Protein AF-A0A958AZQ7-F1 (afdb_monomer)

pLDDT: mean 82.46, std 14.63, range [29.91, 97.5]

Foldseek 3Di:
DVVVVVVPPDDDDDDPAFAADAQWDWDDLAFFKIKIAGPDPFAKDFADDPQVQKWKDKQNHTFAWDDWAADPPDGRIIMTGTFPHTDDAFIKMKMKGQQQGMAGPPPRHRSLVVQVPDRHHYPQDDPRMRIDMDGNNDHDDADAQWDKAFDDDPQFTFWIKTAGPDPFFKAADQWWWKAWDPPGDTFTWGKAAPVRDRTHRMITTGGPDPDTDDAQIKMKTKDFQQRMAGPDPPHTNQNVCVVNVHRYAQDRRHTIRIDIDGHHHDPDPPPPDDPVRVVVVVLVPDDADAQWDWDWDQDPVRFIKIKTAGDLDPDPPDPQDWFFPDQADKWKWFWAQPPVNDPPDGTDIDTQDPVQWDWADPDRRIIMIGGHPPVPNVPPHRFKMKIKGFQQPGWIAGPNDIDGNVVSCVVVSHHHAQPPVPTIRIDMDTDDDPPDPD

Solvent-accessible surface area (backbone atoms only — not comparable to full-atom values): 25036 Å² total; per-residue (Å²): 118,76,74,70,67,68,69,78,74,74,90,71,86,86,63,85,82,46,65,70,37,72,54,57,51,76,43,64,50,33,46,39,34,36,39,39,38,47,67,55,97,60,45,56,40,58,53,81,58,48,66,76,22,49,47,41,24,50,69,87,36,85,46,61,71,71,46,62,42,75,40,88,97,48,75,33,31,32,41,38,31,34,47,93,62,71,63,52,67,74,37,40,36,39,43,32,36,35,29,86,23,28,22,30,66,88,77,67,45,47,38,47,61,54,58,68,71,45,86,46,47,53,56,54,59,56,91,64,31,35,38,44,74,44,67,32,82,61,52,63,75,66,37,64,61,50,52,75,46,64,34,69,56,82,99,40,51,58,33,39,34,37,40,48,70,59,101,53,37,35,24,73,48,70,54,43,49,35,18,60,42,96,85,36,72,72,41,61,20,39,53,45,37,96,82,71,56,77,57,38,45,49,37,37,34,32,54,62,77,91,60,72,71,51,68,75,37,43,35,39,39,52,43,52,24,75,61,26,24,37,80,46,96,83,40,28,43,43,57,50,35,66,76,66,47,59,35,49,52,53,49,71,84,79,54,40,36,42,47,78,44,66,33,66,60,81,78,77,80,71,77,66,78,50,72,65,55,51,52,51,52,51,51,68,68,53,72,67,40,61,43,57,47,78,47,79,47,66,47,98,85,71,48,61,34,35,40,40,41,53,44,82,64,95,52,98,80,56,86,74,65,64,33,52,82,57,84,83,57,64,48,42,29,41,35,27,72,39,100,79,72,53,92,85,57,76,61,45,74,40,82,52,57,75,89,45,39,50,78,44,79,78,49,78,49,30,33,38,38,41,60,53,92,72,60,77,74,74,66,79,70,47,49,34,41,35,43,37,33,38,24,78,78,26,50,34,26,55,92,88,41,82,40,31,41,44,58,48,34,66,74,70,60,59,45,48,51,47,49,75,87,79,54,39,32,45,47,74,47,72,56,84,73,86,78,70,90,124

Mean predicted aligned error: 18.84 Å

Nearest PDB structures (foldseek):
  7bk7-assembly2_BBB  TM=6.916E-01  e=7.631E-02  Pseudomonas [fluorescens] SBW25
  6nfq-assembly1_A  TM=6.469E-01  e=5.346E-02  Pseudomonas fluorescens
  7bk5-assembly1_AAA  TM=6.348E-01  e=5.625E-02  Pseudomonas [fluorescens] SBW25
  6tpb-assembly1_A  TM=6.059E-01  e=8.888E-02  Pseudomonas fluorescens
  7b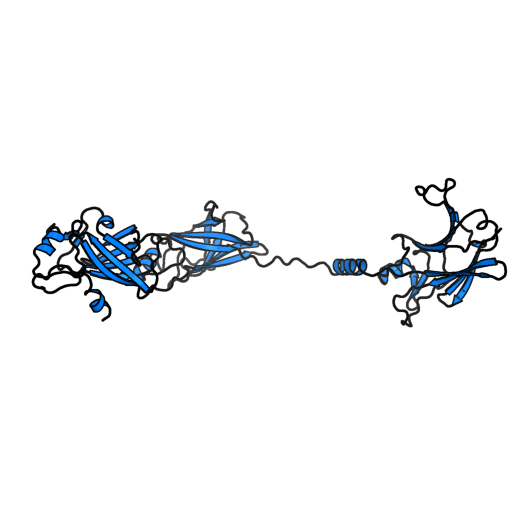k6-assembly1_AAA  TM=5.923E-01  e=1.478E-01  Pseudomonas [fluorescens] SBW25

Secondary structure (DSSP, 8-state):
-GGGTGGGS--------PPEE--EEEEE-SSSEEEEEE--SS-EEESS-GGGGEEEEETTEEE-EEEEEE-TT-TTEEEEEE-S----TT-EEEEEEEGGGEEETTT--BHHHHHHS-SSEETTEETTEEEEEEE----PPPB-SEEEEEEEETTEEEEEEEEE--SS-EE--SEEEEEESTTPPPEEEEEE-TT--SSBSEEEEE-STT----TT-EEEEEEETTT-EESSSS-BHHHHHHHHT--BTTB-SSSEEEEEEE---PPP---PPPHHHHHHHHHHHSPPB-SEEEEEEE-TTS-EEEEEEE---S-TT-SS--EESSSPPEEEEEEE--TT--TTSPPEEEEE-GGGEEEEEEETTEEEEEE---STTTSS---EEEEEEETTT-EEEETTEEEEHHHHHHHHT--BTTB-SSSEEEEEEEPPP-----

Sequence (438 aa):
QLIQELLLLGGGETAEAGELREFATVQVLNSTTLRVWLHHPEALEPVGDPLAALALAVNDQPFVLDDVTPVAGFDNLFTVTGDASRMSPGDRLALSFRLGNWQESNSGRPLLDVLEAAEYGYLGRDGGALTVYGLVERILPSRDLATVATQMRGNRAAGVHLWFHTAQPVRLPATIPVRRGPDGLPSNYTTSTPDNSQFSYEWLLTGPGNTQLRDGELLLIDFDLETVQVRNNLTTLADLVAAQHLSLVGYNGRQTVRLFYEVELPPQVQQGPSIDEILDEVARRLPTQPFVTIEVHVNDNGVPEFELWFHVDRRWDSPEAVVFMEEPRFIVLSERPNANNEMKEPPELRDIPRDAFSLTPIQSNVYRVEVQDTGLWFDFGSRYLRFVFLVGETIVIENGQDMTLEDYINGSRIKFEGHNGEDAIVAFVRVPGRGGIG

Radius of gyration: 49.09 Å; Cα contacts (8 Å, |Δi|>4): 866; chains: 1; bounding box: 98×66×125 Å

Structure (mmCIF, N/CA/C/O back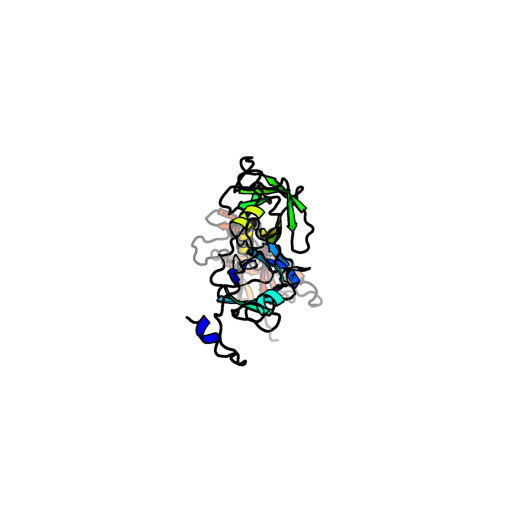bone):
data_AF-A0A958AZQ7-F1
#
_entry.id   AF-A0A958AZQ7-F1
#
loop_
_atom_site.group_PDB
_atom_site.id
_atom_site.type_symbol
_atom_site.label_atom_id
_atom_site.label_alt_id
_atom_site.label_comp_id
_atom_site.label_asym_id
_atom_site.label_entity_id
_atom_site.label_seq_id
_atom_site.pdbx_PDB_ins_code
_atom_site.Cartn_x
_atom_site.Cartn_y
_atom_site.Cartn_z
_atom_site.occupancy
_atom_site.B_iso_or_equiv
_atom_site.auth_seq_id
_atom_site.auth_comp_id
_atom_site.auth_asym_id
_atom_site.auth_atom_id
_atom_site.pdbx_PDB_model_num
ATOM 1 N N . GLN A 1 1 ? -35.970 -15.845 19.139 1.00 43.38 1 GLN A N 1
ATOM 2 C CA . GLN A 1 1 ? -36.552 -17.191 18.930 1.00 43.38 1 GLN A CA 1
ATOM 3 C C . GLN A 1 1 ? -35.487 -18.291 18.971 1.00 43.38 1 GLN A C 1
ATOM 5 O O . GLN A 1 1 ? -35.681 -19.221 19.732 1.00 43.38 1 GLN A O 1
ATOM 10 N N . LEU A 1 2 ? -34.326 -18.154 18.304 1.00 33.16 2 LEU A N 1
ATOM 11 C CA . LEU A 1 2 ? -33.222 -19.138 18.406 1.00 33.16 2 LEU A CA 1
ATOM 12 C C . LEU A 1 2 ? -32.578 -19.267 19.810 1.00 33.16 2 LEU A C 1
ATOM 14 O O . LEU A 1 2 ? -32.061 -20.323 20.149 1.00 33.16 2 LEU A O 1
ATOM 18 N N . ILE A 1 3 ? -32.630 -18.219 20.645 1.00 43.22 3 ILE A N 1
ATOM 19 C CA . ILE A 1 3 ? -32.064 -18.231 22.013 1.00 43.22 3 ILE A CA 1
ATOM 20 C C . ILE A 1 3 ? -32.876 -19.128 22.969 1.00 43.22 3 ILE A C 1
ATOM 22 O O . ILE A 1 3 ? -32.319 -19.693 23.903 1.00 43.22 3 ILE A O 1
ATOM 26 N N . GLN A 1 4 ? -34.173 -19.336 22.708 1.00 39.03 4 GLN A N 1
ATOM 27 C CA . GLN A 1 4 ? -35.008 -20.211 23.540 1.00 39.03 4 GLN A CA 1
ATOM 28 C C . GLN A 1 4 ? -34.748 -21.707 23.302 1.00 39.03 4 GLN A C 1
ATOM 30 O O . GLN A 1 4 ? -35.041 -22.506 24.185 1.00 39.03 4 GLN A O 1
ATOM 35 N N . GLU A 1 5 ? -34.166 -22.104 22.164 1.00 40.34 5 GLU A N 1
ATOM 36 C CA . GLU A 1 5 ? -33.932 -23.525 21.859 1.00 40.34 5 GLU A CA 1
ATOM 37 C C . GLU A 1 5 ? -32.606 -24.071 22.421 1.00 40.34 5 GLU A C 1
ATOM 39 O O . GLU A 1 5 ? -32.486 -25.276 22.630 1.00 40.34 5 GLU A O 1
ATOM 44 N N . LEU A 1 6 ? -31.633 -23.214 22.761 1.00 43.69 6 LEU A N 1
ATOM 45 C CA . LEU A 1 6 ? -30.358 -23.638 23.371 1.00 43.69 6 LEU A CA 1
ATOM 46 C C . LEU A 1 6 ? -30.434 -23.860 24.896 1.00 43.69 6 LEU A C 1
ATOM 48 O O . LEU A 1 6 ? -29.543 -24.483 25.469 1.00 43.69 6 LEU A O 1
ATOM 52 N N . LEU A 1 7 ? -31.510 -23.411 25.549 1.00 46.97 7 LEU A N 1
ATOM 53 C CA . LEU A 1 7 ? -31.722 -23.510 27.003 1.00 46.97 7 LEU A CA 1
ATOM 54 C C . LEU A 1 7 ? -32.177 -24.901 27.491 1.00 46.97 7 LEU A C 1
ATOM 56 O O . LEU A 1 7 ? -32.219 -25.139 28.693 1.00 46.97 7 LEU A O 1
ATOM 60 N N . LEU A 1 8 ? -32.495 -25.836 26.589 1.00 44.41 8 LEU A N 1
ATOM 61 C CA . LEU A 1 8 ? -33.061 -27.152 26.933 1.00 44.41 8 LEU A CA 1
ATOM 62 C C . LEU A 1 8 ? -32.029 -28.282 27.128 1.00 44.41 8 LEU A C 1
ATOM 64 O O . LEU A 1 8 ? -32.428 -29.418 27.376 1.00 44.41 8 LEU A O 1
ATOM 68 N N . LEU A 1 9 ? -30.720 -28.012 27.032 1.00 40.94 9 LEU A N 1
ATOM 69 C CA . LEU A 1 9 ? -29.678 -29.058 27.049 1.00 40.94 9 LEU A CA 1
ATOM 70 C C . LEU A 1 9 ? -28.787 -29.105 28.307 1.00 40.94 9 LEU A C 1
ATOM 72 O O . LEU A 1 9 ? -27.952 -30.001 28.412 1.00 40.94 9 LEU A O 1
ATOM 76 N N . GLY A 1 10 ? -28.967 -28.213 29.284 1.00 38.44 10 GLY A N 1
ATOM 77 C CA . GLY A 1 10 ? -28.204 -28.221 30.542 1.00 38.44 10 GLY A CA 1
ATOM 78 C C . GLY A 1 10 ? -29.018 -28.773 31.711 1.00 38.44 10 GLY A C 1
ATOM 79 O O . GLY A 1 10 ? -29.702 -28.015 32.387 1.00 38.44 10 GLY A O 1
ATOM 80 N N . GLY A 1 11 ? -28.974 -30.088 31.932 1.00 43.09 11 GLY A N 1
ATOM 81 C CA . GLY A 1 11 ? -29.674 -30.751 33.034 1.00 43.09 11 GLY A CA 1
ATOM 82 C C . GLY A 1 11 ? -29.106 -30.402 34.415 1.00 43.09 11 GLY A C 1
ATOM 83 O O . GLY A 1 11 ? -27.920 -30.589 34.670 1.00 43.09 11 GLY A O 1
ATOM 84 N N . GLY A 1 12 ? -29.988 -29.969 35.313 1.00 36.53 12 GLY A N 1
ATOM 85 C CA . GLY A 1 12 ? -29.762 -29.801 36.747 1.00 36.53 12 GLY A CA 1
ATOM 86 C C . GLY A 1 12 ? -31.101 -29.511 37.428 1.00 36.53 12 GLY A C 1
ATOM 87 O O . GLY A 1 12 ? -31.913 -28.778 36.877 1.00 36.53 12 GLY A O 1
ATOM 88 N N . GLU A 1 13 ? -31.365 -30.174 38.551 1.00 39.81 13 GLU A N 1
ATOM 89 C CA . GLU A 1 13 ? -32.666 -30.319 39.217 1.00 39.81 13 GLU A CA 1
ATOM 90 C C . GLU A 1 13 ? -33.511 -29.036 39.295 1.00 39.81 13 GLU A C 1
ATOM 92 O O . GLU A 1 13 ? -33.090 -27.997 39.801 1.00 39.81 13 GLU A O 1
ATOM 97 N N . THR A 1 14 ? -34.754 -29.148 38.823 1.00 43.28 14 THR A N 1
ATOM 98 C CA . THR A 1 14 ? -35.796 -28.126 38.909 1.00 43.28 14 THR A CA 1
ATOM 99 C C . THR A 1 14 ? -36.213 -27.904 40.364 1.00 43.28 14 THR A C 1
ATOM 101 O O . THR A 1 14 ? -37.169 -28.516 40.844 1.00 43.28 14 THR A O 1
ATOM 104 N N . ALA A 1 15 ? -35.502 -27.018 41.059 1.00 41.84 15 ALA A N 1
ATOM 105 C CA . ALA A 1 15 ? -36.099 -26.208 42.113 1.00 41.84 15 ALA A CA 1
ATOM 106 C C . ALA A 1 15 ? -37.144 -25.281 41.470 1.00 41.84 15 ALA A C 1
ATOM 108 O O . ALA A 1 15 ? -36.962 -24.856 40.328 1.00 41.84 15 ALA A O 1
ATOM 109 N N . GLU A 1 16 ? -38.256 -25.040 42.167 1.00 48.75 16 GLU A N 1
ATOM 110 C CA . GLU A 1 16 ? -39.397 -24.233 41.716 1.00 48.75 16 GLU A CA 1
ATOM 111 C C . GLU A 1 16 ? -38.930 -23.005 40.923 1.00 48.75 16 GLU A C 1
ATOM 113 O O . GLU A 1 16 ? -38.288 -22.110 41.468 1.00 48.75 16 GLU A O 1
ATOM 118 N N . ALA A 1 17 ? -39.171 -23.017 39.608 1.00 50.19 17 ALA A N 1
ATOM 119 C CA . ALA A 1 17 ? -38.591 -22.053 38.684 1.00 50.19 17 ALA A CA 1
ATOM 120 C C . ALA A 1 17 ? -39.208 -20.669 38.920 1.00 50.19 17 ALA A C 1
ATOM 122 O O . ALA A 1 17 ? -40.227 -20.315 38.323 1.00 50.19 17 ALA A O 1
ATOM 123 N N . GLY A 1 18 ? -38.588 -19.898 39.813 1.00 64.06 18 GLY A N 1
ATOM 124 C CA . GLY A 1 18 ? -38.772 -18.458 39.892 1.00 64.06 18 GLY A CA 1
ATOM 125 C C . GLY A 1 18 ? -38.478 -17.804 38.540 1.00 64.06 18 GLY A C 1
ATOM 126 O O . GLY A 1 18 ? -37.880 -18.405 37.644 1.00 64.06 18 GLY A O 1
ATOM 127 N N . GLU A 1 19 ? -38.922 -16.561 38.378 1.00 82.19 19 GLU A N 1
ATOM 128 C CA . GLU A 1 19 ? -38.651 -15.767 37.179 1.00 82.19 19 GLU A CA 1
ATOM 129 C C . GLU A 1 19 ? -37.139 -15.782 36.862 1.00 82.19 19 GLU A C 1
ATOM 131 O O . GLU A 1 19 ? -36.315 -15.526 37.739 1.00 82.19 19 GLU A O 1
ATOM 136 N N . LEU A 1 20 ? -36.757 -16.120 35.626 1.00 86.44 20 LEU A N 1
ATOM 137 C CA . LEU A 1 20 ? -35.364 -16.051 35.172 1.00 86.44 20 LEU A CA 1
ATOM 138 C C . LEU A 1 20 ? -35.129 -14.720 34.463 1.00 86.44 20 LEU A C 1
ATOM 140 O O . LEU A 1 20 ? -35.875 -14.367 33.549 1.00 86.44 20 LEU A O 1
ATOM 144 N N . ARG A 1 21 ? -34.078 -13.998 34.862 1.00 90.00 21 ARG A N 1
ATOM 145 C CA . ARG A 1 21 ? -33.735 -12.678 34.316 1.00 90.00 21 ARG A CA 1
ATOM 146 C C . ARG A 1 21 ? -32.408 -12.686 33.564 1.00 90.00 21 ARG A C 1
ATOM 148 O O . ARG A 1 21 ? -31.505 -13.470 33.857 1.00 90.00 21 ARG A O 1
ATOM 155 N N . GLU A 1 22 ? -32.282 -11.785 32.598 1.00 89.62 22 GLU A N 1
ATOM 156 C CA . GLU A 1 22 ? -30.996 -11.465 31.980 1.00 89.62 22 GLU A CA 1
ATOM 157 C C . GLU A 1 22 ? -30.172 -10.605 32.942 1.00 89.62 22 GLU A C 1
ATOM 159 O O . GLU A 1 22 ? -30.683 -9.648 33.520 1.00 89.62 22 GLU A O 1
ATOM 164 N N . PHE A 1 23 ? -28.897 -10.944 33.125 1.00 93.69 23 PHE A N 1
ATOM 165 C CA . PHE A 1 23 ? -28.012 -10.186 34.013 1.00 93.69 23 PHE A CA 1
ATOM 166 C C . PHE A 1 23 ? -27.329 -9.014 33.320 1.00 93.69 23 PHE A C 1
ATOM 168 O O . PHE A 1 23 ? -27.054 -8.008 33.961 1.00 93.69 23 PHE A O 1
ATOM 175 N N . ALA A 1 24 ? -27.028 -9.131 32.028 1.00 95.94 24 ALA A N 1
ATOM 176 C CA . ALA A 1 24 ? -26.366 -8.070 31.289 1.00 95.94 24 ALA A CA 1
ATOM 177 C C . ALA A 1 24 ? -26.747 -8.084 29.809 1.00 95.94 24 ALA A C 1
ATOM 179 O O . ALA A 1 24 ? -27.129 -9.116 29.260 1.00 95.94 24 ALA A O 1
ATOM 180 N N . THR A 1 25 ? -26.571 -6.941 29.154 1.00 92.69 25 THR A N 1
ATOM 181 C CA . THR A 1 25 ? -26.585 -6.809 27.696 1.00 92.69 25 THR A CA 1
ATOM 182 C C . THR A 1 25 ? -25.180 -6.476 27.210 1.00 92.69 25 THR A C 1
ATOM 184 O O . THR A 1 25 ? -24.509 -5.608 27.769 1.00 92.69 25 THR A O 1
ATOM 187 N N . VAL A 1 26 ? -24.745 -7.156 26.149 1.00 92.75 26 VAL A N 1
ATOM 188 C CA . VAL A 1 26 ? -23.443 -6.939 25.509 1.00 92.75 26 VAL A CA 1
ATOM 189 C C . VAL A 1 26 ? -23.661 -6.363 24.115 1.00 92.75 26 VAL A C 1
ATOM 191 O O . VAL A 1 26 ? -24.384 -6.938 23.305 1.00 92.75 26 VAL A O 1
ATOM 194 N N . GLN A 1 27 ? -23.014 -5.238 23.828 1.00 88.88 27 GLN A N 1
ATOM 195 C CA . GLN A 1 27 ? -22.997 -4.598 22.519 1.00 88.88 27 GLN A CA 1
ATOM 196 C C . GLN A 1 27 ? -21.565 -4.542 21.992 1.00 88.88 27 GLN A C 1
ATOM 198 O O . GLN A 1 27 ? -20.674 -4.005 22.644 1.00 88.88 27 GLN A O 1
ATOM 203 N N . VAL A 1 28 ? -21.342 -5.045 20.781 1.00 88.50 28 VAL A N 1
ATOM 204 C CA . VAL A 1 28 ? -20.046 -4.918 20.105 1.00 88.50 28 VAL A CA 1
ATOM 205 C C . VAL A 1 28 ? -19.943 -3.532 19.483 1.00 88.50 28 VAL A C 1
ATOM 207 O O . VAL A 1 28 ? -20.796 -3.145 18.686 1.00 88.50 28 VAL A O 1
ATOM 210 N N . LEU A 1 29 ? -18.907 -2.780 19.849 1.00 82.38 29 LEU A N 1
ATOM 211 C CA . LEU A 1 29 ? -18.670 -1.436 19.320 1.00 82.38 29 LEU A CA 1
ATOM 212 C C . LEU A 1 29 ? -17.739 -1.473 18.104 1.00 82.38 29 LEU A C 1
ATOM 214 O O . LEU A 1 29 ? -17.963 -0.771 17.119 1.00 82.38 29 LEU A O 1
ATOM 218 N N . ASN A 1 30 ? -16.699 -2.306 18.160 1.00 80.50 30 ASN A N 1
ATOM 219 C CA . ASN A 1 30 ? -15.752 -2.542 17.070 1.00 80.50 30 ASN A CA 1
ATOM 220 C C . ASN A 1 30 ? -15.113 -3.945 17.221 1.00 80.50 30 ASN A C 1
ATOM 222 O O . ASN A 1 30 ? -15.593 -4.762 18.000 1.00 80.50 30 ASN A O 1
ATOM 226 N N . SER A 1 31 ? -14.038 -4.241 16.483 1.00 84.81 31 SER A N 1
ATOM 227 C CA . SER A 1 31 ? -13.382 -5.559 16.506 1.00 84.81 31 SER A CA 1
ATOM 228 C C . SER A 1 31 ? -12.693 -5.939 17.819 1.00 84.81 31 SER A C 1
ATOM 230 O O . SER A 1 31 ? -12.351 -7.104 17.976 1.00 84.81 31 SER A O 1
ATOM 232 N N . THR A 1 32 ? -12.467 -5.006 18.741 1.00 87.12 32 THR A N 1
ATOM 233 C CA . THR A 1 32 ? -11.785 -5.257 20.022 1.00 87.12 32 THR A CA 1
ATOM 234 C C . THR A 1 32 ? -12.554 -4.720 21.230 1.00 87.12 32 THR A C 1
ATOM 236 O O . THR A 1 32 ? -12.232 -5.077 22.355 1.00 87.12 32 THR A O 1
ATOM 239 N N . THR A 1 33 ? -13.583 -3.891 21.038 1.00 87.62 33 THR A N 1
ATOM 240 C CA . THR A 1 33 ? -14.290 -3.208 22.130 1.00 87.62 33 THR A CA 1
ATOM 241 C C . THR A 1 33 ? -15.751 -3.639 22.233 1.00 87.62 33 THR A C 1
ATOM 243 O O . THR A 1 33 ? -16.503 -3.611 21.252 1.00 87.62 33 THR A O 1
ATOM 246 N N . LEU A 1 34 ? -16.169 -3.947 23.459 1.00 91.44 34 LEU A N 1
ATOM 247 C CA . LEU A 1 34 ? -17.544 -4.208 23.865 1.00 91.44 34 LEU A CA 1
ATOM 248 C C . LEU A 1 34 ? -18.042 -3.118 24.819 1.00 91.44 34 LEU A C 1
ATOM 250 O O . LEU A 1 34 ? -17.286 -2.551 25.608 1.00 91.44 34 LEU A O 1
ATOM 254 N N . ARG A 1 35 ? -19.350 -2.883 24.798 1.00 91.88 35 ARG A N 1
ATOM 255 C CA . ARG A 1 35 ? -20.084 -2.174 25.841 1.00 91.88 35 ARG A CA 1
ATOM 256 C C . ARG A 1 35 ? -20.975 -3.164 26.572 1.00 91.88 35 ARG A C 1
ATOM 258 O O . ARG A 1 35 ? -21.727 -3.903 25.943 1.00 91.88 35 ARG A O 1
ATOM 265 N N . VAL A 1 36 ? -20.857 -3.187 27.892 1.00 95.81 36 VAL A N 1
ATOM 266 C CA . VAL A 1 36 ? -21.518 -4.158 28.762 1.00 95.81 36 VAL A CA 1
ATOM 267 C C . VAL A 1 36 ? -22.370 -3.396 29.761 1.00 95.81 36 VAL A C 1
ATOM 269 O O . VAL A 1 36 ? -21.845 -2.593 30.527 1.00 95.81 36 VAL A O 1
ATOM 272 N N . TRP A 1 37 ? -23.677 -3.633 29.741 1.00 96.44 37 TRP A N 1
ATOM 273 C CA . TRP A 1 37 ? -24.620 -3.038 30.684 1.00 96.44 37 TRP A CA 1
ATOM 274 C C . TRP A 1 37 ? -25.159 -4.114 31.620 1.00 96.44 37 TRP A C 1
ATOM 276 O O . TRP A 1 37 ? -25.763 -5.067 31.136 1.00 96.44 37 TRP A O 1
ATOM 286 N N . LEU A 1 38 ? -24.937 -3.978 32.930 1.00 96.12 38 LEU A N 1
ATOM 287 C CA . LEU A 1 38 ? -25.457 -4.895 33.946 1.00 96.12 38 LEU A CA 1
ATOM 288 C C . LEU A 1 38 ? -26.856 -4.457 34.399 1.00 96.12 38 LEU A C 1
ATOM 290 O O . LEU A 1 38 ? -27.074 -3.315 34.806 1.00 96.12 38 LEU A O 1
ATOM 294 N N . HIS A 1 39 ? -27.799 -5.390 34.374 1.00 94.06 39 HIS A N 1
ATOM 295 C CA . HIS A 1 39 ? -29.191 -5.218 34.787 1.00 94.06 39 HIS A CA 1
ATOM 296 C C . HIS A 1 39 ? -29.347 -5.494 36.285 1.00 94.06 39 HIS A C 1
ATOM 298 O O . HIS A 1 39 ? -30.086 -6.389 36.701 1.00 94.06 39 HIS A O 1
ATOM 304 N N . HIS A 1 40 ? -28.618 -4.733 37.104 1.00 91.69 40 HIS A N 1
ATOM 305 C CA . HIS A 1 40 ? -28.732 -4.752 38.567 1.00 91.69 40 HIS A CA 1
ATOM 306 C C . HIS A 1 40 ? -29.329 -3.425 39.065 1.00 91.69 40 HIS A C 1
ATOM 308 O O . HIS A 1 40 ? -28.982 -2.376 38.520 1.00 91.69 40 HIS A O 1
ATOM 314 N N . PRO A 1 41 ? -30.244 -3.431 40.057 1.00 89.62 41 PRO A N 1
ATOM 315 C CA . PRO A 1 41 ? -30.836 -2.203 40.591 1.00 89.62 41 PRO A CA 1
ATOM 316 C C . PRO A 1 41 ? -29.835 -1.290 41.304 1.00 89.62 41 PRO A C 1
ATOM 318 O O . PRO A 1 41 ? -30.019 -0.076 41.290 1.00 89.62 41 PRO A O 1
ATOM 321 N N . GLU A 1 42 ? -28.800 -1.851 41.929 1.00 92.94 42 GLU A N 1
ATOM 322 C CA . GLU A 1 42 ? -27.732 -1.068 42.554 1.00 92.94 42 GLU A CA 1
ATOM 323 C C . GLU A 1 42 ? -26.517 -0.955 41.630 1.00 92.94 42 GLU A C 1
ATOM 325 O O . GLU A 1 42 ? -26.303 -1.801 40.761 1.00 92.94 42 GLU A O 1
ATOM 330 N N . ALA A 1 43 ? -25.711 0.091 41.812 1.00 94.94 43 ALA A N 1
ATOM 331 C CA . ALA A 1 43 ? -24.428 0.197 41.130 1.00 94.94 43 ALA A CA 1
ATOM 332 C C . ALA A 1 43 ? -23.506 -0.938 41.595 1.00 94.94 43 ALA A C 1
ATOM 334 O O . ALA A 1 43 ? -23.360 -1.179 42.794 1.00 94.94 43 ALA A O 1
ATOM 335 N N . LEU A 1 44 ? -22.908 -1.635 40.638 1.00 96.12 44 LEU A N 1
ATOM 336 C CA . LEU A 1 44 ? -21.953 -2.706 40.850 1.00 96.12 44 LEU A CA 1
ATOM 337 C C . LEU A 1 44 ? -20.547 -2.222 40.527 1.00 96.12 44 LEU A C 1
ATOM 339 O O . LEU A 1 44 ? -20.329 -1.490 39.562 1.00 96.12 44 LEU A O 1
ATOM 343 N N . GLU A 1 45 ? -19.583 -2.721 41.286 1.00 95.44 45 GLU A N 1
ATOM 344 C CA . GLU A 1 45 ? -18.166 -2.509 41.032 1.00 95.44 45 GLU A CA 1
ATOM 345 C C . GLU A 1 45 ? -17.369 -3.807 41.198 1.00 95.44 45 GLU A C 1
ATOM 347 O O . GLU A 1 45 ? -17.734 -4.669 42.010 1.00 95.44 45 GLU A O 1
ATOM 352 N N . PRO A 1 46 ? -16.283 -3.974 40.426 1.00 95.44 46 PRO A N 1
ATOM 353 C CA . PRO A 1 46 ? -15.385 -5.098 40.601 1.00 95.44 46 PRO A CA 1
ATOM 354 C C . PRO A 1 46 ? -14.580 -4.965 41.900 1.00 95.44 46 PRO A C 1
ATOM 356 O O . PRO A 1 46 ? -14.090 -3.892 42.254 1.00 95.44 46 PRO A O 1
ATOM 359 N N . VAL A 1 47 ? -14.387 -6.088 42.585 1.00 94.38 47 VAL A N 1
ATOM 360 C CA . VAL A 1 47 ? -13.532 -6.202 43.767 1.00 94.38 47 VAL A CA 1
ATOM 361 C C . VAL A 1 47 ? -12.129 -6.607 43.322 1.00 94.38 47 VAL A C 1
ATOM 363 O O . VAL A 1 47 ? -11.917 -7.712 42.822 1.00 94.38 47 VAL A O 1
ATOM 366 N N . GLY A 1 48 ? -11.150 -5.727 43.531 1.00 91.50 48 GLY A N 1
ATOM 367 C CA . GLY A 1 48 ? -9.762 -5.971 43.134 1.00 91.50 48 GLY A CA 1
ATOM 368 C C . GLY A 1 48 ? -9.500 -5.614 41.671 1.00 91.50 48 GLY A C 1
ATOM 369 O O . GLY A 1 48 ? -9.807 -4.503 41.254 1.00 91.50 48 GLY A O 1
ATOM 370 N N . ASP A 1 49 ? -8.876 -6.525 40.921 1.00 92.12 49 ASP A N 1
ATOM 371 C CA . ASP A 1 49 ? -8.545 -6.320 39.505 1.00 92.12 49 ASP A CA 1
ATOM 372 C C . ASP A 1 49 ? -9.794 -6.506 38.615 1.00 92.12 49 ASP A C 1
ATOM 374 O O . ASP A 1 49 ? -10.314 -7.627 38.535 1.00 92.12 49 ASP A O 1
ATOM 378 N N . PRO A 1 50 ? -10.269 -5.457 37.911 1.00 92.44 50 PRO A N 1
ATOM 379 C CA . PRO A 1 50 ? -11.414 -5.547 37.004 1.00 92.44 50 PRO A CA 1
ATOM 380 C C . PRO A 1 50 ? -11.260 -6.612 35.913 1.00 92.44 50 PRO A C 1
ATOM 382 O O . PRO A 1 50 ? -12.247 -7.245 35.534 1.00 92.44 50 PRO A O 1
ATOM 385 N N . LEU A 1 51 ? -10.035 -6.868 35.440 1.00 93.88 51 LEU A N 1
ATOM 386 C CA . LEU A 1 51 ? -9.776 -7.891 34.423 1.00 93.88 51 LEU A CA 1
ATOM 387 C C . LEU A 1 51 ? -9.996 -9.301 34.967 1.00 93.88 51 LEU A C 1
ATOM 389 O O . LEU A 1 51 ? -10.460 -10.181 34.247 1.00 93.88 51 LEU A O 1
ATOM 393 N N . ALA A 1 52 ? -9.731 -9.518 36.256 1.00 94.38 52 ALA A N 1
ATOM 394 C CA . ALA A 1 52 ? -9.985 -10.794 36.909 1.00 94.38 52 ALA A CA 1
ATOM 395 C C . ALA A 1 52 ? -11.480 -11.038 37.178 1.00 94.38 52 ALA A C 1
ATOM 397 O O . ALA A 1 52 ? -11.861 -12.170 37.487 1.00 94.38 52 ALA A O 1
ATOM 398 N N . ALA A 1 53 ? -12.327 -10.008 37.099 1.00 95.75 53 ALA A N 1
ATOM 399 C CA . ALA A 1 53 ? -13.766 -10.101 37.346 1.00 95.75 53 ALA A CA 1
ATOM 400 C C . ALA A 1 53 ? -14.561 -10.616 36.131 1.00 95.75 53 ALA A C 1
ATOM 402 O O . ALA A 1 53 ? -15.710 -11.048 36.286 1.00 95.75 53 ALA A O 1
ATOM 403 N N . LEU A 1 54 ? -13.945 -10.609 34.943 1.00 97.00 54 LEU A N 1
ATOM 404 C CA . LEU A 1 54 ? -14.546 -11.001 33.671 1.00 97.00 54 LEU A CA 1
ATOM 405 C C . LEU A 1 54 ? -13.703 -12.057 32.947 1.00 97.00 54 LEU A C 1
ATOM 407 O O . LEU A 1 54 ? -12.486 -12.126 33.087 1.00 97.00 54 LEU A O 1
ATOM 411 N N . ALA A 1 55 ? -14.353 -12.880 32.133 1.00 96.19 55 ALA A N 1
ATOM 412 C CA . ALA A 1 55 ? -13.695 -13.702 31.125 1.00 96.19 55 ALA A CA 1
ATOM 413 C C . ALA A 1 55 ? -14.530 -13.684 29.846 1.00 96.19 55 ALA A C 1
ATOM 415 O O . ALA A 1 55 ? -15.732 -13.939 29.892 1.00 96.19 55 ALA A O 1
ATOM 416 N N . LEU A 1 56 ? -13.904 -13.379 28.712 1.00 96.25 56 LEU A N 1
ATOM 417 C CA . LEU A 1 56 ? -14.562 -13.374 27.411 1.00 96.25 56 LEU A CA 1
ATOM 418 C C . LEU A 1 56 ? -14.081 -14.566 26.586 1.00 96.25 56 LEU A C 1
ATOM 420 O O . LEU A 1 56 ? -12.884 -14.840 26.516 1.00 96.25 56 LEU A O 1
ATOM 424 N N . ALA A 1 57 ? -15.017 -15.254 25.942 1.00 95.81 57 ALA A N 1
ATOM 425 C CA . ALA A 1 57 ? -14.724 -16.210 24.890 1.00 95.81 57 ALA A CA 1
ATOM 426 C C . ALA A 1 57 ? -15.428 -15.810 23.588 1.00 95.81 57 ALA A C 1
ATOM 428 O O . ALA A 1 57 ? -16.587 -15.390 23.598 1.00 95.81 57 ALA A O 1
ATOM 429 N N . VAL A 1 58 ? -14.716 -15.964 22.473 1.00 94.75 58 VAL A N 1
ATOM 430 C CA . VAL A 1 58 ? -15.204 -15.740 21.109 1.00 94.75 58 VAL A CA 1
ATOM 431 C C . VAL A 1 58 ? -15.122 -17.071 20.371 1.00 94.75 58 VAL A C 1
ATOM 433 O O . VAL A 1 58 ? -14.048 -17.655 20.265 1.00 94.75 58 VAL A O 1
ATOM 436 N N . ASN A 1 59 ? -16.256 -17.583 19.889 1.00 94.75 59 ASN A N 1
ATOM 437 C CA . ASN A 1 59 ? -16.366 -18.918 19.287 1.00 94.75 59 ASN A CA 1
ATOM 438 C C . ASN A 1 59 ? -15.736 -20.021 20.157 1.00 94.75 59 ASN A C 1
ATOM 440 O O . ASN A 1 59 ? -14.970 -20.852 19.671 1.00 94.75 59 ASN A O 1
ATOM 444 N N . ASP A 1 60 ? -16.049 -19.997 21.455 1.00 93.38 60 ASP A N 1
ATOM 445 C CA . ASP A 1 60 ? -15.550 -20.946 22.459 1.00 93.38 60 ASP A CA 1
ATOM 446 C C . ASP A 1 60 ? -14.023 -20.879 22.700 1.00 93.38 60 ASP A C 1
ATOM 448 O O . ASP A 1 60 ? -13.475 -21.698 23.438 1.00 93.38 60 ASP A O 1
ATOM 452 N N . GLN A 1 61 ? -13.323 -19.894 22.119 1.00 94.25 61 GLN A N 1
ATOM 453 C CA . GLN A 1 61 ? -11.902 -19.631 22.363 1.00 94.25 61 GLN A CA 1
ATOM 454 C C . GLN A 1 61 ? -11.718 -18.464 23.337 1.00 94.25 61 GLN A C 1
ATOM 456 O O . GLN A 1 61 ? -12.404 -17.451 23.186 1.00 94.25 61 GLN A O 1
ATOM 461 N N . PRO A 1 62 ? -10.790 -18.556 24.309 1.00 93.56 62 PRO A N 1
ATOM 462 C CA . PRO A 1 62 ? -10.476 -17.442 25.195 1.00 93.56 62 PRO A CA 1
ATOM 463 C C . PRO A 1 62 ? -10.066 -16.195 24.409 1.00 93.56 62 PRO A C 1
ATOM 465 O O . PRO A 1 62 ? -9.242 -16.269 23.499 1.00 93.56 62 PRO A O 1
ATOM 468 N N . PHE A 1 63 ? -10.619 -15.052 24.796 1.00 92.94 63 PHE A N 1
ATOM 469 C CA . PHE A 1 63 ? -10.295 -13.747 24.242 1.00 92.94 63 PHE A CA 1
ATOM 470 C C . PHE A 1 63 ? -9.704 -12.882 25.353 1.00 92.94 63 PHE A C 1
ATOM 472 O O . PHE A 1 63 ? -10.320 -12.699 26.407 1.00 92.94 63 PHE A O 1
ATOM 479 N N . VAL A 1 64 ? -8.477 -12.405 25.145 1.00 93.38 64 VAL A N 1
ATOM 480 C CA . VAL A 1 64 ? -7.714 -11.693 26.173 1.00 93.38 64 VAL A CA 1
ATOM 481 C C . VAL A 1 64 ? -8.268 -10.282 26.326 1.00 93.38 64 VAL A C 1
ATOM 483 O O . VAL A 1 64 ? -8.438 -9.562 25.344 1.00 93.38 64 VAL A O 1
ATOM 486 N N . LEU A 1 65 ? -8.572 -9.909 27.568 1.00 93.25 65 LEU A N 1
ATOM 487 C CA . LEU A 1 65 ? -9.017 -8.569 27.930 1.00 93.25 65 LEU A CA 1
ATOM 488 C C . LEU A 1 65 ? -7.810 -7.727 28.349 1.00 93.25 65 LEU A C 1
ATOM 490 O O . LEU A 1 65 ? -6.994 -8.181 29.149 1.00 93.25 65 LEU A O 1
ATOM 494 N N . ASP A 1 66 ? -7.750 -6.503 27.836 1.00 91.75 66 ASP A N 1
ATOM 495 C CA . ASP A 1 66 ? -6.724 -5.507 28.148 1.00 91.75 66 ASP A CA 1
ATOM 496 C C . ASP A 1 66 ? -7.227 -4.468 29.155 1.00 91.75 66 ASP A C 1
ATOM 498 O O . ASP A 1 66 ? -6.449 -3.982 29.976 1.00 91.75 66 ASP A O 1
ATOM 502 N N . ASP A 1 67 ? -8.514 -4.105 29.094 1.00 91.00 67 ASP A N 1
ATOM 503 C CA . ASP A 1 67 ? -9.088 -3.082 29.971 1.00 91.00 67 ASP A CA 1
ATOM 504 C C . ASP A 1 67 ? -10.588 -3.285 30.244 1.00 91.00 67 ASP A C 1
ATOM 506 O O . ASP A 1 67 ? -11.340 -3.763 29.389 1.00 91.00 67 ASP A O 1
ATOM 510 N N . VAL A 1 68 ? -11.027 -2.882 31.440 1.00 94.12 68 VAL A N 1
ATOM 511 C CA . VAL A 1 68 ? -12.434 -2.846 31.866 1.00 94.12 68 VAL A CA 1
ATOM 512 C C . VAL A 1 68 ? -12.660 -1.548 32.631 1.00 94.12 68 VAL A C 1
ATOM 514 O O . VAL A 1 68 ? -12.244 -1.408 33.781 1.00 94.12 68 VAL A O 1
ATOM 517 N N . THR A 1 69 ? -13.346 -0.599 32.000 1.00 92.00 69 THR A N 1
ATOM 518 C CA . THR A 1 69 ? -13.538 0.750 32.544 1.00 92.00 69 THR A CA 1
ATOM 519 C C . THR A 1 69 ? -15.015 1.108 32.687 1.00 92.00 69 THR A C 1
ATOM 521 O O . THR A 1 69 ? -15.796 0.893 31.754 1.00 92.00 69 THR A O 1
ATOM 524 N N . PRO A 1 70 ? -15.440 1.675 33.833 1.00 91.56 70 PRO A N 1
ATOM 525 C CA . PRO A 1 70 ? -16.795 2.187 33.983 1.00 91.56 70 PRO A CA 1
ATOM 526 C C . PRO A 1 70 ? -17.017 3.387 33.055 1.00 91.56 70 PRO A C 1
ATOM 528 O O . PRO A 1 70 ? -16.130 4.218 32.847 1.00 91.56 70 PRO A O 1
ATOM 531 N N . VAL A 1 71 ? -18.219 3.497 32.496 1.00 86.31 71 VAL A N 1
ATOM 532 C CA . VAL A 1 71 ? -18.608 4.627 31.652 1.00 86.31 71 VAL A CA 1
ATOM 533 C C . VAL A 1 71 ? -19.088 5.766 32.544 1.00 86.31 71 VAL A C 1
ATOM 535 O O . VAL A 1 71 ? -20.108 5.660 33.220 1.00 86.31 71 VAL A O 1
ATOM 538 N N . ALA A 1 72 ? -18.357 6.881 32.530 1.00 81.88 72 ALA A N 1
ATOM 539 C CA . ALA A 1 72 ? -18.656 8.034 33.370 1.00 81.88 72 ALA A CA 1
ATOM 540 C C . ALA A 1 72 ? -20.108 8.523 33.204 1.00 81.88 72 ALA A C 1
ATOM 542 O O . ALA A 1 72 ? -20.579 8.748 32.088 1.00 81.88 72 ALA A O 1
ATOM 543 N N . GLY A 1 73 ? -20.794 8.725 34.334 1.00 79.75 73 GLY A N 1
ATOM 544 C CA . GLY A 1 73 ? -22.178 9.206 34.379 1.00 79.75 73 GLY A CA 1
ATOM 545 C C . GLY A 1 73 ? -23.251 8.124 34.224 1.00 79.75 73 GLY A C 1
ATOM 546 O O . GLY A 1 73 ? -24.429 8.472 34.202 1.00 79.75 73 GLY A O 1
ATOM 547 N N . PHE A 1 74 ? -22.869 6.848 34.135 1.00 85.94 74 PHE A N 1
ATOM 548 C CA . PHE A 1 74 ? -23.795 5.720 34.058 1.00 85.94 74 PHE A CA 1
ATOM 549 C C . PHE A 1 74 ? -23.437 4.659 35.097 1.00 85.94 74 PHE A C 1
ATOM 551 O O . PHE A 1 74 ? -22.302 4.186 35.139 1.00 85.94 74 PHE A O 1
ATOM 558 N N . ASP A 1 75 ? -24.425 4.239 35.882 1.00 91.19 75 ASP A N 1
ATOM 559 C CA . ASP A 1 75 ? -24.283 3.075 36.752 1.00 91.19 75 ASP A CA 1
ATOM 560 C C . ASP A 1 75 ? -24.349 1.797 35.910 1.00 91.19 75 ASP A C 1
ATOM 562 O O . ASP A 1 75 ? -25.102 1.714 34.933 1.00 91.19 75 ASP A O 1
ATOM 566 N N . ASN A 1 76 ? -23.562 0.789 36.293 1.00 95.06 76 ASN A N 1
ATOM 567 C CA . ASN A 1 76 ? -23.569 -0.546 35.688 1.00 95.06 76 ASN A CA 1
ATOM 568 C C . ASN A 1 76 ? -23.203 -0.620 34.200 1.00 95.06 76 ASN A C 1
ATOM 570 O O . ASN A 1 76 ? -23.423 -1.655 33.567 1.00 95.06 76 ASN A O 1
ATOM 574 N N . LEU A 1 77 ? -22.642 0.442 33.627 1.00 94.69 77 LEU A N 1
ATOM 575 C CA . LEU A 1 77 ? -22.208 0.463 32.237 1.00 94.69 77 LEU A CA 1
ATOM 576 C C . LEU A 1 77 ? -20.684 0.451 32.160 1.00 94.69 77 LEU A C 1
ATOM 578 O O . LEU A 1 77 ? -20.017 1.343 32.678 1.00 94.69 77 LEU A O 1
ATOM 582 N N . PHE A 1 78 ? -20.138 -0.531 31.451 1.00 94.75 78 PHE A N 1
ATOM 583 C CA . PHE A 1 78 ? -18.702 -0.745 31.316 1.00 94.75 78 PHE A CA 1
ATOM 584 C C . PHE A 1 78 ? -18.289 -0.787 29.847 1.00 94.75 78 PHE A C 1
ATOM 586 O O . PHE A 1 78 ? -19.030 -1.250 28.975 1.00 94.75 78 PHE A O 1
ATOM 593 N N . THR A 1 79 ? -17.082 -0.304 29.573 1.00 93.25 79 THR A N 1
ATOM 594 C CA . THR A 1 79 ? -16.374 -0.535 28.316 1.00 93.25 79 THR A CA 1
ATOM 595 C C . THR A 1 79 ? -15.331 -1.613 28.571 1.00 93.25 79 THR A C 1
ATOM 597 O O . THR A 1 79 ? -14.526 -1.490 29.489 1.00 93.25 79 THR A O 1
ATOM 600 N N . VAL A 1 80 ? -15.381 -2.682 27.782 1.00 93.56 80 VAL A N 1
ATOM 601 C CA . VAL A 1 80 ? -14.459 -3.817 27.872 1.00 93.56 80 VAL A CA 1
ATOM 602 C C . VAL A 1 80 ? -13.656 -3.857 26.583 1.00 93.56 80 VAL A C 1
ATOM 604 O O . VAL A 1 80 ? -14.238 -3.945 25.500 1.00 93.56 80 VAL A O 1
ATOM 607 N N . THR A 1 81 ? -12.335 -3.780 26.690 1.00 90.44 81 THR A N 1
ATOM 608 C CA . THR A 1 81 ? -11.428 -3.751 25.539 1.00 90.44 81 THR A CA 1
ATOM 609 C C . THR A 1 81 ? -10.537 -4.980 25.565 1.00 90.44 81 THR A C 1
ATOM 611 O O . THR A 1 81 ? -9.963 -5.319 26.597 1.00 90.44 81 THR A O 1
ATOM 614 N N . GLY A 1 82 ? -10.464 -5.663 24.429 1.00 86.94 82 GLY A N 1
ATOM 615 C CA . GLY A 1 82 ? -9.561 -6.773 24.180 1.00 86.94 82 GLY A CA 1
ATOM 616 C C . GLY A 1 82 ? -8.188 -6.359 23.704 1.00 86.94 82 GLY A C 1
ATOM 617 O O . GLY A 1 82 ? -7.973 -5.206 23.329 1.00 86.94 82 GLY A O 1
ATOM 618 N N . ASP A 1 83 ? -7.315 -7.354 23.644 1.00 79.94 83 ASP A N 1
ATOM 619 C CA . ASP A 1 83 ? -6.001 -7.247 23.027 1.00 79.94 83 ASP A CA 1
ATOM 620 C C . ASP A 1 83 ? -6.069 -7.108 21.489 1.00 79.94 83 ASP A C 1
ATOM 622 O O . ASP A 1 83 ? -7.075 -6.719 20.887 1.00 79.94 83 ASP A O 1
ATOM 626 N N . ALA A 1 84 ? -4.963 -7.424 20.812 1.00 68.62 84 ALA A N 1
ATOM 627 C CA . ALA A 1 84 ? -4.887 -7.409 19.355 1.00 68.62 84 ALA A CA 1
ATOM 628 C C . ALA A 1 84 ? -5.783 -8.463 18.658 1.00 68.62 84 ALA A C 1
ATOM 630 O O . ALA A 1 84 ? -5.909 -8.422 17.427 1.00 68.62 84 ALA A O 1
ATOM 631 N N . SER A 1 85 ? -6.391 -9.398 19.397 1.00 75.25 85 SER A N 1
ATOM 632 C CA . SER A 1 85 ? -7.340 -10.384 18.874 1.00 75.25 85 SER A CA 1
ATOM 633 C C . SER A 1 85 ? -8.605 -9.689 18.378 1.00 75.25 85 SER A C 1
ATOM 635 O O . SER A 1 85 ? -9.142 -8.793 19.021 1.00 75.25 85 SER A O 1
ATOM 637 N N . ARG A 1 86 ? -9.105 -10.091 17.205 1.00 81.38 86 ARG A N 1
ATOM 638 C CA . ARG A 1 86 ? -10.232 -9.414 16.548 1.00 81.38 86 ARG A CA 1
ATOM 639 C C . ARG A 1 86 ? -11.472 -10.292 16.512 1.00 81.38 86 ARG A C 1
ATOM 641 O O . ARG A 1 86 ? -11.420 -11.414 16.022 1.00 81.38 86 ARG A O 1
ATOM 648 N N . MET A 1 87 ? -12.586 -9.724 16.953 1.00 87.69 87 MET A N 1
ATOM 649 C CA . MET A 1 87 ? -13.931 -10.212 16.669 1.00 87.69 87 MET A CA 1
ATOM 650 C C . MET A 1 87 ? -14.291 -9.946 15.202 1.00 87.69 87 MET A C 1
ATOM 652 O O . MET A 1 87 ? -13.840 -8.961 14.608 1.00 87.69 87 MET A O 1
ATOM 656 N N . SER A 1 88 ? -15.138 -10.801 14.639 1.00 86.75 88 SER A N 1
ATOM 657 C CA . SER A 1 88 ? -15.678 -10.730 13.279 1.00 86.75 88 SER A CA 1
ATOM 658 C C . SER A 1 88 ? -17.208 -10.841 13.287 1.00 86.75 88 SER A C 1
ATOM 660 O O . SER A 1 88 ? -17.770 -11.485 14.174 1.00 86.75 88 SER A O 1
ATOM 662 N N . PRO A 1 89 ? -17.926 -10.244 12.311 1.00 85.31 89 PRO A N 1
ATOM 663 C CA . PRO A 1 89 ? -19.369 -10.435 12.195 1.00 85.31 89 PRO A CA 1
ATOM 664 C C . PRO A 1 89 ? -19.741 -11.920 12.096 1.00 85.31 89 PRO A C 1
ATOM 666 O O . PRO A 1 89 ? -19.166 -12.652 11.294 1.00 85.31 89 PRO A O 1
ATOM 669 N N . GLY A 1 90 ? -20.718 -12.344 12.894 1.00 87.56 90 GLY A N 1
ATOM 670 C CA . GLY A 1 90 ? -21.150 -13.737 13.025 1.00 87.56 90 GLY A CA 1
ATOM 671 C C . GLY A 1 90 ? -20.494 -14.507 14.174 1.00 87.56 90 GLY A C 1
ATOM 672 O O . GLY A 1 90 ? -20.974 -15.591 14.504 1.00 87.56 90 GLY A O 1
ATOM 673 N N . ASP A 1 91 ? -19.460 -13.958 14.817 1.00 92.88 91 ASP A N 1
ATOM 674 C CA . ASP A 1 91 ? -18.838 -14.602 15.973 1.00 92.88 91 ASP A CA 1
ATOM 675 C C . ASP A 1 91 ? -19.803 -14.693 17.163 1.00 92.88 91 ASP A C 1
ATOM 677 O O . ASP A 1 91 ? -20.601 -13.787 17.431 1.00 92.88 91 ASP A O 1
ATOM 681 N N . ARG A 1 92 ? -19.707 -15.800 17.906 1.00 94.44 92 ARG A N 1
ATOM 682 C CA . ARG A 1 92 ? -20.468 -16.044 19.138 1.00 94.44 92 ARG A CA 1
ATOM 683 C C . ARG A 1 92 ? -19.658 -15.578 20.338 1.00 94.44 92 ARG A C 1
ATOM 685 O O . ARG A 1 92 ? -18.506 -15.976 20.486 1.00 94.44 92 ARG A O 1
ATOM 692 N N . LEU A 1 93 ? -20.268 -14.776 21.200 1.00 95.81 93 LEU A N 1
ATOM 693 C CA . LEU A 1 93 ? -19.656 -14.260 22.420 1.00 95.81 93 LEU A CA 1
ATOM 694 C C . LEU A 1 93 ? -20.193 -15.006 23.639 1.00 95.81 93 LEU A C 1
ATOM 696 O O . LEU A 1 93 ? -21.399 -15.231 23.739 1.00 95.81 93 LEU A O 1
ATOM 700 N N . ALA A 1 94 ? -19.309 -15.313 24.581 1.00 96.75 94 ALA A N 1
ATOM 701 C CA . ALA A 1 94 ? -19.654 -15.747 25.928 1.00 96.75 94 ALA A CA 1
ATOM 702 C C . ALA A 1 94 ? -18.867 -14.901 26.937 1.00 96.75 94 ALA A C 1
ATOM 704 O O . ALA A 1 94 ? -17.658 -15.072 27.092 1.00 96.75 94 ALA A O 1
ATOM 705 N N . LEU A 1 95 ? -19.547 -13.961 27.597 1.00 97.50 95 LEU A N 1
ATOM 706 C CA . LEU A 1 95 ? -18.971 -13.109 28.635 1.00 97.50 95 LEU A CA 1
ATOM 707 C C . LEU A 1 95 ? -19.357 -13.657 30.009 1.00 97.50 95 LEU A C 1
ATOM 709 O O . LEU A 1 95 ? -20.518 -13.595 30.406 1.00 97.50 95 LEU A O 1
ATOM 713 N N . SER A 1 96 ? -18.377 -14.199 30.722 1.00 97.31 96 SER A N 1
ATOM 714 C CA . SER A 1 96 ? -18.531 -14.752 32.066 1.00 97.31 96 SER A CA 1
ATOM 715 C C . SER A 1 96 ? -18.152 -13.725 33.130 1.00 97.31 96 SER A C 1
ATOM 717 O O . SER A 1 96 ? -17.028 -13.226 33.148 1.00 97.31 96 SER A O 1
ATOM 719 N N . PHE A 1 97 ? -19.068 -13.463 34.055 1.00 97.19 97 PHE A N 1
ATOM 720 C CA . PHE A 1 97 ? -18.866 -12.666 35.259 1.00 97.19 97 PHE A CA 1
ATOM 721 C C . PHE A 1 97 ? -18.510 -13.590 36.418 1.00 97.19 97 PHE A C 1
ATOM 723 O O . PHE A 1 97 ? -19.269 -14.507 36.732 1.00 97.19 97 PHE A O 1
ATOM 730 N N . ARG A 1 98 ? -17.374 -13.356 37.081 1.00 96.38 98 ARG A N 1
ATOM 731 C CA . ARG A 1 98 ? -16.997 -14.098 38.293 1.00 96.38 98 ARG A CA 1
ATOM 732 C C . ARG A 1 98 ? -17.629 -13.422 39.502 1.00 96.38 98 ARG A C 1
ATOM 734 O O . ARG A 1 98 ? -17.094 -12.436 39.991 1.00 96.38 98 ARG A O 1
ATOM 741 N N . LEU A 1 99 ? -18.759 -13.937 39.983 1.00 94.88 99 LEU A N 1
ATOM 742 C CA . LEU A 1 99 ? -19.633 -13.256 40.951 1.00 94.88 99 LEU A CA 1
ATOM 743 C C . LEU A 1 99 ? -18.937 -12.887 42.271 1.00 94.88 99 LEU A C 1
ATOM 745 O O . LEU A 1 99 ? -19.272 -11.871 42.868 1.00 94.88 99 LEU A O 1
ATOM 749 N N . GLY A 1 100 ? -17.942 -13.670 42.705 1.00 93.81 100 GLY A N 1
ATOM 750 C CA . GLY A 1 100 ? -17.139 -13.365 43.899 1.00 93.81 100 GLY A CA 1
ATOM 751 C C . GLY A 1 100 ? -16.230 -12.135 43.764 1.00 93.81 100 GLY A C 1
ATOM 752 O O . GLY A 1 100 ? -15.720 -11.647 44.766 1.00 93.81 100 GLY A O 1
ATOM 753 N N . ASN A 1 101 ? -16.050 -11.625 42.544 1.00 96.62 101 ASN A N 1
ATOM 754 C CA . ASN A 1 101 ? -15.243 -10.444 42.241 1.00 96.62 101 ASN A CA 1
ATOM 755 C C . ASN A 1 101 ? -16.115 -9.214 41.951 1.00 96.62 101 ASN A C 1
ATOM 757 O O . ASN A 1 101 ? -15.634 -8.270 41.335 1.00 96.62 101 ASN A O 1
ATOM 761 N N . TRP A 1 102 ? -17.386 -9.220 42.354 1.00 97.06 102 TRP A N 1
ATOM 762 C CA . TRP A 1 102 ? -18.307 -8.096 42.192 1.00 97.06 102 TRP A CA 1
ATOM 763 C C . TRP A 1 102 ? -19.009 -7.799 43.514 1.00 97.06 102 TRP A C 1
ATOM 765 O O . TRP A 1 102 ? -19.335 -8.715 44.270 1.00 97.06 102 TRP A O 1
ATOM 775 N N . GLN A 1 103 ? -19.270 -6.523 43.776 1.00 97.19 103 GLN A N 1
ATOM 776 C CA . GLN A 1 103 ? -20.038 -6.067 44.932 1.00 97.19 103 GLN A CA 1
ATOM 777 C C . GLN A 1 103 ? -20.933 -4.883 44.565 1.00 97.19 103 GLN A C 1
ATOM 779 O O . GLN A 1 103 ? -20.693 -4.197 43.573 1.00 97.19 103 GLN A O 1
ATOM 784 N N . GLU A 1 104 ? -21.949 -4.629 45.382 1.00 96.62 104 GLU A N 1
ATOM 785 C CA . GLU A 1 104 ? -22.721 -3.386 45.321 1.00 96.62 104 GLU A CA 1
ATOM 786 C C . GLU A 1 104 ? -21.879 -2.219 45.850 1.00 96.62 104 GLU A C 1
ATOM 788 O O . GLU A 1 104 ? -21.445 -2.241 47.003 1.00 96.62 104 GLU A O 1
ATOM 793 N N . SER A 1 105 ? -21.675 -1.177 45.042 1.00 92.69 105 SER A N 1
ATOM 794 C CA . SER A 1 105 ? -20.800 -0.043 45.373 1.00 92.69 105 SER A CA 1
ATOM 795 C C . SER A 1 105 ? -21.225 0.703 46.641 1.00 92.69 105 SER A C 1
ATOM 797 O O . SER A 1 105 ? -20.388 1.214 47.379 1.00 92.69 105 SER A O 1
ATOM 799 N N . ASN A 1 106 ? -22.532 0.775 46.917 1.00 90.69 106 ASN A N 1
ATOM 800 C CA . ASN A 1 106 ? -23.051 1.520 48.066 1.00 90.69 106 ASN A CA 1
ATOM 801 C C . ASN A 1 106 ? -23.028 0.706 49.364 1.00 90.69 106 ASN A C 1
ATOM 803 O O . ASN A 1 106 ? -22.759 1.254 50.434 1.00 90.69 106 ASN A O 1
ATOM 807 N N . SER A 1 107 ? -23.359 -0.584 49.286 1.00 93.06 107 SER A N 1
ATOM 808 C CA . SER A 1 107 ? -23.518 -1.447 50.459 1.00 93.06 107 SER A CA 1
ATOM 809 C C . SER A 1 107 ? -22.257 -2.263 50.772 1.00 93.06 107 SER A C 1
ATOM 811 O O . SER A 1 107 ? -22.101 -2.743 51.897 1.00 93.06 107 SER A O 1
ATOM 813 N N . GLY A 1 108 ? -21.360 -2.428 49.794 1.00 94.56 108 GLY A N 1
ATOM 814 C CA . GLY A 1 108 ? -20.198 -3.316 49.855 1.00 94.56 108 GLY A CA 1
ATOM 815 C C . GLY A 1 108 ? -20.569 -4.800 49.903 1.00 94.56 108 GLY A C 1
ATOM 816 O O . GLY A 1 108 ? -19.720 -5.635 50.215 1.00 94.56 108 GLY A O 1
ATOM 817 N N . ARG A 1 109 ? -21.839 -5.154 49.662 1.00 95.56 109 ARG A N 1
ATOM 818 C CA . ARG A 1 109 ? -22.295 -6.544 49.727 1.00 95.56 109 ARG A CA 1
ATOM 819 C C . ARG A 1 109 ? -21.778 -7.325 48.516 1.00 95.56 109 ARG A C 1
ATOM 821 O O . ARG A 1 109 ? -21.961 -6.850 47.392 1.00 95.56 109 ARG A O 1
ATOM 828 N N . PRO A 1 110 ? -21.193 -8.524 48.711 1.00 95.38 110 PRO A N 1
ATOM 829 C CA . PRO A 1 110 ? -20.785 -9.379 47.604 1.00 95.38 110 PRO A CA 1
ATOM 830 C C . PRO A 1 110 ? -21.975 -9.722 46.711 1.00 95.38 110 PRO A C 1
ATOM 832 O O . PRO A 1 110 ? -23.035 -10.116 47.202 1.00 95.38 110 PRO A O 1
ATOM 835 N N . LEU A 1 111 ? -21.791 -9.617 45.395 1.00 94.75 111 LEU A N 1
ATOM 836 C CA . LEU A 1 111 ? -22.856 -9.886 44.434 1.00 94.75 111 LEU A CA 1
ATOM 837 C C . LEU A 1 111 ? -23.374 -11.321 44.579 1.00 94.75 111 LEU A C 1
ATOM 839 O O . LEU A 1 111 ? -24.580 -11.532 44.528 1.00 94.75 111 LEU A O 1
ATOM 843 N N . LEU A 1 112 ? -22.492 -12.297 44.821 1.00 93.62 112 LEU A N 1
ATOM 844 C CA . LEU A 1 112 ? -22.897 -13.689 45.040 1.00 93.62 112 LEU A CA 1
ATOM 845 C C . LEU A 1 112 ? -23.950 -13.817 46.157 1.00 93.62 112 LEU A C 1
ATOM 847 O O . LEU A 1 112 ? -24.995 -14.421 45.923 1.00 93.62 112 LEU A O 1
ATOM 851 N N . ASP A 1 113 ? -23.727 -13.175 47.306 1.00 93.31 113 ASP A N 1
ATOM 852 C CA . ASP A 1 113 ? -24.650 -13.197 48.449 1.00 93.31 113 ASP A CA 1
ATOM 853 C C . ASP A 1 113 ? -25.980 -12.504 48.115 1.00 93.31 113 ASP A C 1
ATOM 855 O O . ASP A 1 113 ? -27.053 -12.944 48.532 1.00 93.31 113 ASP A O 1
ATOM 859 N N . VAL A 1 114 ? -25.924 -11.406 47.350 1.00 91.88 114 VAL A N 1
ATOM 860 C CA . VAL A 1 114 ? -27.119 -10.689 46.879 1.00 91.88 114 VAL A CA 1
ATOM 861 C C . VAL A 1 114 ? -27.955 -11.588 45.968 1.00 91.88 114 VAL A C 1
ATOM 863 O O . VAL A 1 114 ? -29.172 -11.666 46.137 1.00 91.88 114 VAL A O 1
ATOM 866 N N . LEU A 1 115 ? -27.313 -12.310 45.044 1.00 91.12 115 LEU A N 1
ATOM 867 C CA . LEU A 1 115 ? -28.002 -13.206 44.117 1.00 91.12 115 LEU A CA 1
ATOM 868 C C . LEU A 1 115 ? -28.456 -14.524 44.762 1.00 91.12 115 LEU A C 1
ATOM 870 O O . LEU A 1 115 ? -29.330 -15.184 44.208 1.00 91.12 115 LEU A O 1
ATOM 874 N N . GLU A 1 116 ? -27.858 -14.968 45.869 1.00 90.06 116 GLU A N 1
ATOM 875 C CA . GLU A 1 116 ? -28.335 -16.128 46.645 1.00 90.06 116 GLU A CA 1
ATOM 876 C C . GLU A 1 116 ? -29.555 -15.794 47.511 1.00 90.06 116 GLU A C 1
ATOM 878 O O . GLU A 1 116 ? -30.388 -16.661 47.762 1.00 90.06 116 GLU A O 1
ATOM 883 N N . ALA A 1 117 ? -29.687 -14.534 47.931 1.00 89.62 117 ALA A N 1
ATOM 884 C CA . ALA A 1 117 ? -30.833 -14.051 48.695 1.00 89.62 117 ALA A CA 1
ATOM 885 C C . ALA A 1 117 ? -32.023 -13.601 47.820 1.00 89.62 117 ALA A C 1
ATOM 887 O O . ALA A 1 117 ? -33.074 -13.254 48.361 1.00 89.62 117 ALA A O 1
ATOM 888 N N . ALA A 1 118 ? -31.865 -13.553 46.493 1.00 86.75 118 ALA A N 1
ATOM 889 C CA . ALA A 1 118 ? -32.893 -13.080 45.571 1.00 86.75 118 ALA A CA 1
ATOM 890 C C . ALA A 1 118 ? -34.022 -14.111 45.366 1.00 86.75 118 ALA A C 1
ATOM 892 O O . ALA A 1 118 ? -33.784 -15.312 45.292 1.00 86.75 118 ALA A O 1
ATOM 893 N N . GLU A 1 119 ? -35.258 -13.632 45.191 1.00 87.31 119 GLU A N 1
ATOM 894 C CA . GLU A 1 119 ? -36.439 -14.476 44.907 1.00 87.31 119 GLU A CA 1
ATOM 895 C C . GLU A 1 119 ? -36.518 -14.957 43.442 1.00 87.31 119 GLU A C 1
ATOM 897 O O . GLU A 1 119 ? -37.471 -15.626 43.044 1.00 87.31 119 GLU A O 1
ATOM 902 N N . TYR A 1 120 ? -35.541 -14.590 42.615 1.00 84.25 120 TYR A N 1
ATOM 903 C CA . TYR A 1 120 ? -35.507 -14.864 41.182 1.00 84.25 120 TYR A CA 1
ATOM 904 C C . TYR A 1 120 ? -34.113 -15.334 40.753 1.00 84.25 120 TYR A C 1
ATOM 906 O O . TYR A 1 120 ? -33.107 -15.046 41.405 1.00 84.25 120 TYR A O 1
ATOM 914 N N . GLY A 1 121 ? -34.054 -16.070 39.644 1.00 86.50 121 GLY A N 1
ATOM 915 C CA . GLY A 1 121 ? -32.807 -16.592 39.089 1.00 86.50 121 GLY A CA 1
ATOM 916 C C . GLY A 1 121 ? -32.277 -15.744 37.935 1.00 86.50 121 GLY A C 1
ATOM 917 O O . GLY A 1 121 ? -32.961 -14.865 37.410 1.00 86.50 121 GLY A O 1
ATOM 918 N N . TYR A 1 122 ? -31.059 -16.053 37.492 1.00 90.00 122 TYR A N 1
ATOM 919 C CA . TYR A 1 122 ? -30.460 -15.436 36.312 1.00 90.00 122 TYR A CA 1
ATOM 920 C C . TYR A 1 122 ? -30.098 -16.481 35.264 1.00 90.00 122 TYR A C 1
ATOM 922 O O . TYR A 1 122 ? -29.609 -17.566 35.589 1.00 90.00 122 TYR A O 1
ATOM 930 N N . LEU A 1 123 ? -30.313 -16.132 33.998 1.00 89.94 123 LEU A N 1
ATOM 931 C CA . LEU A 1 123 ? -29.904 -16.955 32.865 1.00 89.94 123 LEU A CA 1
ATOM 932 C C . LEU A 1 123 ? -28.376 -17.075 32.812 1.00 89.94 123 LEU A C 1
ATOM 934 O O . LEU A 1 123 ? -27.659 -16.096 33.011 1.00 89.94 123 LEU A O 1
ATOM 938 N N . GLY A 1 124 ? -27.888 -18.287 32.531 1.00 89.94 124 GLY A N 1
ATOM 939 C CA . GLY A 1 124 ? -26.456 -18.567 32.392 1.00 89.94 124 GLY A CA 1
ATOM 940 C C . GLY A 1 124 ? -25.671 -18.607 33.707 1.00 89.94 124 GLY A C 1
ATOM 941 O O . GLY A 1 124 ? -24.441 -18.609 33.669 1.00 89.94 124 GLY A O 1
ATOM 942 N N . ARG A 1 125 ? -26.348 -18.633 34.864 1.00 92.25 125 ARG A N 1
ATOM 943 C CA . ARG A 1 125 ? -25.701 -18.862 36.162 1.00 92.25 125 ARG A CA 1
ATOM 944 C C . ARG A 1 125 ? -25.184 -20.300 36.254 1.00 92.25 125 ARG A C 1
ATOM 946 O O . ARG A 1 125 ? -25.950 -21.241 36.075 1.00 92.25 125 ARG A O 1
ATOM 953 N N . ASP A 1 126 ? -23.910 -20.441 36.599 1.00 90.06 126 ASP A N 1
ATOM 954 C CA . ASP A 1 126 ? -23.252 -21.709 36.913 1.00 90.06 126 ASP A CA 1
ATOM 955 C C . ASP A 1 126 ? -22.357 -21.515 38.146 1.00 90.06 126 ASP A C 1
ATOM 957 O O . ASP A 1 126 ? -21.274 -20.924 38.085 1.00 90.06 126 ASP A O 1
ATOM 961 N N . GLY A 1 127 ? -22.865 -21.938 39.306 1.00 88.69 127 GLY A N 1
ATOM 962 C CA . GLY A 1 127 ? -22.202 -21.754 40.595 1.00 88.69 127 GLY A CA 1
ATOM 963 C C . GLY A 1 127 ? -21.831 -20.290 40.870 1.00 88.69 127 GLY A C 1
ATOM 964 O O . GLY A 1 127 ? -22.699 -19.424 40.992 1.00 88.69 127 GLY A O 1
ATOM 965 N N . GLY A 1 128 ? -20.524 -20.032 40.985 1.00 92.94 128 GLY A N 1
ATOM 966 C CA . GLY A 1 128 ? -19.947 -18.708 41.247 1.00 92.94 128 GLY A CA 1
ATOM 967 C C . GLY A 1 128 ? -19.728 -17.842 40.002 1.00 92.94 128 GLY A C 1
ATOM 968 O O . GLY A 1 128 ? -19.072 -16.803 40.101 1.00 92.94 128 GLY A O 1
ATOM 969 N N . ALA A 1 129 ? -20.225 -18.259 38.837 1.00 94.81 129 ALA A N 1
ATOM 970 C CA . ALA A 1 129 ? -20.128 -17.511 37.5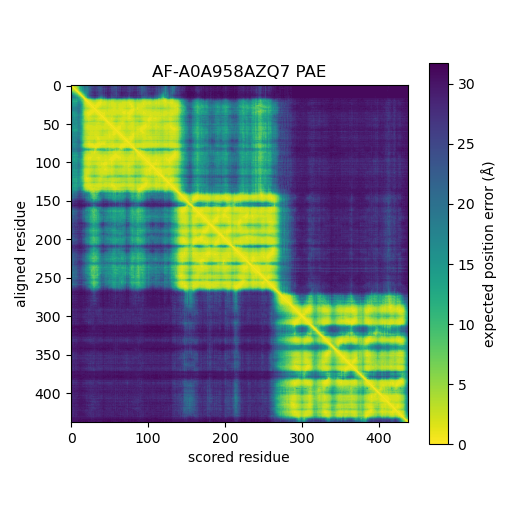94 1.00 94.81 129 ALA A CA 1
ATOM 971 C C . ALA A 1 129 ? -21.502 -17.284 36.956 1.00 94.81 129 ALA A C 1
ATOM 973 O O . ALA A 1 129 ? -22.452 -18.038 37.169 1.00 94.81 129 ALA A O 1
ATOM 974 N N . LEU A 1 130 ? -21.598 -16.236 36.146 1.00 95.81 130 LEU A N 1
ATOM 975 C CA . LEU A 1 130 ? -22.770 -15.948 35.332 1.00 95.81 130 LEU A CA 1
ATOM 976 C C . LEU A 1 130 ? -22.310 -15.634 33.918 1.00 95.81 130 LEU A C 1
ATOM 978 O O . LEU A 1 130 ? -21.518 -14.719 33.725 1.00 95.81 130 LEU A O 1
ATOM 982 N N . THR A 1 131 ? -22.783 -16.394 32.936 1.00 96.38 131 THR A N 1
ATOM 983 C CA . THR A 1 131 ? -22.376 -16.229 31.538 1.00 96.38 131 THR A CA 1
ATOM 984 C C . THR A 1 131 ? -23.496 -15.626 30.712 1.00 96.38 131 THR A C 1
ATOM 986 O O . THR A 1 131 ? -24.592 -16.176 30.633 1.00 96.38 131 THR A O 1
ATOM 989 N N . VAL A 1 132 ? -23.202 -14.510 30.053 1.00 95.50 132 VAL A N 1
ATOM 990 C CA . VAL A 1 132 ? -24.094 -13.879 29.081 1.00 95.50 132 VAL A CA 1
ATOM 991 C C . VAL A 1 132 ? -23.589 -14.176 27.678 1.00 95.50 132 VAL A C 1
ATOM 993 O O . VAL A 1 132 ? -22.400 -14.031 27.387 1.00 95.50 132 VAL A O 1
ATOM 996 N N . TYR A 1 133 ? -24.506 -14.583 26.805 1.00 93.06 133 TYR A N 1
ATOM 997 C CA . TYR A 1 133 ? -24.205 -14.900 25.415 1.00 93.06 133 TYR A CA 1
ATOM 998 C C . TYR A 1 133 ? -24.617 -13.757 24.494 1.00 93.06 133 TYR A C 1
ATOM 1000 O O . TYR A 1 133 ? -25.652 -13.123 24.692 1.00 93.06 133 TYR A O 1
ATOM 1008 N N . GLY A 1 134 ? -23.815 -13.521 23.461 1.00 89.81 134 GLY A N 1
ATOM 1009 C CA . GLY A 1 134 ? -24.083 -12.514 22.442 1.00 89.81 134 GLY A CA 1
ATOM 1010 C C . GLY A 1 134 ? -23.665 -12.985 21.056 1.00 89.81 134 GLY A C 1
ATOM 1011 O O . GLY A 1 134 ? -22.964 -13.986 20.903 1.00 89.81 134 GLY A O 1
ATOM 1012 N N . LEU A 1 135 ? -24.088 -12.242 20.039 1.00 90.06 135 LEU A N 1
ATOM 1013 C CA . LEU A 1 135 ? -23.622 -12.407 18.668 1.00 90.06 135 LEU A CA 1
ATOM 1014 C C . LEU A 1 135 ? -22.974 -11.102 18.218 1.00 90.06 135 LEU A C 1
ATOM 1016 O O . LEU A 1 135 ? -23.503 -10.017 18.465 1.00 90.06 135 LEU A O 1
ATOM 1020 N N . VAL A 1 136 ? -21.858 -11.201 17.507 1.00 88.94 136 VAL A N 1
ATOM 1021 C CA . VAL A 1 136 ? -21.296 -10.062 16.789 1.00 88.94 136 VAL A CA 1
ATOM 1022 C C . VAL A 1 136 ? -22.147 -9.806 15.542 1.00 88.94 136 VAL A C 1
ATOM 1024 O O . VAL A 1 136 ? -21.855 -10.302 14.460 1.00 88.94 136 VAL A O 1
ATOM 1027 N N . GLU A 1 137 ? -23.239 -9.054 15.681 1.00 81.19 137 GLU A N 1
ATOM 1028 C CA . GLU A 1 137 ? -24.163 -8.794 14.564 1.00 81.19 137 GLU A CA 1
ATOM 1029 C C . GLU A 1 137 ? -23.518 -7.959 13.454 1.00 81.19 137 GLU A C 1
ATOM 1031 O O . GLU A 1 137 ? -23.687 -8.226 12.263 1.00 81.19 137 GLU A O 1
ATOM 1036 N N . ARG A 1 138 ? -22.771 -6.922 13.845 1.00 74.62 138 ARG A N 1
ATOM 1037 C CA . ARG A 1 138 ? -22.118 -6.000 12.923 1.00 74.62 138 ARG A CA 1
ATOM 1038 C C . ARG A 1 138 ? -20.886 -5.392 13.573 1.00 74.62 138 ARG A C 1
ATOM 1040 O O . ARG A 1 138 ? -20.960 -4.847 14.666 1.00 74.62 138 ARG A O 1
ATOM 1047 N N . ILE A 1 139 ? -19.785 -5.395 12.835 1.00 74.38 139 ILE A N 1
ATOM 1048 C CA . ILE A 1 139 ? -18.634 -4.531 13.094 1.00 74.38 139 ILE A CA 1
ATOM 1049 C C . ILE A 1 139 ? -18.653 -3.472 12.000 1.00 74.38 139 ILE A C 1
ATOM 1051 O O . ILE A 1 139 ? -18.816 -3.797 10.820 1.00 74.38 139 ILE A O 1
ATOM 1055 N N . LEU A 1 140 ? -18.570 -2.195 12.376 1.00 66.12 140 LEU A N 1
ATOM 1056 C CA . LEU A 1 140 ? -18.464 -1.129 11.384 1.00 66.12 140 LEU A CA 1
ATOM 1057 C C . LEU A 1 140 ? -17.209 -1.372 10.531 1.00 66.12 140 LEU A C 1
ATOM 1059 O O . LEU A 1 140 ? -16.163 -1.691 11.097 1.00 66.12 140 LEU A O 1
ATOM 1063 N N . PRO A 1 141 ? -17.296 -1.246 9.194 1.00 65.50 141 PRO A N 1
ATOM 1064 C CA . PRO A 1 141 ? -16.159 -1.509 8.324 1.00 65.50 141 PRO A CA 1
ATOM 1065 C C . PRO A 1 141 ? -14.965 -0.657 8.757 1.00 65.50 141 PRO A C 1
ATOM 1067 O O . PRO A 1 141 ? -15.111 0.546 9.005 1.00 65.50 141 PRO A O 1
ATOM 1070 N N . SER A 1 142 ? -13.799 -1.294 8.865 1.00 74.38 142 SER A N 1
ATOM 1071 C CA . SER A 1 142 ? -12.553 -0.587 9.130 1.00 74.38 142 SER A CA 1
ATOM 1072 C C . SER A 1 142 ? -12.281 0.392 7.993 1.00 74.38 142 SER A C 1
ATOM 1074 O O . SER A 1 142 ? -12.454 0.053 6.822 1.00 74.38 142 SER A O 1
ATOM 1076 N N . ARG A 1 143 ? -11.871 1.609 8.341 1.00 82.25 143 ARG A N 1
ATOM 1077 C CA . ARG A 1 143 ? -11.465 2.638 7.380 1.00 82.25 143 ARG A CA 1
ATOM 1078 C C . ARG A 1 143 ? -10.003 3.000 7.598 1.00 82.25 143 ARG A C 1
ATOM 1080 O O . ARG A 1 143 ? -9.519 2.955 8.731 1.00 82.25 143 ARG A O 1
ATOM 1087 N N . ASP A 1 144 ? -9.315 3.394 6.540 1.00 86.31 144 ASP A N 1
ATOM 1088 C CA . ASP A 1 144 ? -7.998 4.004 6.684 1.00 86.31 144 ASP A CA 1
ATOM 1089 C C . ASP A 1 144 ? -8.133 5.374 7.349 1.00 86.31 144 ASP A C 1
ATOM 1091 O O . ASP A 1 144 ? -9.076 6.121 7.080 1.00 86.31 144 ASP A O 1
ATOM 1095 N N . LEU A 1 145 ? -7.187 5.716 8.226 1.00 92.88 145 LEU A N 1
ATOM 1096 C CA . LEU A 1 145 ? -7.143 7.053 8.818 1.00 92.88 145 LEU A CA 1
ATOM 1097 C C . LEU A 1 145 ? -6.797 8.110 7.761 1.00 92.88 145 LEU A C 1
ATOM 1099 O O . LEU A 1 145 ? -7.383 9.194 7.754 1.00 92.88 145 LEU A O 1
ATOM 1103 N N . ALA A 1 146 ? -5.854 7.791 6.877 1.00 94.75 146 ALA A N 1
ATOM 1104 C CA . ALA A 1 146 ? -5.443 8.657 5.788 1.00 94.75 146 ALA A CA 1
ATOM 1105 C C . ALA A 1 146 ? -4.953 7.847 4.584 1.00 94.75 146 ALA A C 1
ATOM 1107 O O . ALA A 1 146 ? -4.386 6.767 4.744 1.00 94.75 146 ALA A O 1
ATOM 1108 N N . THR A 1 147 ? -5.125 8.400 3.386 1.00 93.00 147 THR A N 1
ATOM 1109 C CA . THR A 1 147 ? -4.409 7.947 2.189 1.00 93.00 147 THR A CA 1
ATOM 1110 C C . THR A 1 147 ? -3.018 8.562 2.182 1.00 93.00 147 THR A C 1
ATOM 1112 O O . THR A 1 147 ? -2.859 9.750 2.469 1.00 93.00 147 THR A O 1
ATOM 1115 N N . VAL A 1 148 ? -2.020 7.756 1.831 1.00 94.19 148 VAL A N 1
ATOM 1116 C CA . VAL A 1 148 ? -0.617 8.160 1.742 1.00 94.19 148 VAL A CA 1
ATOM 1117 C C . VAL A 1 148 ? -0.191 8.143 0.274 1.00 94.19 148 VAL A C 1
ATOM 1119 O O . VAL A 1 148 ? -0.562 7.226 -0.452 1.00 94.19 148 VAL A O 1
ATOM 1122 N N . ALA A 1 149 ? 0.551 9.155 -0.172 1.00 92.06 149 ALA A N 1
ATOM 1123 C CA . ALA A 1 149 ? 1.088 9.226 -1.531 1.00 92.06 149 ALA A CA 1
ATOM 1124 C C . ALA A 1 149 ? 2.469 9.892 -1.553 1.00 92.06 149 ALA A C 1
ATOM 1126 O O . ALA A 1 149 ? 2.790 10.710 -0.694 1.00 92.06 149 ALA A O 1
ATOM 1127 N N . THR A 1 150 ? 3.300 9.591 -2.548 1.00 90.44 150 THR A N 1
ATOM 1128 C CA . THR A 1 150 ? 4.615 10.229 -2.691 1.00 90.44 150 THR A CA 1
ATOM 1129 C C . THR A 1 150 ? 4.474 11.592 -3.367 1.00 90.44 150 THR A C 1
ATOM 1131 O O . THR A 1 150 ? 3.843 11.708 -4.416 1.00 90.44 150 THR A O 1
ATOM 1134 N N . GLN A 1 151 ? 5.114 12.629 -2.819 1.00 84.56 151 GLN A N 1
ATOM 1135 C CA . GLN A 1 151 ? 5.226 13.928 -3.482 1.00 84.56 151 GLN A CA 1
ATOM 1136 C C . GLN A 1 151 ? 6.601 14.099 -4.136 1.00 84.56 151 GLN A C 1
ATOM 1138 O O . GLN A 1 151 ? 7.649 14.027 -3.486 1.00 84.56 151 GLN A O 1
ATOM 1143 N N . MET A 1 152 ? 6.591 14.394 -5.435 1.00 78.25 152 MET A N 1
ATOM 1144 C CA . MET A 1 152 ? 7.793 14.663 -6.223 1.00 78.25 152 MET A CA 1
ATOM 1145 C C . MET A 1 152 ? 8.180 16.147 -6.184 1.00 78.25 152 MET A C 1
ATOM 1147 O O . MET A 1 152 ? 7.328 17.028 -6.275 1.00 78.25 152 MET A O 1
ATOM 1151 N N . ARG A 1 153 ? 9.486 16.435 -6.127 1.00 67.81 153 ARG A N 1
ATOM 1152 C CA . ARG A 1 153 ? 10.064 17.767 -6.375 1.00 67.81 153 ARG A CA 1
ATOM 1153 C C . ARG A 1 153 ? 11.170 17.627 -7.414 1.00 67.81 153 ARG A C 1
ATOM 1155 O O . ARG A 1 153 ? 12.296 17.239 -7.103 1.00 67.81 153 ARG A O 1
ATOM 1162 N N . GLY A 1 154 ? 10.834 17.916 -8.669 1.00 65.00 154 GLY A N 1
ATOM 1163 C CA . GLY A 1 154 ? 11.690 17.571 -9.805 1.00 65.00 154 GLY A CA 1
ATOM 1164 C C . GLY A 1 154 ? 11.827 16.050 -9.946 1.00 65.00 154 GLY A C 1
ATOM 1165 O O . GLY A 1 154 ? 10.852 15.326 -9.770 1.00 65.00 154 GLY A O 1
ATOM 1166 N N . ASN A 1 155 ? 13.042 15.555 -10.201 1.00 60.03 155 ASN A N 1
ATOM 1167 C CA . ASN A 1 155 ? 13.305 14.125 -10.441 1.00 60.03 155 ASN A CA 1
ATOM 1168 C C . ASN A 1 155 ? 13.523 13.299 -9.154 1.00 60.03 155 ASN A C 1
ATOM 1170 O O . ASN A 1 155 ? 14.105 12.215 -9.207 1.00 60.03 155 ASN A O 1
ATOM 1174 N N . ARG A 1 156 ? 13.138 13.815 -7.980 1.00 61.09 156 ARG A N 1
ATOM 1175 C CA . ARG A 1 156 ? 13.308 13.139 -6.682 1.00 61.09 156 ARG A CA 1
ATOM 1176 C C . ARG A 1 156 ? 12.029 13.253 -5.857 1.00 61.09 156 ARG A C 1
ATOM 1178 O O . ARG A 1 156 ? 11.360 14.284 -5.912 1.00 61.09 156 ARG A O 1
ATOM 1185 N N . ALA A 1 157 ? 11.717 12.230 -5.064 1.00 62.84 157 ALA A N 1
ATOM 1186 C CA . ALA A 1 157 ? 10.711 12.365 -4.017 1.00 62.84 157 ALA A CA 1
ATOM 1187 C C . ALA A 1 157 ? 11.198 13.352 -2.955 1.00 62.84 157 ALA A C 1
ATOM 1189 O O . ALA A 1 157 ? 12.310 13.216 -2.439 1.00 62.84 157 ALA A O 1
ATOM 1190 N N . ALA A 1 158 ? 10.370 14.350 -2.660 1.00 70.25 158 ALA A N 1
ATOM 1191 C CA . ALA A 1 158 ? 10.650 15.373 -1.656 1.00 70.25 158 ALA A CA 1
ATOM 1192 C C . ALA A 1 158 ? 9.893 15.172 -0.351 1.00 70.25 158 ALA A C 1
ATOM 1194 O O . ALA A 1 158 ? 10.295 15.740 0.662 1.00 70.25 158 ALA A O 1
ATOM 1195 N N . GLY A 1 159 ? 8.824 14.382 -0.361 1.00 86.25 159 GLY A N 1
ATOM 1196 C CA . GLY A 1 159 ? 8.028 14.156 0.830 1.00 86.25 159 GLY A CA 1
ATOM 1197 C C . GLY A 1 159 ? 6.915 13.150 0.611 1.00 86.25 159 GLY A C 1
ATOM 1198 O O . GLY A 1 159 ? 6.764 12.574 -0.468 1.00 86.25 159 GLY A O 1
ATOM 1199 N N . VAL A 1 160 ? 6.143 12.954 1.671 1.00 92.12 160 VAL A N 1
ATOM 1200 C CA . VAL A 1 160 ? 4.992 12.060 1.714 1.00 92.12 160 VAL A CA 1
ATOM 1201 C C . VAL A 1 160 ? 3.751 12.895 1.963 1.00 92.12 160 VAL A C 1
ATOM 1203 O O . VAL A 1 160 ? 3.668 13.641 2.932 1.00 92.12 160 VAL A O 1
ATOM 1206 N N . HIS A 1 161 ? 2.792 12.772 1.071 1.00 94.19 161 HIS A N 1
ATOM 1207 C CA . HIS A 1 161 ? 1.503 13.413 1.138 1.00 94.19 161 HIS A CA 1
ATOM 1208 C C . HIS A 1 161 ? 0.510 12.553 1.923 1.00 94.19 161 HIS A C 1
ATOM 1210 O O . HIS A 1 161 ? 0.457 11.338 1.738 1.00 94.19 161 HIS A O 1
ATOM 1216 N N . LEU A 1 162 ? -0.287 13.186 2.775 1.00 96.69 162 LEU A N 1
ATOM 1217 C CA . LEU A 1 162 ? -1.321 12.563 3.590 1.00 96.69 162 LEU A CA 1
ATOM 1218 C C . LEU A 1 162 ? -2.667 13.229 3.319 1.00 96.69 162 LEU A C 1
ATOM 1220 O O . LEU A 1 162 ? -2.776 14.453 3.380 1.00 96.69 162 LEU A O 1
ATOM 1224 N N . TRP A 1 163 ? -3.695 12.414 3.107 1.00 96.69 163 TRP A N 1
ATOM 1225 C CA . TRP A 1 163 ? -5.084 12.854 3.001 1.00 96.69 163 TRP A CA 1
ATOM 1226 C C . TRP A 1 163 ? -5.946 12.161 4.057 1.00 96.69 163 TRP A C 1
ATOM 1228 O O . TRP A 1 163 ? -6.204 10.965 3.940 1.00 96.69 163 TRP A O 1
ATOM 1238 N N . PHE A 1 164 ? -6.396 12.886 5.080 1.00 95.31 164 PHE A N 1
ATOM 1239 C CA . PHE A 1 164 ? -7.157 12.333 6.205 1.00 95.31 164 PHE A CA 1
ATOM 1240 C C . PHE A 1 164 ? -8.634 12.098 5.875 1.00 95.31 164 PHE A C 1
ATOM 1242 O O . PHE A 1 164 ? -9.321 12.979 5.358 1.00 95.31 164 PHE A O 1
ATOM 1249 N N . HIS A 1 165 ? -9.147 10.933 6.278 1.00 91.44 165 HIS A N 1
ATOM 1250 C CA . HIS A 1 165 ? -10.535 10.489 6.073 1.00 91.44 165 HIS A CA 1
ATOM 1251 C C . HIS A 1 165 ? -11.419 10.738 7.300 1.00 91.44 165 HIS A C 1
ATOM 1253 O O . HIS A 1 165 ? -12.246 9.913 7.703 1.00 91.44 165 HIS A O 1
ATOM 1259 N N . THR A 1 166 ? -11.222 11.890 7.933 1.00 89.62 166 THR A N 1
ATOM 1260 C CA . THR A 1 166 ? -12.018 12.365 9.065 1.00 89.62 166 THR A CA 1
ATOM 1261 C C . THR A 1 166 ? -13.186 13.223 8.576 1.00 89.62 166 THR A C 1
ATOM 1263 O O . THR A 1 166 ? -13.147 13.811 7.502 1.00 89.62 166 THR A O 1
ATOM 1266 N N . ALA A 1 167 ? -14.251 13.340 9.375 1.00 86.38 167 ALA A N 1
ATOM 1267 C CA . ALA A 1 167 ? -15.381 14.220 9.041 1.00 86.38 167 ALA A CA 1
ATOM 1268 C C . ALA A 1 167 ? -15.056 15.722 9.201 1.00 86.38 167 ALA A C 1
ATOM 1270 O O . ALA A 1 167 ? -15.849 16.578 8.814 1.00 86.38 167 ALA A O 1
ATOM 1271 N N . GLN A 1 168 ? -13.933 16.037 9.850 1.00 91.75 168 GLN A N 1
ATOM 1272 C CA . GLN A 1 168 ? -13.471 17.384 10.184 1.00 91.75 168 GLN A CA 1
ATOM 1273 C C . GLN A 1 168 ? -11.953 17.462 9.982 1.00 91.75 168 GLN A C 1
ATOM 1275 O O . GLN A 1 168 ? -11.284 16.445 10.186 1.00 91.75 168 GLN A O 1
ATOM 1280 N N . PRO A 1 169 ? -11.394 18.630 9.616 1.00 94.50 169 PRO A N 1
ATOM 1281 C CA . PRO A 1 169 ? -9.967 18.754 9.351 1.00 94.50 169 PRO A CA 1
ATOM 1282 C C . PRO A 1 169 ? -9.156 18.532 10.629 1.00 94.50 169 PRO A C 1
ATOM 1284 O O . PRO A 1 169 ? -9.612 18.846 11.738 1.00 94.50 169 PRO A O 1
ATOM 1287 N N . VAL A 1 170 ? -7.944 18.006 10.461 1.00 96.62 170 VAL A N 1
ATOM 1288 C CA . VAL A 1 170 ? -7.053 17.660 11.568 1.00 96.62 170 VAL A CA 1
ATOM 1289 C C . VAL A 1 170 ? -5.882 18.624 11.659 1.00 96.62 170 VAL A C 1
ATOM 1291 O O . VAL A 1 170 ? -5.465 19.227 10.668 1.00 96.62 170 VAL A O 1
ATOM 1294 N N . ARG A 1 171 ? -5.329 18.746 12.859 1.00 97.44 171 ARG A N 1
ATOM 1295 C CA . ARG A 1 171 ? -4.061 19.411 13.118 1.00 97.44 171 ARG A CA 1
ATOM 1296 C C . ARG A 1 171 ? -3.054 18.384 13.604 1.00 97.44 171 ARG A C 1
ATOM 1298 O O . ARG A 1 171 ? -3.273 17.730 14.623 1.00 97.44 171 ARG A O 1
ATOM 1305 N N . LEU A 1 172 ? -1.955 18.266 12.866 1.00 96.88 172 LEU A N 1
ATOM 1306 C CA . LEU A 1 172 ? -0.842 17.398 13.226 1.00 96.88 172 LEU A CA 1
ATOM 1307 C C . LEU A 1 172 ? 0.136 18.114 14.172 1.00 96.88 172 LEU A C 1
ATOM 1309 O O . LEU A 1 172 ? 0.252 19.346 14.124 1.00 96.88 172 LEU A O 1
ATOM 1313 N N . PRO A 1 173 ? 0.871 17.367 15.018 1.00 96.12 173 PRO A N 1
ATOM 1314 C CA . PRO A 1 173 ? 2.040 17.908 15.703 1.00 96.12 173 PRO A CA 1
ATOM 1315 C C . PRO A 1 173 ? 3.091 18.358 14.680 1.00 96.12 173 PRO A C 1
ATOM 1317 O O . PRO A 1 173 ? 3.111 17.873 13.551 1.00 96.12 173 PRO A O 1
ATOM 1320 N N . ALA A 1 174 ? 4.000 19.255 15.076 1.00 95.00 174 ALA A N 1
ATOM 1321 C CA . ALA A 1 174 ? 5.030 19.811 14.184 1.00 95.00 174 ALA A CA 1
ATOM 1322 C C . ALA A 1 174 ? 5.951 18.746 13.557 1.00 95.00 174 ALA A C 1
ATOM 1324 O O . ALA A 1 174 ? 6.545 18.973 12.501 1.00 95.00 174 ALA A O 1
ATOM 1325 N N . THR A 1 175 ? 6.075 17.591 14.212 1.00 95.38 175 THR A N 1
ATOM 1326 C CA . THR A 1 175 ? 6.814 16.442 13.701 1.00 95.38 175 THR A CA 1
ATOM 1327 C C . THR A 1 175 ? 6.086 15.141 13.986 1.00 95.38 175 THR A C 1
ATOM 1329 O O . THR A 1 175 ? 5.496 14.999 15.056 1.00 95.38 175 THR A O 1
ATOM 1332 N N . ILE A 1 176 ? 6.205 14.178 13.074 1.00 95.19 176 ILE A N 1
ATOM 1333 C CA . ILE A 1 176 ? 5.659 12.825 13.212 1.00 95.19 176 ILE A CA 1
ATOM 1334 C C . ILE A 1 176 ? 6.787 11.798 13.070 1.00 95.19 176 ILE A C 1
ATOM 1336 O O . ILE A 1 176 ? 7.630 11.945 12.178 1.00 95.19 176 ILE A O 1
ATOM 1340 N N . PRO A 1 177 ? 6.830 10.762 13.926 1.00 94.12 177 PRO A N 1
ATOM 1341 C CA . PRO A 1 177 ? 7.787 9.678 13.780 1.00 94.12 177 PRO A CA 1
ATOM 1342 C C . PRO A 1 177 ? 7.436 8.794 12.576 1.00 94.12 177 PRO A C 1
ATOM 1344 O O . PRO A 1 177 ? 6.331 8.266 12.458 1.00 94.12 177 PRO A O 1
ATOM 1347 N N . VAL A 1 178 ? 8.414 8.593 11.694 1.00 94.50 178 VAL A N 1
ATOM 1348 C CA . VAL A 1 178 ? 8.317 7.693 10.539 1.00 94.50 178 VAL A CA 1
ATOM 1349 C C . VAL A 1 178 ? 9.491 6.723 10.562 1.00 94.50 178 VAL A C 1
ATOM 1351 O O . VAL A 1 178 ? 10.645 7.135 10.710 1.00 94.50 178 VAL A O 1
ATOM 1354 N N . ARG A 1 179 ? 9.218 5.427 10.400 1.00 93.81 179 ARG A N 1
ATOM 1355 C CA . ARG A 1 179 ? 10.240 4.378 10.269 1.00 93.81 179 ARG A CA 1
ATOM 1356 C C . ARG A 1 179 ? 10.353 3.961 8.806 1.00 93.81 179 ARG A C 1
ATOM 1358 O O . ARG A 1 179 ? 9.348 3.832 8.114 1.00 93.81 179 ARG A O 1
ATOM 1365 N N . ARG A 1 180 ? 11.584 3.745 8.348 1.00 90.94 180 ARG A N 1
ATOM 1366 C CA . ARG A 1 180 ? 11.894 3.225 7.010 1.00 90.94 180 ARG A CA 1
ATOM 1367 C C . ARG A 1 180 ? 12.173 1.727 7.143 1.00 90.94 180 ARG A C 1
ATOM 1369 O O . ARG A 1 180 ? 13.229 1.346 7.641 1.00 90.94 180 ARG A O 1
ATOM 1376 N N . GLY A 1 181 ? 11.203 0.899 6.771 1.00 87.06 181 GLY A N 1
ATOM 1377 C CA . GLY A 1 181 ? 11.201 -0.546 6.991 1.00 87.06 181 GLY A CA 1
ATOM 1378 C C . GLY A 1 181 ? 10.852 -0.967 8.430 1.00 87.06 181 GLY A C 1
ATOM 1379 O O . GLY A 1 181 ? 10.839 -0.138 9.346 1.00 87.06 181 GLY A O 1
ATOM 1380 N N . PRO A 1 182 ? 10.569 -2.265 8.651 1.00 79.69 182 PRO A N 1
ATOM 1381 C CA . PRO A 1 182 ? 10.116 -2.792 9.944 1.00 79.69 182 PRO A CA 1
ATOM 1382 C C . PRO A 1 182 ? 11.163 -2.647 11.062 1.00 79.69 182 PRO A C 1
ATOM 1384 O O . PRO A 1 182 ? 10.811 -2.372 12.212 1.00 79.69 182 PRO A O 1
ATOM 1387 N N . ASP A 1 183 ? 12.447 -2.742 10.710 1.00 83.94 183 ASP A N 1
ATOM 1388 C CA . ASP A 1 183 ? 13.575 -2.647 11.646 1.00 83.94 183 ASP A CA 1
ATOM 1389 C C . ASP A 1 183 ? 14.192 -1.240 11.706 1.00 83.94 183 ASP A C 1
ATOM 1391 O O . ASP A 1 183 ? 15.103 -0.983 12.493 1.00 83.94 183 ASP A O 1
ATOM 1395 N N . GLY A 1 184 ? 13.694 -0.299 10.898 1.00 85.50 184 GLY A N 1
ATOM 1396 C CA . GLY A 1 184 ? 14.221 1.061 10.843 1.00 85.50 184 GLY A CA 1
ATOM 1397 C C . GLY A 1 184 ? 14.043 1.806 12.165 1.00 85.50 184 GLY A C 1
ATOM 1398 O O . GLY A 1 184 ? 13.019 1.663 12.840 1.00 85.50 184 GLY A O 1
ATOM 1399 N N . LEU A 1 185 ? 15.015 2.641 12.536 1.00 89.38 185 LEU A N 1
ATOM 1400 C CA . LEU A 1 185 ? 14.846 3.572 13.653 1.00 89.38 185 LEU A CA 1
ATOM 1401 C C . LEU A 1 185 ? 13.882 4.705 13.253 1.00 89.38 185 LEU A C 1
ATOM 1403 O O . LEU A 1 185 ? 13.945 5.187 12.115 1.00 89.38 185 LEU A O 1
ATOM 1407 N N . PRO A 1 186 ? 12.987 5.142 14.158 1.00 91.31 186 PRO A N 1
ATOM 1408 C CA . PRO A 1 186 ? 12.082 6.248 13.880 1.00 91.31 186 PRO A CA 1
ATOM 1409 C C . PRO A 1 186 ? 12.863 7.541 13.638 1.00 91.31 186 PRO A C 1
ATOM 1411 O O . PRO A 1 186 ? 13.794 7.881 14.365 1.00 91.31 186 PRO A O 1
ATOM 1414 N N . SER A 1 187 ? 12.461 8.257 12.595 1.00 92.19 187 SER A N 1
ATOM 1415 C CA . SER A 1 187 ? 12.981 9.566 12.211 1.00 92.19 187 SER A CA 1
ATOM 1416 C C . SER A 1 187 ? 11.842 10.581 12.244 1.00 92.19 187 SER A C 1
ATOM 1418 O O . SER A 1 187 ? 10.741 10.281 11.789 1.00 92.19 187 SER A O 1
ATOM 1420 N N . ASN A 1 188 ? 12.094 11.785 12.756 1.00 93.44 188 ASN A N 1
ATOM 1421 C CA . ASN A 1 188 ? 11.066 12.823 12.850 1.00 93.44 188 ASN A CA 1
ATOM 1422 C C . ASN A 1 188 ? 10.905 13.543 11.509 1.00 93.44 188 ASN A C 1
ATOM 1424 O O . ASN A 1 188 ? 11.819 14.241 11.069 1.00 93.44 188 ASN A O 1
ATOM 1428 N N . TYR A 1 189 ? 9.744 13.380 10.880 1.00 94.06 189 TYR A N 1
ATOM 1429 C CA . TYR A 1 189 ? 9.355 14.107 9.675 1.00 94.06 189 TYR A CA 1
ATOM 1430 C C . TYR A 1 189 ? 8.629 15.380 10.082 1.00 94.06 189 TYR A C 1
ATOM 1432 O O . TYR A 1 189 ? 7.776 15.335 10.965 1.00 94.06 189 TYR A O 1
ATOM 1440 N N . THR A 1 190 ? 8.946 16.509 9.453 1.00 94.25 190 THR A N 1
ATOM 1441 C CA . THR A 1 190 ? 8.225 17.765 9.682 1.00 94.25 190 THR A CA 1
ATOM 1442 C C . THR A 1 190 ? 6.883 17.741 8.966 1.00 94.25 190 THR A C 1
ATOM 1444 O O . THR A 1 190 ? 6.782 17.226 7.853 1.00 94.25 190 THR A O 1
ATOM 1447 N N . THR A 1 191 ? 5.859 18.302 9.602 1.00 95.31 191 THR A N 1
ATOM 1448 C CA . THR A 1 191 ? 4.508 18.404 9.043 1.00 95.31 191 THR A CA 1
ATOM 1449 C C . THR A 1 191 ? 4.260 19.819 8.524 1.00 95.31 191 THR A C 1
ATOM 1451 O O . THR A 1 191 ? 4.603 20.809 9.172 1.00 95.31 191 THR A O 1
ATOM 1454 N N . SER A 1 192 ? 3.660 19.941 7.344 1.00 94.56 192 SER A N 1
ATOM 1455 C CA . SER A 1 192 ? 3.181 21.224 6.827 1.00 94.56 192 SER A CA 1
ATOM 1456 C C . SER A 1 192 ? 1.910 21.047 6.012 1.00 94.56 192 SER A C 1
ATOM 1458 O O . SER A 1 192 ? 1.659 19.978 5.463 1.00 94.56 192 SER A O 1
ATOM 1460 N N . THR A 1 193 ? 1.114 22.103 5.907 1.00 94.00 193 THR A N 1
ATOM 1461 C CA . THR A 1 193 ? -0.064 22.150 5.036 1.00 94.00 193 THR A CA 1
ATOM 1462 C C . THR A 1 193 ? 0.275 22.906 3.746 1.00 94.00 193 THR A C 1
ATOM 1464 O O . THR A 1 193 ? 1.136 23.791 3.773 1.00 94.00 193 THR A O 1
ATOM 1467 N N . PRO A 1 194 ? -0.363 22.589 2.605 1.00 85.12 194 PRO A N 1
ATOM 1468 C CA . PRO A 1 194 ? -0.111 23.292 1.341 1.00 85.12 194 PRO A CA 1
ATOM 1469 C C . PRO A 1 194 ? -0.402 24.802 1.396 1.00 85.12 194 PRO A C 1
ATOM 1471 O O . PRO A 1 194 ? 0.240 25.592 0.708 1.00 85.12 194 PRO A O 1
ATOM 1474 N N . ASP A 1 195 ? -1.367 25.203 2.222 1.00 88.00 195 ASP A N 1
ATOM 1475 C CA . ASP A 1 195 ? -1.896 26.561 2.356 1.00 88.00 195 ASP A CA 1
ATOM 1476 C C . ASP A 1 195 ? -1.485 27.249 3.676 1.00 88.00 195 ASP A C 1
ATOM 1478 O O . ASP A 1 195 ? -1.974 28.336 3.986 1.00 88.00 195 ASP A O 1
ATOM 1482 N N . ASN A 1 196 ? -0.581 26.641 4.458 1.00 88.94 196 ASN A N 1
ATOM 1483 C CA . ASN A 1 196 ? -0.191 27.081 5.806 1.00 88.94 196 ASN A CA 1
ATOM 1484 C C . ASN A 1 196 ? -1.363 27.200 6.806 1.00 88.94 196 ASN A C 1
ATOM 1486 O O . ASN A 1 196 ? -1.263 27.919 7.806 1.00 88.94 196 ASN A O 1
ATOM 1490 N N . SER A 1 197 ? -2.474 26.496 6.571 1.00 91.81 197 SER A N 1
ATOM 1491 C CA . SER A 1 197 ? -3.561 26.371 7.543 1.00 91.81 197 SER A CA 1
ATOM 1492 C C . SER A 1 197 ? -3.122 25.574 8.780 1.00 91.81 197 SER A C 1
ATOM 1494 O O . SER A 1 197 ? -2.257 24.699 8.714 1.00 91.81 197 SER A O 1
ATOM 1496 N N . GLN A 1 198 ? -3.727 25.867 9.938 1.00 93.56 198 GLN A N 1
ATOM 1497 C CA . GLN A 1 198 ? -3.495 25.091 11.166 1.00 93.56 198 GLN A CA 1
ATOM 1498 C C . GLN A 1 198 ? -4.255 23.759 11.189 1.00 93.56 198 GLN A C 1
ATOM 1500 O O . GLN A 1 198 ? -3.795 22.817 11.827 1.00 93.56 198 GLN A O 1
ATOM 1505 N N . PHE A 1 199 ? -5.410 23.693 10.523 1.00 96.00 199 PHE A N 1
ATOM 1506 C CA . PHE A 1 199 ? -6.250 22.504 10.406 1.00 96.00 199 PHE A CA 1
ATOM 1507 C C . PHE A 1 199 ? -6.478 22.224 8.927 1.00 96.00 199 PHE A C 1
ATOM 1509 O O . PHE A 1 199 ? -6.970 23.097 8.216 1.00 96.00 199 PHE A O 1
ATOM 1516 N N . SER A 1 200 ? -6.174 21.007 8.489 1.00 96.12 200 SER A N 1
ATOM 1517 C CA . SER A 1 200 ? -6.302 20.591 7.095 1.00 96.12 200 SER A CA 1
ATOM 1518 C C . SER A 1 200 ? -6.653 19.108 7.005 1.00 96.12 200 SER A C 1
ATOM 1520 O O . SER A 1 200 ? -6.356 18.330 7.913 1.00 96.12 200 SER A O 1
ATOM 1522 N N . TYR A 1 201 ? -7.286 18.713 5.903 1.00 95.38 201 TYR A N 1
ATOM 1523 C CA . TYR A 1 201 ? -7.375 17.302 5.508 1.00 95.38 201 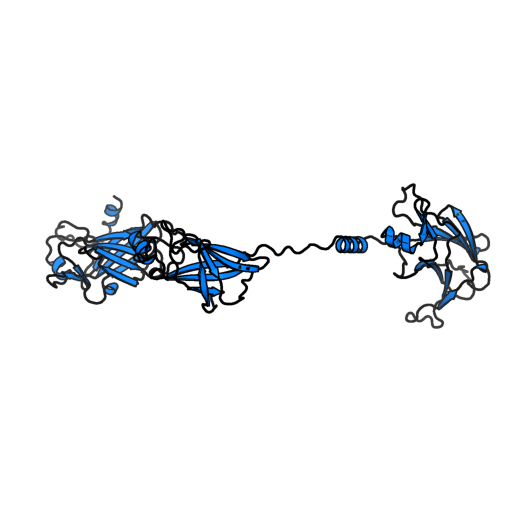TYR A CA 1
ATOM 1524 C C . TYR A 1 201 ? -6.097 16.834 4.807 1.00 95.38 201 TYR A C 1
ATOM 1526 O O . TYR A 1 201 ? -5.822 15.642 4.758 1.00 95.38 201 TYR A O 1
ATOM 1534 N N . GLU A 1 202 ? -5.316 17.781 4.295 1.00 96.50 202 GLU A N 1
ATOM 1535 C CA . GLU A 1 202 ? -4.152 17.572 3.451 1.00 96.50 202 GLU A CA 1
ATOM 1536 C C . GLU A 1 202 ? -2.875 18.012 4.172 1.00 96.50 202 GLU A C 1
ATOM 1538 O O . GLU A 1 202 ? -2.775 19.156 4.630 1.00 96.50 202 GLU A O 1
ATOM 1543 N N . TRP A 1 203 ? -1.901 17.108 4.265 1.00 96.44 203 TRP A N 1
ATOM 1544 C CA . TRP A 1 203 ? -0.629 17.351 4.941 1.00 96.44 203 TRP A CA 1
ATOM 1545 C C . TRP A 1 203 ? 0.546 16.797 4.144 1.00 96.44 203 TRP A C 1
ATOM 1547 O O . TRP A 1 203 ? 0.469 15.738 3.531 1.00 96.44 203 TRP A O 1
ATOM 1557 N N . LEU A 1 204 ? 1.671 17.498 4.212 1.00 94.12 204 LEU A N 1
ATOM 1558 C CA . LEU A 1 204 ? 2.955 17.074 3.682 1.00 94.12 204 LEU A CA 1
ATOM 1559 C C . LEU A 1 204 ? 3.892 16.719 4.837 1.00 94.12 204 LEU A C 1
ATOM 1561 O O . LEU A 1 204 ? 4.119 17.527 5.737 1.00 94.12 204 LEU A O 1
ATOM 1565 N N . LEU A 1 205 ? 4.468 15.523 4.777 1.00 94.38 205 LEU A N 1
ATOM 1566 C CA . LEU A 1 205 ? 5.566 15.082 5.622 1.00 94.38 205 LEU A CA 1
ATOM 1567 C C . LEU A 1 205 ? 6.886 15.237 4.870 1.00 94.38 205 LEU A C 1
ATOM 1569 O O . LEU A 1 205 ? 7.086 14.622 3.820 1.00 94.38 205 LEU A O 1
ATOM 1573 N N . THR A 1 206 ? 7.816 16.005 5.430 1.00 91.44 206 THR A N 1
ATOM 1574 C CA . THR A 1 206 ? 9.168 16.156 4.876 1.00 91.44 206 THR A CA 1
ATOM 1575 C C . THR A 1 206 ? 10.180 15.477 5.791 1.00 91.44 206 THR A C 1
ATOM 1577 O O . THR A 1 206 ? 10.222 15.740 6.992 1.00 91.44 206 THR A O 1
ATOM 1580 N N . GLY A 1 207 ? 10.987 14.574 5.231 1.00 89.12 207 GLY A N 1
ATOM 1581 C CA . GLY A 1 207 ? 12.008 13.854 5.991 1.00 89.12 207 GLY A CA 1
ATOM 1582 C C . GLY A 1 207 ? 13.111 14.782 6.521 1.00 89.12 207 GLY A C 1
ATOM 1583 O O . GLY A 1 207 ? 13.347 15.850 5.954 1.00 89.12 207 GLY A O 1
ATOM 1584 N N . PRO A 1 208 ? 13.819 14.395 7.595 1.00 86.06 208 PRO A N 1
ATOM 1585 C CA . PRO A 1 208 ? 14.915 15.197 8.127 1.00 86.06 208 PRO A CA 1
ATOM 1586 C C . PRO A 1 208 ? 16.095 15.240 7.142 1.00 86.06 208 PRO A C 1
ATOM 1588 O O . PRO A 1 208 ? 16.506 14.210 6.609 1.00 86.06 208 PRO A O 1
ATOM 1591 N N . GLY A 1 209 ? 16.679 16.422 6.920 1.00 72.00 209 GLY A N 1
ATOM 1592 C CA . GLY A 1 209 ? 17.815 16.616 6.005 1.00 72.00 209 GLY A CA 1
ATOM 1593 C C . GLY A 1 209 ? 17.472 16.404 4.521 1.00 72.00 209 GLY A C 1
ATOM 1594 O O . GLY A 1 209 ? 16.314 16.411 4.127 1.00 72.00 209 GLY A O 1
ATOM 1595 N N . ASN A 1 210 ? 18.487 16.184 3.676 1.00 65.88 210 ASN A N 1
ATOM 1596 C CA . ASN A 1 210 ? 18.307 15.825 2.255 1.00 65.88 210 ASN A CA 1
ATOM 1597 C C . ASN A 1 210 ? 18.051 14.315 2.071 1.00 65.88 210 ASN A C 1
ATOM 1599 O O . ASN A 1 210 ? 18.572 13.693 1.142 1.00 65.88 210 ASN A O 1
ATOM 1603 N N . THR A 1 211 ? 17.313 13.697 2.994 1.00 72.38 211 THR A N 1
ATOM 1604 C CA . THR A 1 211 ? 17.104 12.249 2.995 1.00 72.38 211 THR A CA 1
ATOM 1605 C C . THR A 1 211 ? 16.167 11.863 1.858 1.00 72.38 211 THR A C 1
ATOM 1607 O O . THR A 1 211 ? 14.989 12.203 1.862 1.00 72.38 211 THR A O 1
ATOM 1610 N N . GLN A 1 212 ? 16.709 11.158 0.867 1.00 80.25 212 GLN A N 1
ATOM 1611 C CA . GLN A 1 212 ? 15.973 10.766 -0.328 1.00 80.25 212 GLN A CA 1
ATOM 1612 C C . GLN A 1 212 ? 15.218 9.448 -0.092 1.00 80.25 212 GLN A C 1
ATOM 1614 O O . GLN A 1 212 ? 15.804 8.465 0.385 1.00 80.25 212 GLN A O 1
ATOM 1619 N N . LEU A 1 213 ? 13.927 9.440 -0.435 1.00 87.44 213 LEU A N 1
ATOM 1620 C CA . LEU A 1 213 ? 13.109 8.226 -0.490 1.00 87.44 213 LEU A CA 1
ATOM 1621 C C . LEU A 1 213 ? 13.479 7.404 -1.730 1.00 87.44 213 LEU A C 1
ATOM 1623 O O . LEU A 1 213 ? 13.814 7.9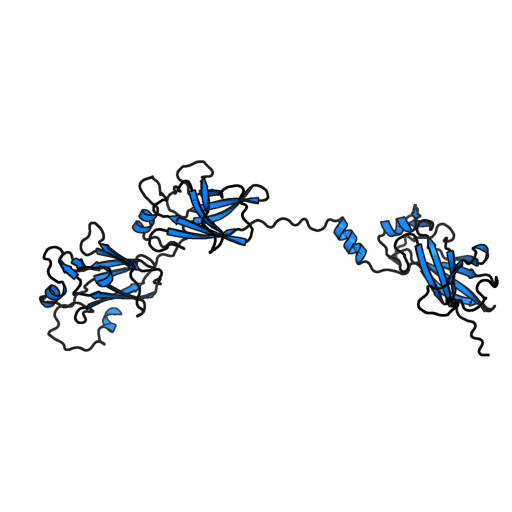73 -2.776 1.00 87.44 213 LEU A O 1
ATOM 1627 N N . ARG A 1 214 ? 13.454 6.076 -1.603 1.00 85.69 214 ARG A N 1
ATOM 1628 C CA . ARG A 1 214 ? 13.727 5.140 -2.704 1.00 85.69 214 ARG A CA 1
ATOM 1629 C C . ARG A 1 214 ? 12.430 4.496 -3.172 1.00 85.69 214 ARG A C 1
ATOM 1631 O O . ARG A 1 214 ? 11.545 4.276 -2.361 1.00 85.69 214 ARG A O 1
ATOM 1638 N N . ASP A 1 215 ? 12.351 4.187 -4.458 1.00 86.69 215 ASP A N 1
ATOM 1639 C CA . ASP A 1 215 ? 11.235 3.413 -5.005 1.00 86.69 215 ASP A CA 1
ATOM 1640 C C . ASP A 1 215 ? 11.164 2.024 -4.345 1.00 86.69 215 ASP A C 1
ATOM 1642 O O . ASP A 1 215 ? 12.210 1.421 -4.076 1.00 86.69 215 ASP A O 1
ATOM 1646 N N . GLY A 1 216 ? 9.954 1.557 -4.037 1.00 85.88 216 GLY A N 1
ATOM 1647 C CA . GLY A 1 216 ? 9.688 0.293 -3.337 1.00 85.88 216 GLY A CA 1
ATOM 1648 C C . GLY A 1 216 ? 10.021 0.298 -1.838 1.00 85.88 216 GLY A C 1
ATOM 1649 O O . GLY A 1 216 ? 9.996 -0.737 -1.171 1.00 85.88 216 GLY A O 1
ATOM 1650 N N . GLU A 1 217 ? 10.394 1.445 -1.270 1.00 90.06 217 GLU A N 1
ATOM 1651 C CA . GLU A 1 217 ? 10.729 1.538 0.147 1.00 90.06 217 GLU A CA 1
ATOM 1652 C C . GLU A 1 217 ? 9.479 1.546 1.032 1.00 90.06 217 GLU A C 1
ATOM 1654 O O . GLU A 1 217 ? 8.601 2.383 0.863 1.00 90.06 217 GLU A O 1
ATOM 1659 N N . LEU A 1 218 ? 9.429 0.677 2.045 1.00 92.06 218 LEU A N 1
ATOM 1660 C CA . LEU A 1 218 ? 8.329 0.665 3.008 1.00 92.06 218 LEU A CA 1
ATOM 1661 C C . LEU A 1 218 ? 8.497 1.757 4.077 1.00 92.06 218 LEU A C 1
ATOM 1663 O O . LEU A 1 218 ? 9.502 1.801 4.789 1.00 92.06 218 LEU A O 1
ATOM 1667 N N . LEU A 1 219 ? 7.471 2.579 4.260 1.00 93.31 219 LEU A N 1
ATOM 1668 C CA . LEU A 1 219 ? 7.335 3.553 5.337 1.00 93.31 219 LEU A CA 1
ATOM 1669 C C . LEU A 1 219 ? 6.274 3.096 6.339 1.00 93.31 219 LEU A C 1
ATOM 1671 O O . LEU A 1 219 ? 5.183 2.672 5.958 1.00 93.31 219 LEU A O 1
ATOM 1675 N N . LEU A 1 220 ? 6.598 3.210 7.626 1.00 94.12 220 LEU A N 1
ATOM 1676 C CA . LEU A 1 220 ? 5.675 3.007 8.739 1.00 94.12 220 LEU A CA 1
ATOM 1677 C C . LEU A 1 220 ? 5.491 4.358 9.433 1.00 94.12 220 LEU A C 1
ATOM 1679 O O . LEU A 1 220 ? 6.454 4.906 9.975 1.00 94.12 220 LEU A O 1
ATOM 1683 N N . ILE A 1 221 ? 4.275 4.898 9.396 1.00 95.56 221 ILE A N 1
ATOM 1684 C CA . ILE A 1 221 ? 3.941 6.222 9.935 1.00 95.56 221 ILE A CA 1
ATOM 1685 C C . ILE A 1 221 ? 3.050 6.022 11.156 1.00 95.56 221 ILE A C 1
ATOM 1687 O O . ILE A 1 221 ? 1.939 5.508 11.025 1.00 95.56 221 ILE A O 1
ATOM 1691 N N . ASP A 1 222 ? 3.534 6.423 12.328 1.00 92.75 222 ASP A N 1
ATOM 1692 C CA . ASP A 1 222 ? 2.817 6.251 13.591 1.00 92.75 222 ASP A CA 1
ATOM 1693 C C . ASP A 1 222 ? 2.128 7.555 14.003 1.00 92.75 222 ASP A C 1
ATOM 1695 O O . ASP A 1 222 ? 2.785 8.557 14.290 1.00 92.75 222 ASP A O 1
ATOM 1699 N N . PHE A 1 223 ? 0.798 7.531 14.067 1.00 95.50 223 PHE A N 1
ATOM 1700 C CA . PHE A 1 223 ? -0.005 8.623 14.608 1.00 95.50 223 PHE A CA 1
ATOM 1701 C C . PHE A 1 223 ? -0.384 8.320 16.047 1.00 95.50 223 PHE A C 1
ATOM 1703 O O . PHE A 1 223 ? -1.143 7.385 16.298 1.00 95.50 223 PHE A O 1
ATOM 1710 N N . ASP A 1 224 ? 0.100 9.138 16.976 1.00 95.06 224 ASP A N 1
ATOM 1711 C CA . ASP A 1 224 ? -0.431 9.194 18.334 1.00 95.06 224 ASP A CA 1
ATOM 1712 C C . ASP A 1 224 ? -1.731 10.008 18.327 1.00 95.06 224 ASP A C 1
ATOM 1714 O O . ASP A 1 224 ? -1.720 11.224 18.100 1.00 95.06 224 ASP A O 1
ATOM 1718 N N . LEU A 1 225 ? -2.853 9.322 18.542 1.00 93.94 225 LEU A N 1
ATOM 1719 C CA . LEU A 1 225 ? -4.196 9.882 18.433 1.00 93.94 225 LEU A CA 1
ATOM 1720 C C . LEU A 1 225 ? -4.478 10.985 19.462 1.00 93.94 225 LEU A C 1
ATOM 1722 O O . LEU A 1 225 ? -5.351 11.817 19.211 1.00 93.94 225 LEU A O 1
ATOM 1726 N N . GLU A 1 226 ? -3.743 11.031 20.576 1.00 94.31 226 GLU A N 1
ATOM 1727 C CA . GLU A 1 226 ? -3.865 12.100 21.578 1.00 94.31 226 GLU A CA 1
ATOM 1728 C C . GLU A 1 226 ? -3.182 13.398 21.122 1.00 94.31 226 GLU A C 1
ATOM 1730 O O . GLU A 1 226 ? -3.558 14.495 21.533 1.00 94.31 226 GLU A O 1
ATOM 1735 N N . THR A 1 227 ? -2.191 13.294 20.233 1.00 95.00 227 THR A N 1
ATOM 1736 C CA . THR A 1 227 ? -1.443 14.455 19.718 1.00 95.00 227 THR A CA 1
ATOM 1737 C C . THR A 1 227 ? -2.081 15.085 18.483 1.00 95.00 227 THR A C 1
ATOM 1739 O O . THR A 1 227 ? -1.774 16.230 18.141 1.00 95.00 227 THR A O 1
ATOM 1742 N N . VAL A 1 228 ? -2.973 14.354 17.809 1.00 95.69 228 VAL A N 1
ATOM 1743 C CA . VAL A 1 228 ? -3.701 14.830 16.631 1.00 95.69 228 VAL A CA 1
ATOM 1744 C C . VAL A 1 228 ? -4.994 15.496 17.081 1.00 95.69 228 VAL A C 1
ATOM 1746 O O . VAL A 1 228 ? -5.851 14.864 17.690 1.00 95.69 228 VAL A O 1
ATOM 1749 N N . GLN A 1 229 ? -5.155 16.775 16.756 1.00 96.56 229 GLN A N 1
ATOM 1750 C CA . GLN A 1 229 ? -6.341 17.555 17.114 1.00 96.56 229 GLN A CA 1
ATOM 1751 C C . GLN A 1 229 ? -7.353 17.565 15.965 1.00 96.56 229 GLN A C 1
ATOM 1753 O O . GLN A 1 229 ? -6.971 17.581 14.796 1.00 96.56 229 GLN A O 1
ATOM 1758 N N . VAL A 1 230 ? -8.646 17.598 16.279 1.00 92.69 230 VAL A N 1
ATOM 1759 C CA . VAL A 1 230 ? -9.741 17.601 15.299 1.00 92.69 230 VAL A CA 1
ATOM 1760 C C . VAL A 1 230 ? -10.587 18.850 15.502 1.00 92.69 230 VAL A C 1
ATOM 1762 O O . VAL A 1 230 ? -11.086 19.078 16.601 1.00 92.69 230 VAL A O 1
ATOM 1765 N N . ARG A 1 231 ? -10.791 19.642 14.435 1.00 82.62 231 ARG A N 1
ATOM 1766 C CA . ARG A 1 231 ? -11.592 20.891 14.392 1.00 82.62 231 ARG A CA 1
ATOM 1767 C C . ARG A 1 231 ? -11.097 22.050 15.264 1.00 82.62 231 ARG A C 1
ATOM 1769 O O . ARG A 1 231 ? -11.172 23.197 14.831 1.00 82.62 231 ARG A O 1
ATOM 1776 N N . ASN A 1 232 ? -10.694 21.789 16.499 1.00 83.44 232 ASN A N 1
ATOM 1777 C CA . ASN A 1 232 ? -10.223 22.759 17.477 1.00 83.44 232 ASN A CA 1
ATOM 1778 C C . ASN A 1 232 ? -9.091 22.140 18.316 1.00 83.44 232 ASN A C 1
ATOM 1780 O O . ASN A 1 232 ? -8.769 20.967 18.172 1.00 83.44 232 ASN A O 1
ATOM 1784 N N . ASN A 1 233 ? -8.490 22.929 19.207 1.00 84.38 233 ASN A N 1
ATOM 1785 C CA . ASN A 1 233 ? -7.370 22.469 20.036 1.00 84.38 233 ASN A CA 1
ATOM 1786 C C . ASN A 1 233 ? -7.799 21.673 21.290 1.00 84.38 233 ASN A C 1
ATOM 1788 O O . ASN A 1 233 ? -6.954 21.401 22.137 1.00 84.38 233 ASN A O 1
ATOM 1792 N N . LEU A 1 234 ? -9.092 21.376 21.455 1.00 86.44 234 LEU A N 1
ATOM 1793 C CA . LEU A 1 234 ? -9.656 20.724 22.644 1.00 86.44 234 LEU A CA 1
ATOM 1794 C C . LEU A 1 234 ? -10.048 19.267 22.391 1.00 86.44 234 LEU A C 1
ATOM 1796 O O . LEU A 1 234 ? -10.039 18.481 23.327 1.00 86.44 234 LEU A O 1
ATOM 1800 N N . THR A 1 235 ? -10.424 18.922 21.160 1.00 91.38 235 THR A N 1
ATOM 1801 C CA . THR A 1 235 ? -10.833 17.566 20.786 1.00 91.38 235 THR A CA 1
ATOM 1802 C C . THR A 1 235 ? -9.689 16.867 20.070 1.00 91.38 235 THR A C 1
ATOM 1804 O O . THR A 1 235 ? -9.200 17.350 19.047 1.00 91.38 235 THR A O 1
ATOM 1807 N N . THR A 1 236 ? -9.270 15.725 20.598 1.00 94.25 236 THR A N 1
ATOM 1808 C CA . THR A 1 236 ? -8.254 14.869 19.984 1.00 94.25 236 THR A CA 1
ATOM 1809 C C . THR A 1 236 ? -8.889 13.869 19.020 1.00 94.25 236 THR A C 1
ATOM 1811 O O . THR A 1 236 ? -10.103 13.638 19.012 1.00 94.25 236 THR A O 1
ATOM 1814 N N . LEU A 1 237 ? -8.068 13.251 18.177 1.00 92.19 237 LEU A N 1
ATOM 1815 C CA . LEU A 1 237 ? -8.513 12.161 17.323 1.00 92.19 237 LEU A CA 1
ATOM 1816 C C . LEU A 1 237 ? -8.870 10.922 18.159 1.00 92.19 237 LEU A C 1
ATOM 1818 O O . LEU A 1 237 ? -9.786 10.196 17.777 1.00 92.19 237 LEU A O 1
ATOM 1822 N N . ALA A 1 238 ? -8.224 10.723 19.314 1.00 90.00 238 ALA A N 1
ATOM 1823 C CA . ALA A 1 238 ? -8.594 9.688 20.279 1.00 90.00 238 ALA A CA 1
ATOM 1824 C C . ALA A 1 238 ? -10.035 9.880 20.785 1.00 90.00 238 ALA A C 1
ATOM 1826 O O . ALA A 1 238 ? -10.829 8.939 20.736 1.00 90.00 238 ALA A O 1
ATOM 1827 N N . ASP A 1 239 ? -10.410 11.113 21.151 1.00 89.06 239 ASP A N 1
ATOM 1828 C CA . ASP A 1 239 ? -11.781 11.441 21.573 1.00 89.06 239 ASP A CA 1
ATOM 1829 C C . ASP A 1 239 ? -12.797 11.127 20.470 1.00 89.06 239 ASP A C 1
ATOM 1831 O O . ASP A 1 239 ? -13.869 10.579 20.730 1.00 89.06 239 ASP A O 1
ATOM 1835 N N . LEU A 1 240 ? -12.458 11.447 19.215 1.00 87.25 240 LEU A N 1
ATOM 1836 C CA . LEU A 1 240 ? -13.321 11.178 18.066 1.00 87.25 240 LEU A CA 1
ATOM 1837 C C . LEU A 1 240 ? -13.493 9.673 17.821 1.00 87.25 240 LEU A C 1
ATOM 1839 O O . LEU A 1 240 ? -14.613 9.216 17.585 1.00 87.25 240 LEU A O 1
ATOM 1843 N N . VAL A 1 241 ? -12.396 8.910 17.877 1.00 84.62 241 VAL A N 1
ATOM 1844 C CA . VAL A 1 241 ? -12.401 7.448 17.722 1.00 84.62 241 VAL A CA 1
ATOM 1845 C C . VAL A 1 241 ? -13.259 6.800 18.804 1.00 84.62 241 VAL A C 1
ATOM 1847 O O . VAL A 1 241 ? -14.100 5.961 18.477 1.00 84.62 241 VAL A O 1
ATOM 1850 N N . ALA A 1 242 ? -13.113 7.239 20.056 1.00 81.38 242 ALA A N 1
ATOM 1851 C CA . ALA A 1 242 ? -13.896 6.748 21.182 1.00 81.38 242 ALA A CA 1
ATOM 1852 C C . ALA A 1 242 ? -15.386 7.111 21.059 1.00 81.38 242 ALA A C 1
ATOM 1854 O O . ALA A 1 242 ? -16.244 6.241 21.200 1.00 81.38 242 ALA A O 1
ATOM 1855 N N . ALA A 1 243 ? -15.704 8.372 20.748 1.00 82.00 243 ALA A N 1
ATOM 1856 C CA . ALA A 1 243 ? -17.080 8.864 20.681 1.00 82.00 243 ALA A CA 1
ATOM 1857 C C . ALA A 1 243 ? -17.876 8.299 19.494 1.00 82.00 243 ALA A C 1
ATOM 1859 O O . ALA A 1 243 ? -19.089 8.125 19.593 1.00 82.00 243 ALA A O 1
ATOM 1860 N N . GLN A 1 244 ? -17.215 8.038 18.362 1.00 78.88 244 GLN A N 1
ATOM 1861 C CA . GLN A 1 244 ? -17.858 7.529 17.143 1.00 78.88 244 GLN A CA 1
ATOM 1862 C C . GLN A 1 244 ? -17.646 6.028 16.922 1.00 78.88 244 GLN A C 1
ATOM 1864 O O . GLN A 1 244 ? -18.094 5.503 15.902 1.00 78.88 244 GLN A O 1
ATOM 1869 N N . HIS A 1 245 ? -16.954 5.349 17.840 1.00 75.38 245 HIS A N 1
ATOM 1870 C CA . HIS A 1 245 ? -16.607 3.930 17.738 1.00 75.38 245 HIS A CA 1
ATOM 1871 C C . HIS A 1 245 ? -15.946 3.586 16.392 1.00 75.38 245 HIS A C 1
ATOM 1873 O O . HIS A 1 245 ? -16.325 2.641 15.697 1.00 75.38 245 HIS A O 1
ATOM 1879 N N . LEU A 1 246 ? -14.967 4.402 15.989 1.00 78.56 246 LEU A N 1
ATOM 1880 C CA . LEU A 1 246 ? -14.294 4.244 14.702 1.00 78.56 246 LEU A CA 1
ATOM 1881 C C . LEU A 1 246 ? -13.431 2.978 14.700 1.00 78.56 246 LEU A C 1
ATOM 1883 O O . LEU A 1 246 ? -12.530 2.834 15.520 1.00 78.56 246 LEU A O 1
ATOM 1887 N N . SER A 1 247 ? -13.657 2.091 13.730 1.00 78.62 247 SER A N 1
ATOM 1888 C CA . SER A 1 247 ? -12.701 1.032 13.402 1.00 78.62 247 SER A CA 1
ATOM 1889 C C . SER A 1 247 ? -11.686 1.584 12.400 1.00 78.62 247 SER A C 1
ATOM 1891 O O . SER A 1 247 ? -12.054 1.942 11.278 1.00 78.62 247 SER A O 1
ATOM 1893 N N . LEU A 1 248 ? -10.422 1.691 12.814 1.00 84.69 248 LEU A N 1
ATOM 1894 C CA . LEU A 1 248 ? -9.327 2.195 11.982 1.00 84.69 248 LEU A CA 1
ATOM 1895 C C . LEU A 1 248 ? -8.333 1.078 11.653 1.00 84.69 248 LEU A C 1
ATOM 1897 O O . LEU A 1 248 ? -7.937 0.298 12.523 1.00 84.69 248 LEU A O 1
ATOM 1901 N N . VAL A 1 249 ? -7.905 1.017 10.392 1.00 81.12 249 VAL A N 1
ATOM 1902 C CA . VAL A 1 249 ? -6.819 0.123 9.969 1.00 81.12 249 VAL A CA 1
ATOM 1903 C C . VAL A 1 249 ? -5.525 0.549 10.664 1.00 81.12 249 VAL A C 1
ATOM 1905 O O . VAL A 1 249 ? -5.219 1.734 10.751 1.00 81.12 249 VAL A O 1
ATOM 1908 N N . GLY A 1 250 ? -4.778 -0.420 11.198 1.00 80.12 250 GLY A N 1
ATOM 1909 C CA . GLY A 1 250 ? -3.517 -0.161 11.900 1.00 80.12 250 GLY A CA 1
ATOM 1910 C C . GLY A 1 250 ? -3.661 0.430 13.307 1.00 80.12 250 GLY A C 1
ATOM 1911 O O . GLY A 1 250 ? -2.644 0.763 13.912 1.00 80.12 250 GLY A O 1
ATOM 1912 N N . TYR A 1 251 ? -4.883 0.549 13.843 1.00 85.06 251 TYR A N 1
ATOM 1913 C CA . TYR A 1 251 ? -5.106 0.946 15.234 1.00 85.06 251 TYR A CA 1
ATOM 1914 C C . TYR A 1 251 ? -4.685 -0.160 16.199 1.00 85.06 251 TYR A C 1
ATOM 1916 O O . TYR A 1 251 ? -5.062 -1.320 16.024 1.00 85.06 251 TYR A O 1
ATOM 1924 N N . ASN A 1 252 ? -3.934 0.204 17.236 1.00 73.81 252 ASN A N 1
ATOM 1925 C CA . ASN A 1 252 ? -3.481 -0.727 18.267 1.00 73.81 252 ASN A CA 1
ATOM 1926 C C . ASN A 1 252 ? -4.503 -0.961 19.394 1.00 73.81 252 ASN A C 1
ATOM 1928 O O . ASN A 1 252 ? -4.153 -1.576 20.393 1.00 73.81 252 ASN A O 1
ATOM 1932 N N . GLY A 1 253 ? -5.724 -0.432 19.270 1.00 66.44 253 GLY A N 1
ATOM 1933 C CA . GLY A 1 253 ? -6.774 -0.560 20.285 1.00 66.44 253 GLY A CA 1
ATOM 1934 C C . GLY A 1 253 ? -6.689 0.455 21.426 1.00 66.44 253 GLY A C 1
ATOM 1935 O O . GLY A 1 253 ? -7.596 0.502 22.249 1.00 66.44 253 GLY A O 1
ATOM 1936 N N . ARG A 1 254 ? -5.639 1.290 21.469 1.00 72.50 254 ARG A N 1
ATOM 1937 C CA . ARG A 1 254 ? -5.426 2.251 22.557 1.00 72.50 254 ARG A CA 1
ATOM 1938 C C . ARG A 1 254 ? -5.112 3.655 22.057 1.00 72.50 254 ARG A C 1
ATOM 1940 O O . ARG A 1 254 ? -5.981 4.519 22.075 1.00 72.50 254 ARG A O 1
ATOM 1947 N N . GLN A 1 255 ? -3.895 3.882 21.576 1.00 83.12 255 GLN A N 1
ATOM 1948 C CA . GLN A 1 255 ? -3.358 5.235 21.397 1.00 83.12 255 GLN A CA 1
ATOM 1949 C C . GLN A 1 255 ? -2.834 5.509 19.992 1.00 83.12 255 GLN A C 1
ATOM 1951 O O . GLN A 1 255 ? -2.795 6.665 19.584 1.00 83.12 255 GLN A O 1
ATOM 1956 N N . THR A 1 256 ? -2.432 4.486 19.236 1.00 88.88 256 THR A N 1
ATOM 1957 C CA . THR A 1 256 ? -1.717 4.711 17.979 1.00 88.88 256 THR A CA 1
ATOM 1958 C C . THR A 1 256 ? -2.379 4.048 16.792 1.00 88.88 256 THR A C 1
ATOM 1960 O O . THR A 1 256 ? -2.862 2.919 16.869 1.00 88.88 256 THR A O 1
ATOM 1963 N N . VAL A 1 257 ? -2.363 4.760 15.668 1.00 91.81 257 VAL A N 1
ATOM 1964 C CA . VAL A 1 257 ? -2.678 4.217 14.348 1.00 91.81 257 VAL A CA 1
ATOM 1965 C C . VAL A 1 257 ? -1.405 4.208 13.519 1.00 91.81 257 VAL A C 1
ATOM 1967 O O . VAL A 1 257 ? -0.795 5.256 13.309 1.00 91.81 257 VAL A O 1
ATOM 1970 N N . ARG A 1 258 ? -1.018 3.027 13.035 1.00 92.12 258 ARG A N 1
ATOM 1971 C CA . ARG A 1 258 ? 0.114 2.856 12.124 1.00 92.12 258 ARG A CA 1
ATOM 1972 C C . ARG A 1 258 ? -0.366 2.742 10.684 1.00 92.12 258 ARG A C 1
ATOM 1974 O O . ARG A 1 258 ? -1.099 1.814 10.353 1.00 92.12 258 ARG A O 1
ATOM 1981 N N . LEU A 1 259 ? 0.114 3.634 9.824 1.00 93.25 259 LEU A N 1
ATOM 1982 C CA . LEU A 1 259 ? -0.036 3.506 8.376 1.00 93.25 259 LEU A CA 1
ATOM 1983 C C . LEU A 1 259 ? 1.197 2.834 7.772 1.00 93.25 259 LEU A C 1
ATOM 1985 O O . LEU A 1 259 ? 2.321 3.056 8.226 1.00 93.25 259 LEU A O 1
ATOM 1989 N N . PHE A 1 260 ? 0.969 2.043 6.728 1.00 92.12 260 PHE A N 1
ATOM 1990 C CA . PHE A 1 260 ? 2.001 1.393 5.928 1.00 92.12 260 PHE A CA 1
ATOM 1991 C C . PHE A 1 260 ? 1.911 1.936 4.509 1.00 92.12 260 PHE A C 1
ATOM 1993 O O . PHE A 1 260 ? 0.820 1.995 3.946 1.00 92.12 260 PHE A O 1
ATOM 2000 N N . TYR A 1 261 ? 3.040 2.339 3.941 1.00 92.75 261 TYR A N 1
ATOM 2001 C CA . TYR A 1 261 ? 3.080 2.871 2.586 1.00 92.75 261 TYR A CA 1
ATOM 2002 C C . TYR A 1 261 ? 4.355 2.434 1.883 1.00 92.75 261 TYR A C 1
ATOM 2004 O O . TYR A 1 261 ? 5.444 2.632 2.412 1.00 92.75 261 TYR A O 1
ATOM 2012 N N . GLU A 1 262 ? 4.223 1.844 0.703 1.00 91.06 262 GLU A N 1
ATOM 2013 C CA . GLU A 1 262 ? 5.350 1.586 -0.185 1.00 91.06 262 GLU A CA 1
ATOM 2014 C C . GLU A 1 262 ? 5.577 2.827 -1.050 1.00 91.06 262 GLU A C 1
ATOM 2016 O O . GLU A 1 262 ? 4.649 3.347 -1.662 1.00 91.06 262 GLU A O 1
ATOM 2021 N N . VAL A 1 263 ? 6.799 3.355 -1.052 1.00 90.25 263 VAL A N 1
ATOM 2022 C CA . VAL A 1 263 ? 7.134 4.545 -1.832 1.00 90.25 263 VAL A CA 1
ATOM 2023 C C . VAL A 1 263 ? 7.065 4.206 -3.310 1.00 90.25 263 VAL A C 1
ATOM 2025 O O . VAL A 1 263 ? 7.924 3.506 -3.832 1.00 90.25 263 VAL A O 1
ATOM 2028 N N . GLU A 1 264 ? 6.089 4.797 -3.984 1.00 86.81 264 GLU A N 1
ATOM 2029 C CA . GLU A 1 264 ? 5.984 4.765 -5.437 1.00 86.81 264 GLU A CA 1
ATOM 2030 C C . GLU A 1 264 ? 6.659 6.010 -6.026 1.00 86.81 264 GLU A C 1
ATOM 2032 O O . GLU A 1 264 ? 6.262 7.146 -5.732 1.00 86.81 264 GLU A O 1
ATOM 2037 N N . LEU A 1 265 ? 7.699 5.817 -6.840 1.00 81.75 265 LEU A N 1
ATOM 2038 C CA . LEU A 1 265 ? 8.291 6.854 -7.683 1.00 81.75 265 LEU A CA 1
ATOM 2039 C C . LEU A 1 265 ? 7.866 6.621 -9.137 1.00 81.75 265 LEU A C 1
ATOM 2041 O O . LEU A 1 265 ? 7.872 5.482 -9.601 1.00 81.75 265 LEU A O 1
ATOM 2045 N N . PRO A 1 266 ? 7.535 7.676 -9.907 1.00 70.44 266 PRO A N 1
ATOM 2046 C CA . PRO A 1 266 ? 7.287 7.504 -11.330 1.00 70.44 266 PRO A CA 1
ATOM 2047 C C . PRO A 1 266 ? 8.527 6.871 -11.979 1.00 70.44 266 PRO A C 1
ATOM 2049 O O . PRO A 1 266 ? 9.651 7.260 -11.629 1.00 70.44 266 PRO A O 1
ATOM 2052 N N . PRO A 1 267 ? 8.347 5.916 -12.912 1.00 63.34 267 PRO A N 1
ATOM 2053 C CA . PRO A 1 267 ? 9.462 5.248 -13.558 1.00 63.34 267 PRO A CA 1
ATOM 2054 C C . PRO A 1 267 ? 10.396 6.308 -14.132 1.00 63.34 267 PRO A C 1
ATOM 2056 O O . PRO A 1 267 ? 9.975 7.188 -14.889 1.00 63.34 267 PRO A O 1
ATOM 2059 N N . GLN A 1 268 ? 11.668 6.253 -13.728 1.00 59.84 268 GLN A N 1
ATOM 2060 C CA . GLN A 1 268 ? 12.706 7.055 -14.361 1.00 59.84 268 GLN A CA 1
ATOM 2061 C C . GLN A 1 268 ? 12.620 6.719 -15.847 1.00 59.84 268 GLN A C 1
ATOM 2063 O O . GLN A 1 268 ? 12.754 5.549 -16.210 1.00 59.84 268 GLN A O 1
ATOM 2068 N N . VAL A 1 269 ? 12.330 7.712 -16.691 1.00 51.97 269 VAL A N 1
ATOM 2069 C CA . VAL A 1 269 ? 12.355 7.527 -18.140 1.00 51.97 269 VAL A CA 1
ATOM 2070 C C . VAL A 1 269 ? 13.784 7.122 -18.477 1.00 51.97 269 VAL A C 1
ATOM 2072 O O . VAL A 1 269 ? 14.666 7.974 -18.574 1.00 51.97 269 VAL A O 1
ATOM 2075 N N . GLN A 1 270 ? 14.038 5.818 -18.591 1.00 49.16 270 GLN A N 1
ATOM 2076 C CA . GLN A 1 270 ? 15.201 5.334 -19.308 1.00 49.16 270 GLN A CA 1
ATOM 2077 C C . GLN A 1 270 ? 15.013 5.898 -20.707 1.00 49.16 270 GLN A C 1
ATOM 2079 O O . GLN A 1 270 ? 14.093 5.499 -21.422 1.00 49.16 270 GLN A O 1
ATOM 2084 N N . GLN A 1 271 ? 15.807 6.912 -21.052 1.00 52.59 271 GLN A N 1
ATOM 2085 C CA . GLN A 1 271 ? 15.944 7.302 -22.442 1.00 52.59 271 GLN A CA 1
ATOM 2086 C C . GLN A 1 271 ? 16.327 6.016 -23.167 1.00 52.59 271 GLN A C 1
ATOM 2088 O O . GLN A 1 271 ? 17.341 5.399 -22.837 1.00 52.59 271 GLN A O 1
ATOM 2093 N N . GLY A 1 272 ? 15.435 5.547 -24.042 1.00 53.75 272 GLY A N 1
ATOM 2094 C CA . GLY A 1 272 ? 15.725 4.404 -24.892 1.00 53.75 272 GLY A CA 1
ATOM 2095 C C . GLY A 1 272 ? 17.004 4.665 -25.690 1.00 53.75 272 GLY A C 1
ATOM 2096 O O . GLY A 1 272 ? 17.454 5.816 -25.752 1.00 53.75 272 GLY A O 1
ATOM 2097 N N . PRO A 1 273 ? 17.586 3.617 -26.290 1.00 62.38 273 PRO A N 1
ATOM 2098 C CA . PRO A 1 273 ? 18.795 3.783 -27.073 1.00 62.38 273 PRO A CA 1
ATOM 2099 C C . PRO A 1 273 ? 18.593 4.879 -28.118 1.00 62.38 273 PRO A C 1
ATOM 2101 O O . PRO A 1 273 ? 17.499 5.017 -28.683 1.00 62.38 273 PRO A O 1
ATOM 2104 N N . SER A 1 274 ? 19.624 5.692 -28.329 1.00 77.19 274 SER A N 1
ATOM 2105 C CA . SER A 1 274 ? 19.560 6.764 -29.320 1.00 77.19 274 SER A CA 1
ATOM 2106 C C . SER A 1 274 ? 19.251 6.178 -30.705 1.00 77.19 274 SER A C 1
ATOM 2108 O O . SER A 1 274 ? 19.469 4.991 -30.963 1.00 77.19 274 SER A O 1
ATOM 2110 N N . ILE A 1 275 ? 18.733 7.003 -31.622 1.00 71.31 275 ILE A N 1
ATOM 2111 C CA . ILE A 1 275 ? 18.525 6.568 -33.013 1.00 71.31 275 ILE A CA 1
ATOM 2112 C C . ILE A 1 275 ? 19.831 5.992 -33.574 1.00 71.31 275 ILE A C 1
ATOM 2114 O O . ILE A 1 275 ? 19.788 4.950 -34.218 1.00 71.31 275 ILE A O 1
ATOM 2118 N N . ASP A 1 276 ? 20.972 6.598 -33.248 1.00 71.06 276 ASP A N 1
ATOM 2119 C CA . ASP A 1 276 ? 22.294 6.138 -33.673 1.00 71.06 276 ASP A CA 1
ATOM 2120 C C . ASP A 1 276 ? 22.644 4.760 -33.086 1.00 71.06 276 ASP A C 1
ATOM 2122 O O . ASP A 1 276 ? 23.072 3.877 -33.821 1.00 71.06 276 ASP A O 1
ATOM 2126 N N . GLU A 1 277 ? 22.353 4.507 -31.807 1.00 73.75 277 GLU A N 1
ATOM 2127 C CA . GLU A 1 277 ? 22.585 3.198 -31.173 1.00 73.75 277 GLU A CA 1
ATOM 2128 C C . GLU A 1 277 ? 21.714 2.086 -31.778 1.00 73.75 277 GLU A C 1
ATOM 2130 O O . GLU A 1 277 ? 22.175 0.958 -31.975 1.00 73.75 277 GLU A O 1
ATOM 2135 N N . ILE A 1 278 ? 20.456 2.393 -32.110 1.00 76.31 278 ILE A N 1
ATOM 2136 C CA . ILE A 1 278 ? 19.559 1.460 -32.808 1.00 76.31 278 ILE A CA 1
ATOM 2137 C C . ILE A 1 278 ? 20.096 1.179 -34.212 1.00 76.31 278 ILE A C 1
ATOM 2139 O O . ILE A 1 278 ? 20.135 0.033 -34.660 1.00 76.31 278 ILE A O 1
ATOM 2143 N N . LEU A 1 279 ? 20.511 2.231 -34.906 1.00 72.75 279 LEU A N 1
ATOM 2144 C CA . LEU A 1 279 ? 21.053 2.179 -36.252 1.00 72.75 279 LEU A CA 1
ATOM 2145 C C . LEU A 1 279 ? 22.360 1.368 -36.315 1.00 72.75 279 LEU A C 1
ATOM 2147 O O . LEU A 1 279 ? 22.528 0.596 -37.262 1.00 72.75 279 LEU A O 1
ATOM 2151 N N . ASP A 1 280 ? 23.223 1.473 -35.308 1.00 72.19 280 ASP A N 1
ATOM 2152 C CA . ASP A 1 280 ? 24.458 0.693 -35.178 1.00 72.19 280 ASP A CA 1
ATOM 2153 C C . ASP A 1 280 ? 24.192 -0.781 -34.860 1.00 72.19 280 ASP A C 1
ATOM 2155 O O . ASP A 1 280 ? 24.852 -1.673 -35.397 1.00 72.19 280 ASP A O 1
ATOM 2159 N N . GLU A 1 281 ? 23.213 -1.070 -34.001 1.00 76.62 281 GLU A N 1
ATOM 2160 C CA . GLU A 1 281 ? 22.822 -2.446 -33.683 1.00 76.62 281 GLU A CA 1
ATOM 2161 C C . GLU A 1 281 ? 22.160 -3.136 -34.886 1.00 76.62 281 GLU A C 1
ATOM 2163 O O . GLU A 1 281 ? 22.452 -4.298 -35.183 1.00 76.62 281 GLU A O 1
ATOM 2168 N N . VAL A 1 282 ? 21.319 -2.417 -35.636 1.00 75.50 282 VAL A N 1
ATOM 2169 C CA . VAL A 1 282 ? 20.749 -2.912 -36.897 1.00 75.50 282 VAL A CA 1
ATOM 2170 C C . VAL A 1 282 ? 21.860 -3.163 -37.914 1.00 75.50 282 VAL A C 1
ATOM 2172 O O . VAL A 1 282 ? 21.903 -4.248 -38.491 1.00 75.50 282 VAL A O 1
ATOM 2175 N N . ALA A 1 283 ? 22.802 -2.228 -38.083 1.00 70.44 283 ALA A N 1
ATOM 2176 C CA . ALA A 1 283 ? 23.956 -2.418 -38.960 1.00 70.44 283 ALA A CA 1
ATOM 2177 C C . ALA A 1 283 ? 24.797 -3.637 -38.544 1.00 70.44 283 ALA A C 1
ATOM 2179 O O . ALA A 1 283 ? 25.208 -4.433 -39.393 1.00 70.44 283 ALA A O 1
ATOM 2180 N N . ARG A 1 284 ? 24.988 -3.870 -37.237 1.00 72.88 284 ARG A N 1
ATOM 2181 C CA . ARG A 1 284 ? 25.679 -5.061 -36.718 1.00 72.88 284 ARG A CA 1
ATOM 2182 C C . ARG A 1 284 ? 25.002 -6.374 -37.110 1.00 72.88 284 ARG A C 1
ATOM 2184 O O . ARG A 1 284 ? 25.716 -7.339 -37.371 1.00 72.88 284 ARG A O 1
ATOM 2191 N N . ARG A 1 285 ? 23.676 -6.400 -37.234 1.00 75.75 285 ARG A N 1
ATOM 2192 C CA . ARG A 1 285 ? 22.895 -7.602 -37.575 1.00 75.75 285 ARG A CA 1
ATOM 2193 C C . ARG A 1 285 ? 22.691 -7.837 -39.070 1.00 75.75 285 ARG A C 1
ATOM 2195 O O . ARG A 1 285 ? 22.170 -8.890 -39.432 1.00 75.75 285 ARG A O 1
ATOM 2202 N N . LEU A 1 286 ? 23.075 -6.897 -39.935 1.00 76.06 286 LEU A N 1
ATOM 2203 C CA . LEU A 1 286 ? 22.969 -7.100 -41.380 1.00 76.06 286 LEU A CA 1
ATOM 2204 C C . LEU A 1 286 ? 23.901 -8.242 -41.822 1.00 76.06 286 LEU A C 1
ATOM 2206 O O . LEU A 1 286 ? 25.052 -8.285 -41.371 1.00 76.06 286 LEU A O 1
ATOM 2210 N N . PRO A 1 287 ? 23.425 -9.166 -42.678 1.00 79.88 287 PRO A N 1
ATOM 2211 C CA . PRO A 1 287 ? 24.259 -10.233 -43.211 1.00 79.88 287 PRO A CA 1
ATOM 2212 C C . PRO A 1 287 ? 25.393 -9.647 -44.059 1.00 79.88 287 PRO A C 1
ATOM 2214 O O . PRO A 1 287 ? 25.224 -8.614 -44.714 1.00 79.88 287 PRO A O 1
ATOM 2217 N N . THR A 1 288 ? 26.547 -10.311 -44.034 1.00 84.19 288 THR A N 1
ATOM 2218 C CA . THR A 1 288 ? 27.620 -10.072 -45.001 1.00 84.19 288 THR A CA 1
ATOM 2219 C C . THR A 1 288 ? 27.210 -10.634 -46.358 1.00 84.19 288 THR A C 1
ATOM 2221 O O . THR A 1 288 ? 26.571 -11.684 -46.418 1.00 84.19 288 THR A O 1
ATOM 2224 N N . GLN A 1 289 ? 27.576 -9.948 -47.436 1.00 85.50 289 GLN A N 1
ATOM 2225 C CA . GLN A 1 289 ? 27.392 -10.415 -48.809 1.00 85.50 289 GLN A CA 1
ATOM 2226 C C . GLN A 1 289 ? 28.746 -10.499 -49.524 1.00 85.50 289 GLN A C 1
ATOM 2228 O O . GLN A 1 289 ? 29.654 -9.739 -49.178 1.00 85.50 289 GLN A O 1
ATOM 2233 N N . PRO A 1 290 ? 28.930 -11.398 -50.501 1.00 87.56 290 PRO A N 1
ATOM 2234 C CA . PRO A 1 290 ? 30.159 -11.423 -51.284 1.00 87.56 290 PRO A CA 1
ATOM 2235 C C . PRO A 1 290 ? 30.323 -10.095 -52.031 1.00 87.56 290 PRO A C 1
ATOM 2237 O O . PRO A 1 290 ? 29.371 -9.615 -52.630 1.00 87.56 290 PRO A O 1
ATOM 2240 N N . PHE A 1 291 ? 31.515 -9.496 -52.002 1.00 89.19 291 PHE A N 1
ATOM 2241 C CA . PHE A 1 291 ? 31.825 -8.323 -52.836 1.00 89.19 291 PHE A CA 1
ATOM 2242 C C . PHE A 1 291 ? 32.076 -8.716 -54.290 1.00 89.19 291 PHE A C 1
ATOM 2244 O O . PHE A 1 291 ? 31.647 -8.040 -55.221 1.00 89.19 291 PHE A O 1
ATOM 2251 N N . VAL A 1 292 ? 32.767 -9.840 -54.474 1.00 89.56 292 VAL A N 1
ATOM 2252 C CA . VAL A 1 292 ? 33.099 -10.400 -55.776 1.00 89.56 292 VAL A CA 1
ATOM 2253 C C . VAL A 1 292 ? 33.008 -11.921 -55.712 1.00 89.56 292 VAL A C 1
ATOM 2255 O O . VAL A 1 292 ? 33.439 -12.542 -54.740 1.00 89.56 292 VAL A O 1
ATOM 2258 N N . THR A 1 293 ? 32.448 -12.532 -56.749 1.00 91.50 293 THR A N 1
ATOM 2259 C CA . THR A 1 293 ? 32.554 -13.972 -56.999 1.00 91.50 293 THR A CA 1
ATOM 2260 C C . THR A 1 293 ? 33.618 -14.204 -58.058 1.00 91.50 293 THR A C 1
ATOM 2262 O O . THR A 1 293 ? 33.642 -13.511 -59.070 1.00 91.50 293 THR A O 1
ATOM 2265 N N . ILE A 1 294 ? 34.506 -15.167 -57.812 1.00 92.88 294 ILE A N 1
ATOM 2266 C CA . ILE A 1 294 ? 35.603 -15.497 -58.721 1.00 92.88 294 ILE A CA 1
ATOM 2267 C C . ILE A 1 294 ? 35.322 -16.862 -59.337 1.00 92.88 294 ILE A C 1
ATOM 2269 O O . ILE A 1 294 ? 35.368 -17.878 -58.638 1.00 92.88 294 ILE A O 1
ATOM 2273 N N . GLU A 1 295 ? 35.062 -16.889 -60.638 1.00 92.56 295 GLU A N 1
ATOM 2274 C CA . GLU A 1 295 ? 35.016 -18.127 -61.413 1.00 92.56 295 GLU A CA 1
ATOM 2275 C C . GLU A 1 295 ? 36.380 -18.389 -62.047 1.00 92.56 295 GLU A C 1
ATOM 2277 O O . GLU A 1 295 ? 37.079 -17.456 -62.442 1.00 92.56 295 GLU A O 1
ATOM 2282 N N . VAL A 1 296 ? 36.788 -19.659 -62.107 1.00 89.44 296 VAL A N 1
ATOM 2283 C CA . VAL A 1 296 ? 38.070 -20.046 -62.704 1.00 89.44 296 VAL A CA 1
ATOM 2284 C C . VAL A 1 296 ? 37.833 -20.937 -63.901 1.00 89.44 296 VAL A C 1
ATOM 2286 O O . VAL A 1 296 ? 37.222 -22.002 -63.791 1.00 89.44 296 VAL A O 1
ATOM 2289 N N . HIS A 1 297 ? 38.413 -20.535 -65.019 1.00 86.56 297 HIS A N 1
ATOM 2290 C CA . HIS A 1 297 ? 38.462 -21.298 -66.250 1.00 86.56 297 HIS A CA 1
ATOM 2291 C C . HIS A 1 297 ? 39.910 -21.646 -66.562 1.00 86.56 297 HIS A C 1
ATOM 2293 O O . HIS A 1 297 ? 40.844 -21.020 -66.072 1.00 86.56 297 HIS A O 1
ATOM 2299 N N . VAL A 1 298 ? 40.109 -22.683 -67.362 1.00 80.88 298 VAL A N 1
ATOM 2300 C CA . VAL A 1 298 ? 41.415 -23.006 -67.927 1.00 80.88 298 VAL A CA 1
ATOM 2301 C C . VAL A 1 298 ? 41.239 -22.924 -69.429 1.00 80.88 298 VAL A C 1
ATOM 2303 O O . VAL A 1 298 ? 40.398 -23.636 -69.977 1.00 80.88 298 VAL A O 1
ATOM 2306 N N . ASN A 1 299 ? 41.982 -22.034 -70.078 1.00 80.25 299 ASN A N 1
ATOM 2307 C CA . ASN A 1 299 ? 41.888 -21.877 -71.522 1.00 80.25 299 ASN A CA 1
ATOM 2308 C C . ASN A 1 299 ? 42.537 -23.047 -72.269 1.00 80.25 299 ASN A C 1
ATOM 2310 O O . ASN A 1 299 ? 43.176 -23.916 -71.670 1.00 80.25 299 ASN A O 1
ATOM 2314 N N . ASP A 1 300 ? 42.406 -23.056 -73.595 1.00 80.38 300 ASP A N 1
ATOM 2315 C CA . ASP A 1 300 ? 42.916 -24.133 -74.453 1.00 80.38 300 ASP A CA 1
ATOM 2316 C C . ASP A 1 300 ? 44.438 -24.348 -74.325 1.00 80.38 300 ASP A C 1
ATOM 2318 O O . ASP A 1 300 ? 44.942 -25.442 -74.584 1.00 80.38 300 ASP A O 1
ATOM 2322 N N . ASN A 1 301 ? 45.179 -23.334 -73.864 1.00 77.31 301 ASN A N 1
ATOM 2323 C CA . ASN A 1 301 ? 46.622 -23.406 -73.615 1.00 77.31 301 ASN A CA 1
ATOM 2324 C C . ASN A 1 301 ? 46.965 -23.914 -72.201 1.00 77.31 301 ASN A C 1
ATOM 2326 O O . ASN A 1 301 ? 48.137 -24.032 -71.830 1.00 77.31 301 ASN A O 1
ATOM 2330 N N . GLY A 1 302 ? 45.957 -24.241 -71.393 1.00 75.19 302 GLY A N 1
ATOM 2331 C CA . GLY A 1 302 ? 46.124 -24.709 -70.027 1.00 75.19 302 GLY A CA 1
ATOM 2332 C C . GLY A 1 302 ? 46.545 -23.609 -69.051 1.00 75.19 302 GLY A C 1
ATOM 2333 O O . GLY A 1 302 ? 47.209 -23.938 -68.065 1.00 75.19 302 GLY A O 1
ATOM 2334 N N . VAL A 1 303 ? 46.227 -22.344 -69.353 1.00 78.50 303 VAL A N 1
ATOM 2335 C CA . VAL A 1 303 ? 46.458 -21.166 -68.501 1.00 78.50 303 VAL A CA 1
ATOM 2336 C C . VAL A 1 303 ? 45.141 -20.822 -67.787 1.00 78.50 303 VAL A C 1
ATOM 2338 O O . VAL A 1 303 ? 44.092 -20.833 -68.435 1.00 78.50 303 VAL A O 1
ATOM 2341 N N . PRO A 1 304 ? 45.152 -20.573 -66.465 1.00 80.56 304 PRO A N 1
ATOM 2342 C CA . PRO A 1 304 ? 43.965 -20.189 -65.728 1.00 80.56 304 PRO A CA 1
ATOM 2343 C C . PRO A 1 304 ? 43.538 -18.763 -66.091 1.00 80.56 304 PRO A C 1
ATOM 2345 O O . PRO A 1 304 ? 44.346 -17.835 -66.095 1.00 80.56 304 PRO A O 1
ATOM 2348 N N . GLU A 1 305 ? 42.248 -18.609 -66.343 1.00 87.75 305 GLU A N 1
ATOM 2349 C CA . GLU A 1 305 ? 41.555 -17.341 -66.539 1.00 87.75 305 GLU A CA 1
ATOM 2350 C C . GLU A 1 305 ? 40.543 -17.176 -65.408 1.00 87.75 305 GLU A C 1
ATOM 2352 O O . GLU A 1 305 ? 39.900 -18.146 -64.996 1.00 87.75 305 GLU A O 1
ATOM 2357 N N . PHE A 1 306 ? 40.407 -15.960 -64.888 1.00 92.12 306 PHE A N 1
ATOM 2358 C CA . PHE A 1 306 ? 39.507 -15.671 -63.775 1.00 92.12 306 PHE A CA 1
ATOM 2359 C C . PHE A 1 306 ? 38.418 -14.711 -64.232 1.00 92.12 306 PHE A C 1
ATOM 2361 O O . PHE A 1 306 ? 38.725 -13.674 -64.813 1.00 92.12 306 PHE A O 1
ATOM 2368 N N . GLU A 1 307 ? 37.160 -15.020 -63.945 1.00 93.81 307 GLU A N 1
ATOM 2369 C CA . GLU A 1 307 ? 36.051 -14.089 -64.146 1.00 93.81 307 GLU A CA 1
ATOM 2370 C C . GLU A 1 307 ? 35.618 -13.527 -62.790 1.00 93.81 307 GLU A C 1
ATOM 2372 O O . GLU A 1 307 ? 35.226 -14.264 -61.885 1.00 93.81 307 GLU A O 1
ATOM 2377 N N . LEU A 1 308 ? 35.751 -12.209 -62.638 1.00 92.44 308 LEU A N 1
ATOM 2378 C CA . LEU A 1 308 ? 35.393 -11.455 -61.442 1.00 92.44 308 LEU A CA 1
ATOM 2379 C C . LEU A 1 308 ? 33.993 -10.870 -61.616 1.00 92.44 308 LEU A C 1
ATOM 2381 O O . LEU A 1 308 ? 33.809 -9.949 -62.409 1.00 92.44 308 LEU A O 1
ATOM 2385 N N . TRP A 1 309 ? 33.033 -11.387 -60.856 1.00 90.69 309 TRP A N 1
ATOM 2386 C CA . TRP A 1 309 ? 31.640 -10.944 -60.829 1.00 90.69 309 TRP A CA 1
ATOM 2387 C C . TRP A 1 309 ? 31.398 -10.076 -59.599 1.00 90.69 309 TRP A C 1
ATOM 2389 O O . TRP A 1 309 ? 31.333 -10.597 -58.487 1.00 90.69 309 TRP A O 1
ATOM 2399 N N . PHE A 1 310 ? 31.287 -8.763 -59.774 1.00 87.62 310 PHE A N 1
ATOM 2400 C CA . PHE A 1 310 ? 31.120 -7.825 -58.665 1.00 87.62 310 PHE A CA 1
ATOM 2401 C C . PHE A 1 310 ? 29.650 -7.647 -58.269 1.00 87.62 310 PHE A C 1
ATOM 2403 O O . PHE A 1 310 ? 28.779 -7.457 -59.124 1.00 87.62 310 PHE A O 1
ATOM 2410 N N . HIS A 1 311 ? 29.399 -7.650 -56.958 1.00 85.62 311 HIS A N 1
ATOM 2411 C CA . HIS A 1 311 ? 28.074 -7.566 -56.333 1.00 85.62 311 HIS A CA 1
ATOM 2412 C C . HIS A 1 311 ? 27.986 -6.326 -55.443 1.00 85.62 311 HIS A C 1
ATOM 2414 O O . HIS A 1 311 ? 27.996 -6.413 -54.218 1.00 85.62 311 HIS A O 1
ATOM 2420 N N . VAL A 1 312 ? 27.966 -5.146 -56.058 1.00 77.69 312 VAL A N 1
ATOM 2421 C CA . VAL A 1 312 ? 28.040 -3.885 -55.306 1.00 77.69 312 VAL A CA 1
ATOM 2422 C C . VAL A 1 312 ? 26.677 -3.481 -54.714 1.00 77.69 312 VAL A C 1
ATOM 2424 O O . VAL A 1 312 ? 26.647 -2.824 -53.682 1.00 77.69 312 VAL A O 1
ATOM 2427 N N . ASP A 1 313 ? 25.555 -3.961 -55.267 1.00 69.94 313 ASP A N 1
ATOM 2428 C CA . ASP A 1 313 ? 24.193 -3.675 -54.779 1.00 69.94 313 ASP A CA 1
ATOM 2429 C C . ASP A 1 313 ? 23.625 -4.816 -53.897 1.00 69.94 313 ASP A C 1
ATOM 2431 O O . ASP A 1 313 ? 23.949 -5.992 -54.063 1.00 69.94 313 ASP A O 1
ATOM 2435 N N . ARG A 1 314 ? 22.732 -4.476 -52.959 1.00 57.16 314 ARG A N 1
ATOM 2436 C CA . ARG A 1 314 ? 21.872 -5.413 -52.210 1.00 57.16 314 ARG A CA 1
ATOM 2437 C C . ARG A 1 314 ? 20.696 -5.939 -53.033 1.00 57.16 314 ARG A C 1
ATOM 2439 O O . ARG A 1 314 ? 20.104 -6.957 -52.667 1.00 57.16 314 ARG A O 1
ATOM 2446 N N . ARG A 1 315 ? 20.289 -5.216 -54.075 1.00 54.94 315 ARG A N 1
ATOM 2447 C CA . ARG A 1 315 ? 19.111 -5.511 -54.891 1.00 54.94 315 ARG A CA 1
ATOM 2448 C C . ARG A 1 315 ? 19.533 -5.846 -56.312 1.00 54.94 315 ARG A C 1
ATOM 2450 O O . ARG A 1 315 ? 19.830 -4.972 -57.109 1.00 54.94 315 ARG A O 1
ATOM 2457 N N . TRP A 1 316 ? 19.491 -7.133 -56.646 1.00 47.53 316 TRP A N 1
ATOM 2458 C CA . TRP A 1 316 ? 19.716 -7.634 -58.009 1.00 47.53 316 TRP A CA 1
ATOM 2459 C C . TRP A 1 316 ? 18.717 -7.072 -59.047 1.00 47.53 316 TRP A C 1
ATOM 2461 O O . TRP A 1 316 ? 18.895 -7.295 -60.242 1.00 47.53 316 TRP A O 1
ATOM 2471 N N . ASP A 1 317 ? 17.664 -6.377 -58.600 1.00 46.81 317 ASP A N 1
ATOM 2472 C CA . ASP A 1 317 ? 16.555 -5.845 -59.391 1.00 46.81 317 ASP A CA 1
ATOM 2473 C C . ASP A 1 317 ? 16.476 -4.304 -59.437 1.00 46.81 317 ASP A C 1
ATOM 2475 O O . ASP A 1 317 ? 15.552 -3.768 -60.057 1.00 46.81 317 ASP A O 1
ATOM 2479 N N . SER A 1 318 ? 17.416 -3.572 -58.823 1.00 51.22 318 SER A N 1
ATOM 2480 C CA . SER A 1 318 ? 17.443 -2.107 -58.915 1.00 51.22 318 SER A CA 1
ATOM 2481 C C . SER A 1 318 ? 18.101 -1.652 -60.229 1.00 51.22 318 SER A C 1
ATOM 2483 O O . SER A 1 318 ? 19.234 -2.037 -60.511 1.00 51.22 318 SER A O 1
ATOM 2485 N N . PRO A 1 319 ? 17.440 -0.817 -61.055 1.00 46.16 319 PRO A N 1
ATOM 2486 C CA . PRO A 1 319 ? 18.037 -0.257 -62.270 1.00 46.16 319 PRO A CA 1
ATOM 2487 C C . PRO A 1 319 ? 19.082 0.841 -61.989 1.00 46.16 319 PRO A C 1
ATOM 2489 O O . PRO A 1 319 ? 19.698 1.342 -62.930 1.00 46.16 319 PRO A O 1
ATOM 2492 N N . GLU A 1 320 ? 19.299 1.212 -60.723 1.00 56.44 320 GLU A N 1
ATOM 2493 C CA . GLU A 1 320 ? 20.391 2.089 -60.279 1.00 56.44 320 GLU A CA 1
ATOM 2494 C C . GLU A 1 320 ? 21.696 1.276 -60.209 1.00 56.44 320 GLU A C 1
ATOM 2496 O O . GLU A 1 320 ? 22.222 0.987 -59.141 1.00 56.44 320 GLU A O 1
ATOM 2501 N N . ALA A 1 321 ? 22.183 0.825 -61.368 1.00 57.66 321 ALA A N 1
ATOM 2502 C CA . ALA A 1 321 ? 23.365 -0.023 -61.449 1.00 57.66 321 ALA A CA 1
ATOM 2503 C C . ALA A 1 321 ? 24.594 0.718 -60.904 1.00 57.66 321 ALA A C 1
ATOM 2505 O O . ALA A 1 321 ? 25.059 1.685 -61.510 1.00 57.66 321 ALA A O 1
ATOM 2506 N N . VAL A 1 322 ? 25.138 0.237 -59.786 1.00 62.28 322 VAL A N 1
ATOM 2507 C CA . VAL A 1 322 ? 26.465 0.646 -59.335 1.00 62.28 322 VAL A CA 1
ATOM 2508 C C . VAL A 1 322 ? 27.501 -0.012 -60.244 1.00 62.28 322 VAL A C 1
ATOM 2510 O O . VAL A 1 322 ? 27.585 -1.239 -60.327 1.00 62.28 322 VAL A O 1
ATOM 2513 N N . VAL A 1 323 ? 28.264 0.807 -60.966 1.00 64.69 323 VAL A N 1
ATOM 2514 C CA . VAL A 1 323 ? 29.268 0.371 -61.951 1.00 64.69 323 VAL A CA 1
ATOM 2515 C C . VAL A 1 323 ? 30.626 0.966 -61.576 1.00 64.69 323 VAL A C 1
ATOM 2517 O O . VAL A 1 323 ? 30.690 2.069 -61.028 1.00 64.69 323 VAL A O 1
ATOM 2520 N N . PHE A 1 324 ? 31.721 0.260 -61.866 1.00 68.81 324 PHE A N 1
ATOM 2521 C CA . PHE A 1 324 ? 33.059 0.848 -61.759 1.00 68.81 324 PHE A CA 1
ATOM 2522 C C . PHE A 1 324 ? 33.272 1.854 -62.894 1.00 68.81 324 PHE A C 1
ATOM 2524 O O . PHE A 1 324 ? 33.044 1.540 -64.062 1.00 68.81 324 PHE A O 1
ATOM 2531 N N . MET A 1 325 ? 33.698 3.071 -62.553 1.00 56.66 325 MET A N 1
ATOM 2532 C CA . MET A 1 325 ? 33.940 4.136 -63.537 1.00 56.66 325 MET A CA 1
ATOM 2533 C C . MET A 1 325 ? 35.114 3.817 -64.474 1.00 56.66 325 MET A C 1
ATOM 2535 O O . MET A 1 325 ? 35.071 4.120 -65.666 1.00 56.66 325 MET A O 1
ATOM 2539 N N . GLU A 1 326 ? 36.159 3.202 -63.922 1.00 65.56 326 GLU A N 1
ATOM 2540 C CA . GLU A 1 326 ? 37.362 2.746 -64.619 1.00 65.56 326 GLU A CA 1
ATOM 2541 C C . GLU A 1 326 ? 37.546 1.237 -64.389 1.00 65.56 326 GLU A C 1
ATOM 2543 O O . GLU A 1 326 ? 36.807 0.616 -63.623 1.00 65.56 326 GLU A O 1
ATOM 2548 N N . GLU A 1 327 ? 38.540 0.628 -65.042 1.00 73.94 327 GLU A N 1
ATOM 2549 C CA . GLU A 1 327 ? 39.014 -0.707 -64.664 1.00 73.94 327 GLU A CA 1
ATOM 2550 C C . GLU A 1 327 ? 39.206 -0.797 -63.134 1.00 73.94 327 GLU A C 1
ATOM 2552 O O . GLU A 1 327 ? 39.923 0.043 -62.574 1.00 73.94 327 GLU A O 1
ATOM 2557 N N . PRO A 1 328 ? 38.588 -1.776 -62.437 1.00 76.50 328 PRO A N 1
ATOM 2558 C CA . PRO A 1 328 ? 38.713 -1.893 -60.992 1.00 76.50 328 PRO A CA 1
ATOM 2559 C C . PRO A 1 328 ? 40.184 -2.022 -60.604 1.00 76.50 328 PRO A C 1
ATOM 2561 O O . PRO A 1 328 ? 40.938 -2.812 -61.178 1.00 76.50 328 PRO A O 1
ATOM 2564 N N . ARG A 1 329 ? 40.592 -1.232 -59.610 1.00 83.06 329 ARG A N 1
ATOM 2565 C CA . ARG A 1 329 ? 41.962 -1.234 -59.099 1.00 83.06 329 ARG A CA 1
ATOM 2566 C C . ARG A 1 329 ? 42.074 -2.260 -57.989 1.00 83.06 329 ARG A C 1
ATOM 2568 O O . ARG A 1 329 ? 41.418 -2.153 -56.957 1.00 83.06 329 ARG A O 1
ATOM 2575 N N . PHE A 1 330 ? 42.902 -3.267 -58.218 1.00 89.19 330 PHE A N 1
ATOM 2576 C CA . PHE A 1 330 ? 43.172 -4.299 -57.232 1.00 89.19 330 PHE A CA 1
ATOM 2577 C C . PHE A 1 330 ? 44.597 -4.819 -57.352 1.00 89.19 330 PHE A C 1
ATOM 2579 O O . PHE A 1 330 ? 45.227 -4.757 -58.411 1.00 89.19 330 PHE A O 1
ATOM 2586 N N . ILE A 1 331 ? 45.083 -5.358 -56.241 1.00 91.50 331 ILE A N 1
ATOM 2587 C CA . ILE A 1 331 ? 46.361 -6.054 -56.150 1.00 91.50 331 ILE A CA 1
ATOM 2588 C C . ILE A 1 331 ? 46.078 -7.552 -56.218 1.00 91.50 331 ILE A C 1
ATOM 2590 O O . ILE A 1 331 ? 45.152 -8.046 -55.570 1.00 91.50 331 ILE A O 1
ATOM 2594 N N . VAL A 1 332 ? 46.879 -8.284 -56.990 1.00 90.25 332 VAL A N 1
ATOM 2595 C CA . VAL A 1 332 ? 46.824 -9.748 -57.017 1.00 90.25 332 VAL A CA 1
ATOM 2596 C C . VAL A 1 332 ? 48.013 -10.290 -56.240 1.00 90.25 332 VAL A C 1
ATOM 2598 O O . VAL A 1 332 ? 49.160 -9.983 -56.552 1.00 90.25 332 VAL A O 1
ATOM 2601 N N . LEU A 1 333 ? 47.740 -11.115 -55.234 1.00 89.88 333 LEU A N 1
ATOM 2602 C CA . LEU A 1 333 ? 48.752 -11.792 -54.431 1.00 89.88 333 LEU A CA 1
ATOM 2603 C C . LEU A 1 333 ? 48.695 -13.290 -54.706 1.00 89.88 333 LEU A C 1
ATOM 2605 O O . LEU A 1 333 ? 47.621 -13.892 -54.677 1.00 89.88 333 LEU A O 1
ATOM 2609 N N . SER A 1 334 ? 49.849 -13.912 -54.916 1.00 87.06 334 SER A N 1
ATOM 2610 C CA . SER A 1 334 ? 49.969 -15.370 -54.873 1.00 87.06 334 SER A CA 1
ATOM 2611 C C . SER A 1 334 ? 50.266 -15.832 -53.452 1.00 87.06 334 SER A C 1
ATOM 2613 O O . SER A 1 334 ? 51.125 -15.268 -52.774 1.00 87.06 334 SER A O 1
ATOM 2615 N N . GLU A 1 335 ? 49.541 -16.853 -52.997 1.00 84.50 335 GLU A N 1
ATOM 2616 C CA . GLU A 1 335 ? 49.711 -17.435 -51.670 1.00 84.50 335 GLU A CA 1
ATOM 2617 C C . GLU A 1 335 ? 50.505 -18.740 -51.758 1.00 84.50 335 GLU A C 1
ATOM 2619 O O . GLU A 1 335 ? 50.042 -19.725 -52.351 1.00 84.50 335 GLU A O 1
ATOM 2624 N N . ARG A 1 336 ? 51.687 -18.757 -51.136 1.00 77.06 336 ARG A N 1
ATOM 2625 C CA . ARG A 1 336 ? 52.547 -19.938 -51.030 1.00 77.06 336 ARG A CA 1
ATOM 2626 C C . ARG A 1 336 ? 52.510 -20.506 -49.609 1.00 77.06 336 ARG A C 1
ATOM 2628 O O . ARG A 1 336 ? 52.568 -19.738 -48.645 1.00 77.06 336 ARG A O 1
ATOM 2635 N N . PRO A 1 337 ? 52.454 -21.843 -49.451 1.00 71.00 337 PRO A N 1
ATOM 2636 C CA . PRO A 1 337 ? 52.759 -22.461 -48.167 1.00 71.00 337 PRO A CA 1
ATOM 2637 C C . PRO A 1 337 ? 54.141 -21.996 -47.696 1.00 71.00 337 PRO A C 1
ATOM 2639 O O . PRO A 1 337 ? 55.059 -21.886 -48.511 1.00 71.00 337 PRO A O 1
ATOM 2642 N N . ASN A 1 338 ? 54.295 -21.724 -46.401 1.00 72.69 338 ASN A N 1
ATOM 2643 C CA . ASN A 1 338 ? 55.602 -21.397 -45.834 1.00 72.69 338 ASN A CA 1
ATOM 2644 C C . ASN A 1 338 ? 56.621 -22.526 -46.114 1.00 72.69 338 ASN A C 1
ATOM 2646 O O . ASN A 1 338 ? 56.252 -23.689 -46.307 1.00 72.69 338 ASN A O 1
ATOM 2650 N N . ALA A 1 339 ? 57.913 -22.186 -46.140 1.00 64.75 339 ALA A N 1
ATOM 2651 C CA . ALA A 1 339 ? 58.992 -23.085 -46.569 1.00 64.75 339 ALA A CA 1
ATOM 2652 C C . ALA A 1 339 ? 59.080 -24.413 -45.780 1.00 64.75 339 ALA A C 1
ATOM 2654 O O . ALA A 1 339 ? 59.656 -25.379 -46.279 1.00 64.75 339 ALA A O 1
ATOM 2655 N N . ASN A 1 340 ? 58.476 -24.480 -44.587 1.00 64.75 340 ASN A N 1
ATOM 2656 C CA . ASN A 1 340 ? 58.471 -25.657 -43.712 1.00 64.75 340 ASN A CA 1
ATOM 2657 C C . ASN A 1 340 ? 57.124 -26.410 -43.690 1.00 64.75 340 ASN A C 1
ATOM 2659 O O . ASN A 1 340 ? 57.003 -27.431 -43.015 1.00 64.75 34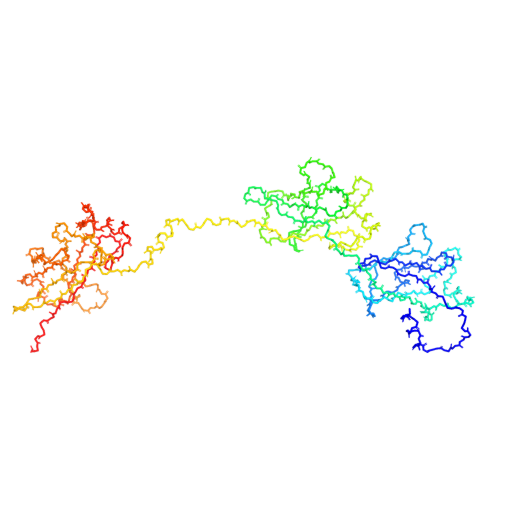0 ASN A O 1
ATOM 2663 N N . ASN A 1 341 ? 56.116 -25.937 -44.432 1.00 58.94 341 ASN A N 1
ATOM 2664 C CA . ASN A 1 341 ? 54.747 -26.463 -44.456 1.00 58.94 341 ASN A CA 1
ATOM 2665 C C . ASN A 1 341 ? 54.097 -26.572 -43.053 1.00 58.94 341 ASN A C 1
ATOM 2667 O O . ASN A 1 341 ? 53.228 -27.415 -42.812 1.00 58.94 341 ASN A O 1
ATOM 2671 N N . GLU A 1 342 ? 54.535 -25.736 -42.107 1.00 58.19 342 GLU A N 1
ATOM 2672 C CA . GLU A 1 342 ? 54.050 -25.722 -40.730 1.00 58.19 342 GLU A CA 1
ATOM 2673 C C . GLU A 1 342 ? 52.772 -24.883 -40.639 1.00 58.19 342 GLU A C 1
ATOM 2675 O O . GLU A 1 342 ? 52.784 -23.685 -40.890 1.00 58.19 342 GLU A O 1
ATOM 2680 N N . MET A 1 343 ? 51.657 -25.478 -40.208 1.00 58.44 343 MET A N 1
ATOM 2681 C CA . MET A 1 343 ? 50.346 -24.806 -40.076 1.00 58.44 343 MET A CA 1
ATOM 2682 C C . MET A 1 343 ? 50.319 -23.566 -39.154 1.00 58.44 343 MET A C 1
ATOM 2684 O O . MET A 1 343 ? 49.277 -22.926 -39.043 1.00 58.44 343 MET A O 1
ATOM 2688 N N . LYS A 1 344 ? 51.410 -23.262 -38.440 1.00 62.12 344 LYS A N 1
ATOM 2689 C CA . LYS A 1 344 ? 51.474 -22.196 -37.428 1.00 62.12 344 LYS A CA 1
ATOM 2690 C C . LYS A 1 344 ? 52.016 -20.865 -37.943 1.00 62.12 344 LYS A C 1
ATOM 2692 O O . LYS A 1 344 ? 51.800 -19.860 -37.271 1.00 62.12 344 LYS A O 1
ATOM 2697 N N . GLU A 1 345 ? 52.697 -20.840 -39.085 1.00 72.50 345 G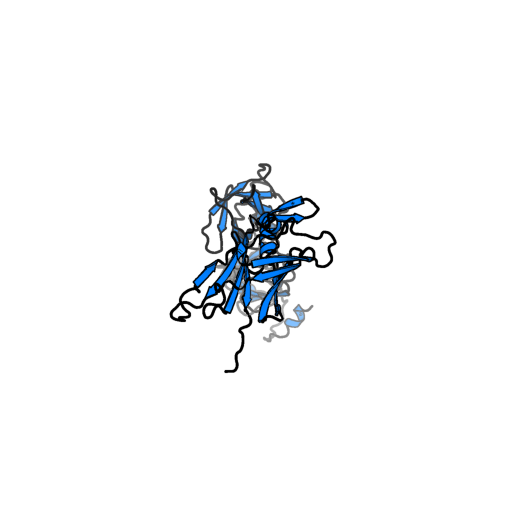LU A N 1
ATOM 2698 C CA . GLU A 1 345 ? 53.190 -19.591 -39.673 1.00 72.50 345 GLU A CA 1
ATOM 2699 C C . GLU A 1 345 ? 52.265 -19.141 -40.814 1.00 72.50 345 GLU A C 1
ATOM 2701 O O . GLU A 1 345 ? 51.789 -19.989 -41.578 1.00 72.50 345 GLU A O 1
ATOM 2706 N N . PRO A 1 346 ? 51.989 -17.829 -40.943 1.00 76.06 346 PRO A N 1
ATOM 2707 C CA . PRO A 1 346 ? 51.166 -17.309 -42.028 1.00 76.06 346 PRO A CA 1
ATOM 2708 C C . PRO A 1 346 ? 51.775 -17.663 -43.396 1.00 76.06 346 PRO A C 1
ATOM 2710 O O . PRO A 1 346 ? 52.994 -17.820 -43.508 1.00 76.06 346 PRO A O 1
ATOM 2713 N N . PRO A 1 347 ? 50.945 -17.808 -44.443 1.00 79.56 347 PRO A N 1
ATOM 2714 C CA . PRO A 1 347 ? 51.446 -18.099 -45.777 1.00 79.56 347 PRO A CA 1
ATOM 2715 C C . PRO A 1 347 ? 52.289 -16.935 -46.306 1.00 79.56 347 PRO A C 1
ATOM 2717 O O . PRO A 1 347 ? 52.051 -15.771 -45.977 1.00 79.56 347 PRO A O 1
ATOM 2720 N N . GLU A 1 348 ? 53.258 -17.252 -47.161 1.00 83.25 348 GLU A N 1
ATOM 2721 C CA . GLU A 1 348 ? 54.047 -16.234 -47.847 1.00 83.25 348 GLU A CA 1
ATOM 2722 C C . GLU A 1 348 ? 53.192 -15.636 -48.969 1.00 83.25 348 GLU A C 1
ATOM 2724 O O . GLU A 1 348 ? 52.721 -16.352 -49.859 1.00 83.25 348 GLU A O 1
ATOM 2729 N N . LEU A 1 349 ? 52.974 -14.322 -48.912 1.00 87.00 349 LEU A N 1
ATOM 2730 C CA . LEU A 1 349 ? 52.269 -13.573 -49.946 1.00 87.00 349 LEU A CA 1
ATOM 2731 C C . LEU A 1 349 ? 53.290 -12.925 -50.874 1.00 87.00 349 LEU A C 1
ATOM 2733 O O . LEU A 1 349 ? 54.224 -12.269 -50.413 1.00 87.00 349 LEU A O 1
ATOM 2737 N N . ARG A 1 350 ? 53.109 -13.112 -52.181 1.00 85.75 350 ARG A N 1
ATOM 2738 C CA . ARG A 1 350 ? 53.920 -12.446 -53.204 1.00 85.75 350 ARG A CA 1
ATOM 2739 C C . ARG A 1 350 ? 53.041 -11.674 -54.162 1.00 85.75 350 ARG A C 1
ATOM 2741 O O . ARG A 1 350 ? 52.144 -12.264 -54.769 1.00 85.75 350 ARG A O 1
ATOM 2748 N N . ASP A 1 351 ? 53.364 -10.402 -54.332 1.00 86.69 351 ASP A N 1
ATOM 2749 C CA . ASP A 1 351 ? 52.717 -9.526 -55.299 1.00 86.69 351 ASP A CA 1
ATOM 2750 C C . ASP A 1 351 ? 52.923 -10.057 -56.718 1.00 86.69 351 ASP A C 1
ATOM 2752 O O . ASP A 1 351 ? 54.041 -10.390 -57.125 1.00 86.69 351 ASP A O 1
ATOM 2756 N N . ILE A 1 352 ? 51.835 -10.127 -57.479 1.00 86.31 352 ILE A N 1
ATOM 2757 C CA . ILE A 1 352 ? 51.876 -10.291 -58.926 1.00 86.31 352 ILE A CA 1
ATOM 2758 C C . ILE A 1 352 ? 51.866 -8.876 -59.521 1.00 86.31 352 ILE A C 1
ATOM 2760 O O . ILE A 1 352 ? 50.884 -8.150 -59.336 1.00 86.31 352 ILE A O 1
ATOM 2764 N N . PRO A 1 353 ? 52.943 -8.461 -60.216 1.00 86.19 353 PRO A N 1
ATOM 2765 C CA . PRO A 1 353 ? 53.027 -7.138 -60.825 1.00 86.19 353 PRO A CA 1
ATOM 2766 C C . PRO A 1 353 ? 51.846 -6.843 -61.759 1.00 86.19 353 PRO A C 1
ATOM 2768 O O . PRO A 1 353 ? 51.347 -7.739 -62.440 1.00 86.19 353 PRO A O 1
ATOM 2771 N N . ARG A 1 354 ? 51.399 -5.580 -61.824 1.00 84.12 354 ARG A N 1
ATOM 2772 C CA . ARG A 1 354 ? 50.233 -5.185 -62.640 1.00 84.12 354 ARG A CA 1
ATOM 2773 C C . ARG A 1 354 ? 50.408 -5.484 -64.132 1.00 84.12 354 ARG A C 1
ATOM 2775 O O . ARG A 1 354 ? 49.422 -5.764 -64.803 1.00 84.12 354 ARG A O 1
ATOM 2782 N N . ASP A 1 355 ? 51.636 -5.427 -64.638 1.00 84.81 355 ASP A N 1
ATOM 2783 C CA . ASP A 1 355 ? 52.011 -5.766 -66.016 1.00 84.81 355 ASP A CA 1
ATOM 2784 C C . ASP A 1 355 ? 52.063 -7.281 -66.281 1.00 84.81 355 ASP A C 1
ATOM 2786 O O . ASP A 1 355 ? 52.083 -7.697 -67.436 1.00 84.81 355 ASP A O 1
ATOM 2790 N N . ALA A 1 356 ? 52.022 -8.110 -65.233 1.00 84.31 356 ALA A N 1
ATOM 2791 C CA . ALA A 1 356 ? 51.966 -9.566 -65.331 1.00 84.31 356 ALA A CA 1
ATOM 2792 C C . ALA A 1 356 ? 50.534 -10.121 -65.449 1.00 84.31 356 ALA A C 1
ATOM 2794 O O . ALA A 1 356 ? 50.362 -11.338 -65.521 1.00 84.31 356 ALA A O 1
ATOM 2795 N N . PHE A 1 357 ? 49.501 -9.273 -65.484 1.00 87.25 357 PHE A N 1
ATOM 2796 C CA . PHE A 1 357 ? 48.134 -9.697 -65.786 1.00 87.25 357 PHE A CA 1
ATOM 2797 C C . PHE A 1 357 ? 47.372 -8.665 -66.619 1.00 87.25 357 PHE A C 1
ATOM 2799 O O . PHE A 1 357 ? 47.557 -7.456 -66.478 1.00 87.25 357 PHE A O 1
ATOM 2806 N N . SER A 1 358 ? 46.480 -9.143 -67.482 1.00 88.38 358 SER A N 1
ATOM 2807 C CA . SER A 1 358 ? 45.529 -8.304 -68.209 1.00 88.38 358 SER A CA 1
ATOM 2808 C C . SER A 1 358 ? 44.173 -8.316 -67.508 1.00 88.38 358 SER A C 1
ATOM 2810 O O . SER A 1 358 ? 43.813 -9.269 -66.816 1.00 88.38 358 SER A O 1
ATOM 2812 N N . LEU A 1 359 ? 43.429 -7.226 -67.680 1.00 89.25 359 LEU A N 1
ATOM 2813 C CA . LEU A 1 359 ? 42.052 -7.096 -67.230 1.00 89.25 359 LEU A CA 1
ATOM 2814 C C . LEU A 1 359 ? 41.213 -6.710 -68.443 1.00 89.25 359 LEU A C 1
ATOM 2816 O O . LEU A 1 359 ? 41.515 -5.718 -69.097 1.00 89.25 359 LEU A O 1
ATOM 2820 N N . THR A 1 360 ? 40.191 -7.496 -68.764 1.00 90.06 360 THR A N 1
ATOM 2821 C CA . THR A 1 360 ? 39.312 -7.241 -69.909 1.00 90.06 360 THR A CA 1
ATOM 2822 C C . THR A 1 360 ? 37.864 -7.166 -69.431 1.00 90.06 360 THR A C 1
ATOM 2824 O O . THR A 1 360 ? 37.374 -8.143 -68.861 1.00 90.06 360 THR A O 1
ATOM 2827 N N . PRO A 1 361 ? 37.149 -6.046 -69.637 1.00 87.88 361 PRO A N 1
ATOM 2828 C CA . PRO A 1 361 ? 35.736 -5.966 -69.283 1.00 87.88 361 PRO A CA 1
ATOM 2829 C C . PRO A 1 361 ? 34.906 -6.894 -70.182 1.00 87.88 361 PRO A C 1
ATOM 2831 O O . PRO A 1 361 ? 35.008 -6.836 -71.407 1.00 87.88 361 PRO A O 1
ATOM 2834 N N . ILE A 1 362 ? 34.070 -7.737 -69.572 1.00 86.31 362 ILE A N 1
ATOM 2835 C CA . ILE A 1 362 ? 33.068 -8.562 -70.269 1.00 86.31 362 ILE A CA 1
ATOM 2836 C C . ILE A 1 362 ? 31.708 -7.850 -70.228 1.00 86.31 362 ILE A C 1
ATOM 2838 O O . ILE A 1 362 ? 31.012 -7.767 -71.241 1.00 86.31 362 ILE A O 1
ATOM 2842 N N . GLN A 1 363 ? 31.336 -7.330 -69.053 1.00 81.94 363 GLN A N 1
ATOM 2843 C CA . GLN A 1 363 ? 30.111 -6.567 -68.778 1.00 81.94 363 GLN A CA 1
ATOM 2844 C C . GLN A 1 363 ? 30.404 -5.482 -67.728 1.00 81.94 363 GLN A C 1
ATOM 2846 O O . GLN A 1 363 ? 31.509 -5.420 -67.195 1.00 81.94 363 GLN A O 1
ATOM 2851 N N . SER A 1 364 ? 29.421 -4.639 -67.397 1.00 75.69 364 SER A N 1
ATOM 2852 C CA . SER A 1 364 ? 29.580 -3.521 -66.449 1.00 75.69 364 SER A CA 1
ATOM 2853 C C . SER A 1 364 ? 30.113 -3.932 -65.069 1.00 75.69 364 SER A C 1
ATOM 2855 O O . SER A 1 364 ? 30.817 -3.161 -64.429 1.00 75.69 364 SER A O 1
ATOM 2857 N N . ASN A 1 365 ? 29.811 -5.146 -64.609 1.00 81.00 365 ASN A N 1
ATOM 2858 C CA . ASN A 1 365 ? 30.257 -5.683 -63.322 1.00 81.00 365 ASN A CA 1
ATOM 2859 C C . ASN A 1 365 ? 31.016 -7.014 -63.459 1.00 81.00 365 ASN A C 1
ATOM 2861 O O . ASN A 1 365 ? 31.177 -7.722 -62.465 1.00 81.00 365 ASN A O 1
ATOM 2865 N N . VAL A 1 366 ? 31.456 -7.370 -64.672 1.00 86.94 366 VAL A N 1
ATOM 2866 C CA . VAL A 1 366 ? 32.146 -8.639 -64.939 1.00 86.94 366 VAL A CA 1
ATOM 2867 C C . VAL A 1 366 ? 33.431 -8.385 -65.703 1.00 86.94 366 VAL A C 1
ATOM 2869 O O . VAL A 1 366 ? 33.407 -7.833 -66.806 1.00 86.94 366 VAL A O 1
ATOM 2872 N N . TYR A 1 367 ? 34.548 -8.834 -65.139 1.00 90.81 367 TYR A N 1
ATOM 2873 C CA . TYR A 1 367 ? 35.871 -8.648 -65.723 1.00 90.81 367 TYR A CA 1
ATOM 2874 C C . TYR A 1 367 ? 36.618 -9.970 -65.819 1.00 90.81 367 TYR A C 1
ATOM 2876 O O . TYR A 1 367 ? 36.636 -10.753 -64.873 1.00 90.81 367 TYR A O 1
ATOM 2884 N N . ARG A 1 368 ? 37.290 -10.186 -66.948 1.00 91.88 368 ARG A N 1
ATOM 2885 C CA . ARG A 1 368 ? 38.237 -11.280 -67.131 1.00 91.88 368 ARG A CA 1
ATOM 2886 C C . ARG A 1 368 ? 39.627 -10.846 -66.702 1.00 91.88 368 ARG A C 1
ATOM 2888 O O . ARG A 1 368 ? 40.115 -9.822 -67.174 1.00 91.88 368 ARG A O 1
ATOM 2895 N N . VAL A 1 369 ? 40.273 -11.647 -65.867 1.00 91.06 369 VAL A N 1
ATOM 2896 C CA . VAL A 1 369 ? 41.679 -11.506 -65.491 1.00 91.06 369 VAL A CA 1
ATOM 2897 C C . VAL A 1 369 ? 42.462 -12.657 -66.098 1.00 91.06 369 VAL A C 1
ATOM 2899 O O . VAL A 1 369 ? 42.208 -13.820 -65.778 1.00 91.06 369 VAL A O 1
ATOM 2902 N N . GLU A 1 370 ? 43.442 -12.336 -66.936 1.00 87.94 370 GLU A N 1
ATOM 2903 C CA . GLU A 1 370 ? 44.387 -13.320 -67.466 1.00 87.94 370 GLU A CA 1
ATOM 2904 C C . GLU A 1 370 ? 45.762 -13.029 -66.875 1.00 87.94 370 GLU A C 1
ATOM 2906 O O . GLU A 1 370 ? 46.368 -11.989 -67.139 1.00 87.94 370 GLU A O 1
ATOM 2911 N N . VAL A 1 371 ? 46.262 -13.941 -66.045 1.00 81.25 371 VAL A N 1
ATOM 2912 C CA . VAL A 1 371 ? 47.610 -13.820 -65.485 1.00 81.25 371 VAL A CA 1
ATOM 2913 C C . VAL A 1 371 ? 48.588 -14.367 -66.516 1.00 81.25 371 VAL A C 1
ATOM 2915 O O . VAL A 1 371 ? 48.567 -15.555 -66.840 1.00 81.25 371 VAL A O 1
ATOM 2918 N N . GLN A 1 372 ? 49.442 -13.499 -67.055 1.00 75.06 372 GLN A N 1
ATOM 2919 C CA . GLN A 1 372 ? 50.410 -13.881 -68.073 1.00 75.06 372 GLN A CA 1
ATOM 2920 C C . GLN A 1 372 ? 51.416 -14.879 -67.488 1.00 75.06 372 GLN A C 1
ATOM 2922 O O . GLN A 1 372 ? 51.818 -14.791 -66.320 1.00 75.06 372 GLN A O 1
ATOM 2927 N N . ASP A 1 373 ? 51.812 -15.857 -68.303 1.00 64.50 373 ASP A N 1
ATOM 2928 C CA . ASP A 1 373 ? 52.797 -16.875 -67.942 1.00 64.50 373 ASP A CA 1
ATOM 2929 C C . ASP A 1 373 ? 54.190 -16.241 -67.813 1.00 64.50 373 ASP A C 1
ATOM 2931 O O . ASP A 1 373 ? 54.993 -16.201 -68.742 1.00 64.50 373 ASP A O 1
ATOM 2935 N N . THR A 1 374 ? 54.444 -15.657 -66.646 1.00 57.56 374 THR A N 1
ATOM 2936 C CA . THR A 1 374 ? 55.687 -14.959 -66.304 1.00 57.56 374 THR A CA 1
ATOM 2937 C C . THR A 1 374 ? 56.633 -15.841 -65.487 1.00 57.56 374 THR A C 1
ATOM 2939 O O . THR A 1 374 ? 57.625 -15.351 -64.956 1.00 57.56 374 THR A O 1
ATOM 2942 N N . GLY A 1 375 ? 56.328 -17.134 -65.301 1.00 59.38 375 GLY A N 1
ATOM 2943 C CA . GLY A 1 375 ? 57.033 -18.005 -64.350 1.00 59.38 375 GLY A CA 1
ATOM 2944 C C . GLY A 1 375 ? 56.823 -17.637 -62.867 1.00 59.38 375 GLY A C 1
ATOM 2945 O O . GLY A 1 375 ? 57.082 -18.456 -61.991 1.00 59.38 375 GLY A O 1
ATOM 2946 N N . LEU A 1 376 ? 56.282 -16.449 -62.562 1.00 57.38 376 LEU A N 1
ATOM 2947 C CA . LEU A 1 376 ? 56.112 -15.917 -61.203 1.00 57.38 376 LEU A CA 1
ATOM 2948 C C . LEU A 1 376 ? 55.080 -16.691 -60.365 1.00 57.38 376 LEU A C 1
ATOM 2950 O O . LEU A 1 376 ? 55.251 -16.837 -59.151 1.00 57.38 376 LEU A O 1
ATOM 2954 N N . TRP A 1 377 ? 54.035 -17.232 -60.996 1.00 60.09 377 TRP A N 1
ATOM 2955 C CA . TRP A 1 377 ? 53.007 -18.032 -60.319 1.00 60.09 377 TRP A CA 1
ATOM 2956 C C . TRP A 1 377 ? 53.139 -19.546 -60.571 1.00 60.09 377 TRP A C 1
ATOM 2958 O O . TRP A 1 377 ? 52.613 -20.329 -59.781 1.00 60.09 377 TRP A O 1
ATOM 2968 N N . PHE A 1 378 ? 53.897 -19.961 -61.599 1.00 56.78 378 PHE A N 1
ATOM 2969 C CA . PHE A 1 378 ? 54.206 -21.371 -61.897 1.00 56.78 378 PHE A CA 1
ATOM 2970 C C . PHE A 1 378 ? 55.306 -21.973 -61.010 1.00 56.78 378 PHE A C 1
ATOM 2972 O O . PHE A 1 378 ? 55.405 -23.198 -60.908 1.00 56.78 378 PHE A O 1
ATOM 2979 N N . ASP A 1 379 ? 56.106 -21.145 -60.337 1.00 51.91 379 ASP A N 1
ATOM 2980 C CA . ASP A 1 379 ? 57.155 -21.615 -59.434 1.00 51.91 379 ASP A CA 1
ATOM 2981 C C . ASP A 1 379 ? 56.549 -22.203 -58.133 1.00 51.91 379 ASP A C 1
ATOM 2983 O O . ASP A 1 379 ? 56.292 -21.502 -57.156 1.00 51.91 379 ASP A O 1
ATOM 2987 N N . PHE A 1 380 ? 56.317 -23.520 -58.143 1.00 50.44 380 PHE A N 1
ATOM 2988 C CA . PHE A 1 380 ? 56.254 -24.437 -56.991 1.00 50.44 380 PHE A CA 1
ATOM 2989 C C . PHE A 1 380 ? 55.220 -24.168 -55.873 1.00 50.44 380 PHE A C 1
ATOM 2991 O O . PHE A 1 380 ? 55.575 -23.928 -54.721 1.00 50.44 380 PHE A O 1
ATOM 2998 N N . GLY A 1 381 ? 53.929 -24.387 -56.154 1.00 56.75 381 GLY A N 1
ATOM 2999 C CA . GLY A 1 381 ? 52.980 -24.825 -55.113 1.00 56.75 381 GLY A CA 1
ATOM 3000 C C . GLY A 1 381 ? 51.990 -23.794 -54.567 1.00 56.75 381 GLY A C 1
ATOM 3001 O O . GLY A 1 381 ? 51.264 -24.122 -53.624 1.00 56.75 381 GLY A O 1
ATOM 3002 N N . SER A 1 382 ? 51.900 -22.600 -55.160 1.00 63.31 382 SER A N 1
ATOM 3003 C CA . SER A 1 382 ? 50.843 -21.633 -54.831 1.00 63.31 382 SER A CA 1
ATOM 3004 C C . SER A 1 382 ? 49.470 -22.223 -55.156 1.00 63.31 382 SER A C 1
ATOM 3006 O O . SER A 1 382 ? 49.165 -22.506 -56.314 1.00 63.31 382 SER A O 1
ATOM 3008 N N . ARG A 1 383 ? 48.635 -22.451 -54.137 1.00 72.44 383 ARG A N 1
ATOM 3009 C CA . ARG A 1 383 ? 47.291 -23.028 -54.327 1.00 72.44 383 ARG A CA 1
ATOM 3010 C C . ARG A 1 383 ? 46.209 -21.969 -54.453 1.00 72.44 383 ARG A C 1
ATOM 3012 O O . ARG A 1 383 ? 45.132 -22.302 -54.938 1.00 72.44 383 ARG A O 1
ATOM 3019 N N . TYR A 1 384 ? 46.485 -20.736 -54.034 1.00 85.00 384 TYR A N 1
ATOM 3020 C CA . TYR A 1 384 ? 45.494 -19.672 -53.969 1.00 85.00 384 TYR A CA 1
ATOM 3021 C C . TYR A 1 384 ? 46.035 -18.356 -54.526 1.00 85.00 384 TYR A C 1
ATOM 3023 O O . TYR A 1 384 ? 47.216 -18.040 -54.364 1.00 85.00 384 TYR A O 1
ATOM 3031 N N . LEU A 1 385 ? 45.150 -17.596 -55.165 1.00 88.44 385 LEU A N 1
ATOM 3032 C CA . LEU A 1 385 ? 45.339 -16.177 -55.444 1.00 88.44 385 LEU A CA 1
ATOM 3033 C C . LEU A 1 385 ? 44.423 -15.369 -54.535 1.00 88.44 385 LEU A C 1
ATOM 3035 O O . LEU A 1 385 ? 43.307 -15.804 -54.248 1.00 88.44 385 LEU A O 1
ATOM 3039 N N . ARG A 1 386 ? 44.886 -14.194 -54.113 1.00 91.88 386 ARG A N 1
ATOM 3040 C CA . ARG A 1 386 ? 44.087 -13.191 -53.410 1.00 91.88 386 ARG A CA 1
ATOM 3041 C C . ARG A 1 386 ? 43.973 -11.947 -54.276 1.00 91.88 386 ARG A C 1
ATOM 3043 O O . ARG A 1 386 ? 44.981 -11.444 -54.758 1.00 91.88 386 ARG A O 1
ATOM 3050 N N . PHE A 1 387 ? 42.759 -11.453 -54.429 1.00 92.88 387 PHE A N 1
ATOM 3051 C CA . PHE A 1 387 ? 42.435 -10.183 -55.053 1.00 92.88 387 PHE A CA 1
ATOM 3052 C C . PHE A 1 387 ? 42.115 -9.202 -53.930 1.00 92.88 387 PHE A C 1
ATOM 3054 O O . PHE A 1 387 ? 41.183 -9.432 -53.156 1.00 92.88 387 PHE A O 1
ATOM 3061 N N . VAL A 1 388 ? 42.933 -8.163 -53.804 1.00 93.69 388 VAL A N 1
ATOM 3062 C CA . VAL A 1 388 ? 42.841 -7.151 -52.750 1.00 93.69 388 VAL A CA 1
ATOM 3063 C C . VAL A 1 388 ? 42.334 -5.858 -53.369 1.00 93.69 388 VAL A C 1
ATOM 3065 O O . VAL A 1 388 ? 43.020 -5.249 -54.189 1.00 93.69 388 VAL A O 1
ATOM 3068 N N . PHE A 1 389 ? 41.134 -5.452 -52.976 1.00 92.31 389 PHE A N 1
ATOM 3069 C CA . PHE A 1 389 ? 40.459 -4.248 -53.444 1.00 92.31 389 PHE A CA 1
ATOM 3070 C C . PHE A 1 389 ? 40.577 -3.175 -52.370 1.00 92.31 389 PHE A C 1
ATOM 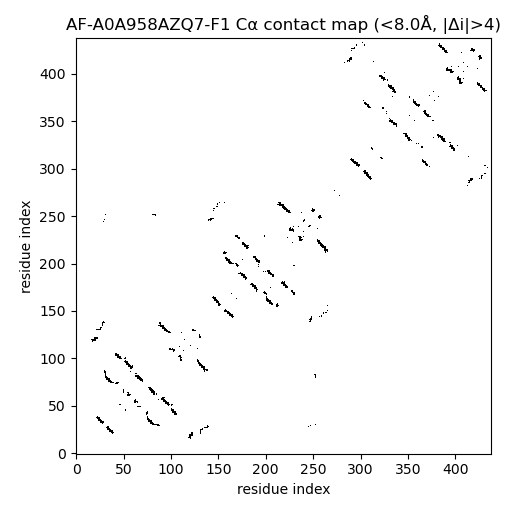3072 O O . PHE A 1 389 ? 40.010 -3.333 -51.289 1.00 92.31 389 PHE A O 1
ATOM 3079 N N . LEU A 1 390 ? 41.320 -2.106 -52.652 1.00 91.25 390 LEU A N 1
ATOM 3080 C CA . LEU A 1 390 ? 41.499 -1.000 -51.712 1.00 91.25 390 LEU A CA 1
ATOM 3081 C C . LEU A 1 390 ? 40.243 -0.124 -51.728 1.00 91.25 390 LEU A C 1
ATOM 3083 O O . LEU A 1 390 ? 39.894 0.448 -52.765 1.00 91.25 390 LEU A O 1
ATOM 3087 N N . VAL A 1 391 ? 39.544 -0.034 -50.596 1.00 89.94 391 VAL A N 1
ATOM 3088 C CA . VAL A 1 391 ? 38.220 0.608 -50.511 1.00 89.94 391 VAL A CA 1
ATOM 3089 C C . VAL A 1 391 ? 38.287 2.126 -50.703 1.00 89.9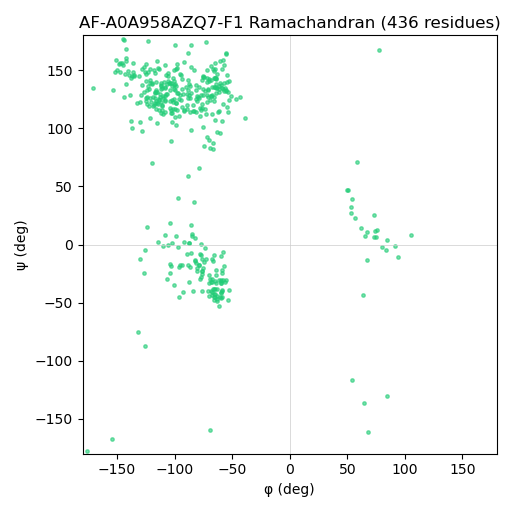4 391 VAL A C 1
ATOM 3091 O O . VAL A 1 391 ? 37.370 2.705 -51.279 1.00 89.94 391 VAL A O 1
ATOM 3094 N N . GLY A 1 392 ? 39.403 2.757 -50.328 1.00 87.31 392 GLY A N 1
ATOM 3095 C CA . GLY A 1 392 ? 39.642 4.186 -50.560 1.00 87.31 392 GLY A CA 1
ATOM 3096 C C . GLY A 1 392 ? 40.070 4.542 -51.992 1.00 87.31 392 GLY A C 1
ATOM 3097 O O . GLY A 1 392 ? 39.969 5.699 -52.391 1.00 87.31 392 GLY A O 1
ATOM 3098 N N . GLU A 1 393 ? 40.541 3.571 -52.787 1.00 82.94 393 GLU A N 1
ATOM 3099 C CA . GLU A 1 393 ? 40.987 3.803 -54.176 1.00 82.94 393 GLU A CA 1
ATOM 3100 C C . GLU A 1 393 ? 39.977 3.330 -55.224 1.00 82.94 393 GLU A C 1
ATOM 3102 O O . GLU A 1 393 ? 39.980 3.799 -56.364 1.00 82.94 393 GLU A O 1
ATOM 3107 N N . THR A 1 394 ? 39.131 2.371 -54.856 1.00 79.75 394 THR A N 1
ATOM 3108 C CA . THR A 1 394 ? 38.115 1.818 -55.746 1.00 79.75 394 THR A CA 1
ATOM 3109 C C . THR A 1 394 ? 36.965 2.809 -55.865 1.00 79.75 394 THR A C 1
ATOM 3111 O O . THR A 1 394 ? 36.303 3.097 -54.873 1.00 79.75 394 THR A O 1
ATOM 3114 N N . ILE A 1 395 ? 36.717 3.320 -57.071 1.00 79.31 395 ILE A N 1
ATOM 3115 C CA . ILE A 1 395 ? 35.630 4.270 -57.331 1.00 79.31 395 ILE A CA 1
ATOM 3116 C C . ILE A 1 395 ? 34.412 3.538 -57.886 1.00 79.31 395 ILE A C 1
ATOM 3118 O O . ILE A 1 395 ? 34.514 2.778 -58.854 1.00 79.31 395 ILE A O 1
ATOM 3122 N N . VAL A 1 396 ? 33.258 3.813 -57.290 1.00 79.31 396 VAL A N 1
ATOM 3123 C CA . VAL A 1 396 ? 31.951 3.329 -57.729 1.00 79.31 396 VAL A CA 1
ATOM 3124 C C . VAL A 1 396 ? 31.071 4.510 -58.131 1.00 79.31 396 VAL A C 1
ATOM 3126 O O . VAL A 1 396 ? 31.192 5.601 -57.573 1.00 79.31 396 VAL A O 1
ATOM 3129 N N . ILE A 1 397 ? 30.197 4.296 -59.115 1.00 72.69 397 ILE A N 1
ATOM 3130 C CA . ILE A 1 397 ? 29.203 5.290 -59.530 1.00 72.69 397 ILE A CA 1
ATOM 3131 C C . ILE A 1 397 ? 27.849 4.881 -58.965 1.00 72.69 397 ILE A C 1
ATOM 3133 O O . ILE A 1 397 ? 27.279 3.890 -59.410 1.00 72.69 397 ILE A O 1
ATOM 3137 N N . GLU A 1 398 ? 27.305 5.665 -58.042 1.00 75.06 398 GLU A N 1
ATOM 3138 C CA . GLU A 1 398 ? 25.932 5.514 -57.553 1.00 75.06 398 GLU A CA 1
ATOM 3139 C C . GLU A 1 398 ? 25.128 6.740 -57.989 1.00 75.06 398 GLU A C 1
ATOM 3141 O O . GLU A 1 398 ? 25.521 7.878 -57.737 1.00 75.06 398 GLU A O 1
ATOM 3146 N N . ASN A 1 399 ? 24.013 6.534 -58.697 1.00 73.62 399 ASN A N 1
ATOM 3147 C CA . ASN A 1 399 ? 23.151 7.626 -59.168 1.00 73.62 399 ASN A CA 1
ATOM 3148 C C . ASN A 1 399 ? 23.878 8.725 -59.977 1.00 73.62 399 ASN A C 1
ATOM 3150 O O . ASN A 1 399 ? 23.495 9.896 -59.963 1.00 73.62 399 ASN A O 1
ATOM 3154 N N . GLY A 1 400 ? 24.925 8.338 -60.715 1.00 72.62 400 GLY A N 1
ATOM 3155 C CA . GLY A 1 400 ? 25.736 9.252 -61.524 1.00 72.62 400 GLY A CA 1
ATOM 3156 C C . GLY A 1 400 ? 26.707 10.119 -60.717 1.00 72.62 400 GLY A C 1
ATOM 3157 O O . GLY A 1 400 ? 27.236 11.083 -61.268 1.00 72.62 400 GLY A O 1
ATOM 3158 N N . GLN A 1 401 ? 26.915 9.807 -59.435 1.00 79.62 401 GLN A N 1
ATOM 3159 C CA . GLN A 1 401 ? 27.924 10.429 -58.586 1.00 79.62 401 GLN A CA 1
ATOM 3160 C C . GLN A 1 401 ? 29.058 9.460 -58.282 1.00 79.62 401 GLN A C 1
ATOM 3162 O O . GLN A 1 401 ? 28.838 8.284 -57.995 1.00 79.62 401 GLN A O 1
ATOM 3167 N N . ASP A 1 402 ? 30.265 10.008 -58.301 1.00 82.44 402 ASP A N 1
ATOM 3168 C CA . ASP A 1 402 ? 31.494 9.272 -58.068 1.00 82.44 402 ASP A CA 1
ATOM 3169 C C . ASP A 1 402 ? 31.786 9.270 -56.573 1.00 82.44 402 ASP A C 1
ATOM 3171 O O . ASP A 1 402 ? 31.855 10.332 -55.947 1.00 82.44 402 ASP A O 1
ATOM 3175 N N . MET A 1 403 ? 31.980 8.089 -55.998 1.00 86.69 403 MET A N 1
ATOM 3176 C CA . MET A 1 403 ? 32.384 7.956 -54.603 1.00 86.69 403 MET A CA 1
ATOM 3177 C C . MET A 1 403 ? 33.360 6.803 -54.420 1.00 86.69 403 MET A C 1
ATOM 3179 O O . MET A 1 403 ? 33.432 5.885 -55.242 1.00 86.69 403 MET A O 1
ATOM 3183 N N . THR A 1 404 ? 34.134 6.857 -53.338 1.00 88.31 404 THR A N 1
ATOM 3184 C CA . THR A 1 404 ? 34.987 5.731 -52.964 1.00 88.31 404 THR A CA 1
ATOM 3185 C C . THR A 1 404 ? 34.121 4.556 -52.513 1.00 88.31 404 THR A C 1
ATOM 3187 O O . THR A 1 404 ? 32.996 4.728 -52.035 1.00 88.31 404 THR A O 1
ATOM 3190 N N . LEU A 1 405 ? 34.638 3.339 -52.650 1.00 86.94 405 LEU A N 1
ATOM 3191 C CA . LEU A 1 405 ? 33.978 2.146 -52.138 1.00 86.94 405 LEU A CA 1
ATOM 3192 C C . LEU A 1 405 ? 33.824 2.216 -50.609 1.00 86.94 405 LEU A C 1
ATOM 3194 O O . LEU A 1 405 ? 32.839 1.711 -50.079 1.00 86.94 405 LEU A O 1
ATOM 3198 N N . GLU A 1 406 ? 34.742 2.887 -49.911 1.00 89.31 406 GLU A N 1
ATOM 3199 C CA . GLU A 1 406 ? 34.632 3.190 -48.481 1.00 89.31 406 GLU A CA 1
ATOM 3200 C C . GLU A 1 406 ? 33.408 4.063 -48.167 1.00 89.31 406 GLU A C 1
ATOM 3202 O O . GLU A 1 406 ? 32.570 3.689 -47.340 1.00 89.31 406 GLU A O 1
ATOM 3207 N N . ASP A 1 407 ? 33.261 5.195 -48.862 1.00 88.38 407 ASP A N 1
ATOM 3208 C CA . ASP A 1 407 ? 32.118 6.099 -48.700 1.00 88.38 407 ASP A CA 1
ATOM 3209 C C . ASP A 1 407 ? 30.803 5.382 -49.015 1.00 88.38 407 ASP A C 1
ATOM 3211 O O . ASP A 1 407 ? 29.821 5.518 -48.280 1.00 88.38 407 ASP A O 1
ATOM 3215 N N . TYR A 1 408 ? 30.804 4.556 -50.063 1.00 86.38 408 TYR A N 1
ATOM 3216 C CA . TYR A 1 408 ? 29.655 3.746 -50.447 1.00 86.38 408 TYR A CA 1
ATOM 3217 C C . TYR A 1 408 ? 29.278 2.727 -49.365 1.00 86.38 408 TYR A C 1
ATOM 3219 O O . TYR A 1 408 ? 28.112 2.643 -48.976 1.00 86.38 408 TYR A O 1
ATOM 3227 N N . ILE A 1 409 ? 30.239 1.966 -48.830 1.00 86.38 409 ILE A N 1
ATOM 3228 C CA . ILE A 1 409 ? 30.014 0.992 -47.746 1.00 86.38 409 ILE A CA 1
ATOM 3229 C C . ILE A 1 409 ? 29.438 1.687 -46.509 1.00 86.38 409 ILE A C 1
ATOM 3231 O O . ILE A 1 409 ? 28.459 1.208 -45.926 1.00 86.38 409 ILE A O 1
ATOM 3235 N N . ASN A 1 410 ? 30.005 2.837 -46.142 1.00 84.81 410 ASN A N 1
ATOM 3236 C CA . ASN A 1 410 ? 29.583 3.616 -44.983 1.00 84.81 410 ASN A CA 1
ATOM 3237 C C . ASN A 1 410 ? 28.179 4.217 -45.170 1.00 84.81 410 ASN A C 1
ATOM 3239 O O . ASN A 1 410 ? 27.347 4.140 -44.260 1.00 84.81 410 ASN A O 1
ATOM 3243 N N . GLY A 1 411 ? 27.883 4.764 -46.352 1.00 82.56 411 GLY A N 1
ATOM 3244 C CA . GLY A 1 411 ? 26.588 5.362 -46.682 1.00 82.56 411 GLY A CA 1
ATOM 3245 C C . GLY A 1 411 ? 25.459 4.336 -46.816 1.00 82.56 411 GLY A C 1
ATOM 3246 O O . GLY A 1 411 ? 24.377 4.517 -46.254 1.00 82.56 411 GLY A O 1
ATOM 3247 N N . SER A 1 412 ? 25.720 3.222 -47.503 1.00 78.62 412 SER A N 1
ATOM 3248 C CA . SER A 1 412 ? 24.746 2.146 -47.759 1.00 78.62 412 SER A CA 1
ATOM 3249 C C . SER A 1 412 ? 24.605 1.150 -46.597 1.00 78.62 412 SER A C 1
ATOM 3251 O O . SER A 1 412 ? 23.647 0.363 -46.540 1.00 78.62 412 SER A O 1
ATOM 3253 N N . ARG A 1 413 ? 25.551 1.174 -45.646 1.00 80.75 413 ARG A N 1
ATOM 3254 C CA . ARG A 1 413 ? 25.645 0.245 -44.506 1.00 80.75 413 ARG A CA 1
ATOM 3255 C C . ARG A 1 413 ? 25.644 -1.217 -44.957 1.00 80.75 413 ARG A C 1
ATOM 3257 O O . ARG A 1 413 ? 24.976 -2.081 -44.365 1.00 80.75 413 ARG A O 1
ATOM 3264 N N . ILE A 1 414 ? 26.327 -1.483 -46.064 1.00 82.31 414 ILE A N 1
ATOM 3265 C CA . ILE A 1 414 ? 26.551 -2.824 -46.598 1.00 82.31 414 ILE A CA 1
ATOM 3266 C C . ILE A 1 414 ? 27.745 -3.450 -45.877 1.00 82.31 414 ILE A C 1
ATOM 3268 O O . ILE A 1 414 ? 28.644 -2.764 -45.405 1.00 82.31 414 ILE A O 1
ATOM 3272 N N . LYS A 1 415 ? 27.737 -4.777 -45.755 1.00 86.50 415 LYS A N 1
ATOM 3273 C CA . LYS A 1 415 ? 28.870 -5.536 -45.236 1.00 86.50 415 LYS A CA 1
ATOM 3274 C C . LYS A 1 415 ? 29.330 -6.512 -46.294 1.00 86.50 415 LYS A C 1
ATOM 3276 O O . LYS A 1 415 ? 28.543 -7.356 -46.716 1.00 86.50 415 LYS A O 1
ATOM 3281 N N . PHE A 1 416 ? 30.595 -6.419 -46.667 1.00 89.69 416 PHE A N 1
ATOM 3282 C CA . PHE A 1 416 ? 31.192 -7.328 -47.628 1.00 89.69 416 PHE A CA 1
ATOM 3283 C C . PHE A 1 416 ? 32.006 -8.423 -46.943 1.00 89.69 416 PHE A C 1
ATOM 3285 O O . PHE A 1 416 ? 32.741 -8.169 -45.988 1.00 89.69 416 PHE A O 1
ATOM 3292 N N . GLU A 1 417 ? 31.881 -9.651 -47.437 1.00 89.12 417 GLU A N 1
ATOM 3293 C CA . GLU A 1 417 ? 32.795 -10.735 -47.088 1.00 89.12 417 GLU A CA 1
ATOM 3294 C C . GLU A 1 417 ? 34.223 -10.359 -47.498 1.00 89.12 417 GLU A C 1
ATOM 3296 O O . GLU A 1 417 ? 34.446 -9.808 -48.574 1.00 89.12 417 GLU A O 1
ATOM 3301 N N . GLY A 1 418 ? 35.194 -10.641 -46.628 1.00 88.00 418 GLY A N 1
ATOM 3302 C CA . GLY A 1 418 ? 36.600 -10.319 -46.881 1.00 88.00 418 GLY A CA 1
ATOM 3303 C C . GLY A 1 418 ? 36.994 -8.864 -46.606 1.00 88.00 418 GLY A C 1
ATOM 3304 O O . GLY A 1 418 ? 38.177 -8.558 -46.726 1.00 88.00 418 GLY A O 1
ATOM 3305 N N . HIS A 1 419 ? 36.064 -7.985 -46.211 1.00 91.62 419 HIS A N 1
ATOM 3306 C CA . HIS A 1 419 ? 36.398 -6.642 -45.725 1.00 91.62 419 HIS A CA 1
ATOM 3307 C C . HIS A 1 419 ? 37.174 -6.738 -44.402 1.00 91.62 419 HIS A C 1
ATOM 3309 O O . HIS A 1 419 ? 36.681 -7.328 -43.438 1.00 91.62 419 HIS A O 1
ATOM 3315 N N . ASN A 1 420 ? 38.373 -6.159 -44.334 1.00 87.88 420 ASN A N 1
ATOM 3316 C CA . ASN A 1 420 ? 39.233 -6.229 -43.145 1.00 87.88 420 ASN A CA 1
ATOM 3317 C C . ASN A 1 420 ? 38.799 -5.283 -42.008 1.00 87.88 420 ASN A C 1
ATOM 3319 O O . ASN A 1 420 ? 39.301 -5.402 -40.894 1.00 87.88 420 ASN A O 1
ATOM 3323 N N . GLY A 1 421 ? 37.841 -4.390 -42.272 1.00 84.75 421 GLY A N 1
ATOM 3324 C CA . GLY A 1 421 ? 37.352 -3.392 -41.315 1.00 84.75 421 GLY A CA 1
ATOM 3325 C C . GLY A 1 421 ? 38.091 -2.057 -41.387 1.00 84.75 421 GLY A C 1
ATOM 3326 O O . GLY A 1 421 ? 37.728 -1.147 -40.650 1.00 84.75 421 GLY A O 1
ATOM 3327 N N . GLU A 1 422 ? 39.086 -1.950 -42.265 1.00 87.88 422 GLU A N 1
ATOM 3328 C CA . GLU A 1 422 ? 39.944 -0.781 -42.412 1.00 87.88 422 GLU A CA 1
ATOM 3329 C C . GLU A 1 422 ? 39.928 -0.314 -43.870 1.00 87.88 422 GLU A C 1
ATOM 3331 O O . GLU A 1 422 ? 39.102 0.512 -44.237 1.00 87.88 422 GLU A O 1
ATOM 3336 N N . ASP A 1 423 ? 40.799 -0.863 -44.712 1.00 90.38 423 ASP A N 1
ATOM 3337 C CA . ASP A 1 423 ? 41.153 -0.281 -46.006 1.00 90.38 423 ASP A CA 1
ATOM 3338 C C . ASP A 1 423 ? 40.972 -1.222 -47.207 1.00 90.38 423 ASP A C 1
ATOM 3340 O O . ASP A 1 423 ? 41.155 -0.791 -48.349 1.00 90.38 423 ASP A O 1
ATOM 3344 N N . ALA A 1 424 ? 40.613 -2.494 -46.995 1.00 92.19 424 ALA A N 1
ATOM 3345 C CA . ALA A 1 424 ? 40.594 -3.471 -48.078 1.00 92.19 424 ALA A CA 1
ATOM 3346 C C . ALA A 1 424 ? 39.518 -4.556 -47.965 1.00 92.19 424 ALA A C 1
ATOM 3348 O O . ALA A 1 424 ? 39.186 -5.050 -46.885 1.00 92.19 424 ALA A O 1
ATOM 3349 N N . ILE A 1 425 ? 39.050 -5.008 -49.129 1.00 92.88 425 ILE A N 1
ATOM 3350 C CA . ILE A 1 425 ? 38.290 -6.249 -49.296 1.00 92.88 425 ILE A CA 1
ATOM 3351 C C . ILE A 1 425 ? 39.187 -7.281 -49.966 1.00 92.88 425 ILE A C 1
ATOM 3353 O O . ILE A 1 425 ? 39.789 -7.007 -51.003 1.00 92.88 425 ILE A O 1
ATOM 3357 N N . VAL A 1 426 ? 39.266 -8.481 -49.394 1.00 93.38 426 VAL A N 1
ATOM 3358 C CA . VAL A 1 426 ? 40.085 -9.575 -49.920 1.00 93.38 426 VAL A CA 1
ATOM 3359 C C . VAL A 1 426 ? 39.205 -10.741 -50.345 1.00 93.38 426 VAL A C 1
ATOM 3361 O O . VAL A 1 426 ? 38.577 -11.392 -49.512 1.00 93.38 426 VAL A O 1
ATOM 3364 N N . ALA A 1 427 ? 39.222 -11.058 -51.636 1.00 92.62 427 ALA A N 1
ATOM 3365 C CA . ALA A 1 427 ? 38.644 -12.286 -52.168 1.00 92.62 427 ALA A CA 1
ATOM 3366 C C . ALA A 1 427 ? 39.762 -13.255 -52.548 1.00 92.62 427 ALA A C 1
ATOM 3368 O O . ALA A 1 427 ? 40.791 -12.842 -53.076 1.00 92.62 427 ALA A O 1
ATOM 3369 N N . PHE A 1 428 ? 39.585 -14.547 -52.291 1.00 90.75 428 PHE A N 1
ATOM 3370 C CA . PHE A 1 428 ? 40.584 -15.554 -52.633 1.00 90.75 428 PHE A CA 1
ATOM 3371 C C . PHE A 1 428 ? 39.979 -16.659 -53.485 1.00 90.75 428 PHE A C 1
ATOM 3373 O O . PHE A 1 428 ? 38.810 -17.009 -53.348 1.00 90.75 428 PHE A O 1
ATOM 3380 N N . VAL A 1 429 ? 40.798 -17.234 -54.356 1.00 89.75 429 VAL A N 1
ATOM 3381 C CA . VAL A 1 429 ? 40.387 -18.323 -55.234 1.00 89.75 429 VAL A CA 1
ATOM 3382 C C . VAL A 1 429 ? 41.470 -19.376 -55.305 1.00 89.75 429 VAL A C 1
ATOM 3384 O O . VAL A 1 429 ? 42.661 -19.068 -55.300 1.00 89.75 429 VAL A O 1
ATOM 3387 N N . ARG A 1 430 ? 41.060 -20.641 -55.367 1.00 86.06 430 ARG A N 1
ATOM 3388 C CA . ARG A 1 430 ? 41.988 -21.746 -55.574 1.00 86.06 430 ARG A CA 1
ATOM 3389 C C . ARG A 1 430 ? 42.324 -21.859 -57.055 1.00 86.06 430 ARG A C 1
ATOM 3391 O O . ARG A 1 430 ? 41.421 -22.010 -57.872 1.00 86.06 430 ARG A O 1
ATOM 3398 N N . VAL A 1 431 ? 43.608 -21.878 -57.390 1.00 80.44 431 VAL A N 1
ATOM 3399 C CA . VAL A 1 431 ? 44.045 -22.126 -58.767 1.00 80.44 431 VAL A CA 1
ATOM 3400 C C . VAL A 1 431 ? 43.968 -23.634 -59.047 1.00 80.44 431 VAL A C 1
ATOM 3402 O O . VAL A 1 431 ? 44.525 -24.426 -58.273 1.00 80.44 431 VAL A O 1
ATOM 3405 N N . PRO A 1 432 ? 43.278 -24.074 -60.116 1.00 72.12 432 PRO A N 1
ATOM 3406 C CA . PRO A 1 432 ? 43.286 -25.465 -60.542 1.00 72.12 432 PRO A CA 1
ATOM 3407 C C . PRO A 1 432 ? 44.723 -25.901 -60.837 1.00 72.12 432 PRO A C 1
ATOM 3409 O O . PRO A 1 432 ? 45.402 -25.324 -61.683 1.00 72.12 432 PRO A O 1
ATOM 3412 N N . GLY A 1 433 ? 45.210 -26.924 -60.137 1.00 63.28 433 GLY A N 1
ATOM 3413 C CA . GLY A 1 433 ? 46.500 -27.517 -60.480 1.00 63.28 433 GLY A CA 1
ATOM 3414 C C . GLY A 1 433 ? 46.390 -28.274 -61.802 1.00 63.28 433 GLY A C 1
ATOM 3415 O O . GLY A 1 433 ? 45.393 -28.964 -62.027 1.00 63.28 433 GLY A O 1
ATOM 3416 N N . ARG A 1 434 ? 47.429 -28.230 -62.647 1.00 53.31 434 ARG A N 1
ATOM 3417 C CA . ARG A 1 434 ? 47.610 -29.268 -63.670 1.00 53.31 434 ARG A CA 1
ATOM 3418 C C . ARG A 1 434 ? 47.837 -30.587 -62.936 1.00 53.31 434 ARG A C 1
ATOM 3420 O O . ARG A 1 434 ? 48.943 -30.880 -62.492 1.00 53.31 434 ARG A O 1
ATOM 3427 N N . GLY A 1 435 ? 46.777 -31.371 -62.771 1.00 41.28 435 GLY A N 1
ATOM 3428 C CA . GLY A 1 435 ? 46.887 -32.773 -62.405 1.00 41.28 435 GLY A CA 1
ATOM 3429 C C . GLY A 1 435 ? 47.547 -33.528 -63.552 1.00 41.28 435 GLY A C 1
ATOM 3430 O O . GLY A 1 435 ? 46.857 -34.117 -64.377 1.00 41.28 435 GLY A O 1
ATOM 3431 N N . GLY A 1 436 ? 48.876 -33.498 -63.623 1.00 35.00 436 GLY A N 1
ATOM 3432 C CA . GLY A 1 436 ? 49.613 -34.563 -64.281 1.00 35.00 436 GLY A CA 1
ATOM 3433 C C . GLY A 1 436 ? 49.387 -35.830 -63.464 1.00 35.00 436 GLY A C 1
ATOM 3434 O O . GLY A 1 436 ? 49.876 -35.937 -62.344 1.00 35.00 436 GLY A O 1
ATOM 3435 N N . ILE A 1 437 ? 48.595 -36.767 -63.983 1.00 35.38 437 ILE A N 1
ATOM 3436 C CA . ILE A 1 437 ? 48.744 -38.163 -63.574 1.00 35.38 437 ILE A CA 1
ATOM 3437 C C . ILE A 1 437 ? 49.999 -38.643 -64.303 1.00 35.38 437 ILE A C 1
ATOM 3439 O O . ILE A 1 437 ? 49.956 -38.880 -65.511 1.00 35.38 437 ILE A O 1
ATOM 3443 N N . GLY A 1 438 ? 51.110 -38.703 -63.574 1.00 29.91 438 GLY A N 1
ATOM 3444 C CA . GLY A 1 438 ? 52.425 -39.106 -64.067 1.00 29.91 438 GLY A CA 1
ATOM 3445 C C . GLY A 1 438 ? 53.521 -38.570 -63.174 1.00 29.91 438 GLY A C 1
ATOM 3446 O O . GLY A 1 438 ? 54.062 -37.505 -63.537 1.00 29.91 438 GLY A O 1
#